Protein AF-0000000066994857 (afdb_homodimer)

Foldseek 3Di:
DPPPPPPPPPPPCPVPLPPDDKDWPPPDFQADQDDPPHDPQFAQLDPDARPDFLDDDVTDAAAAAPFFAKTKMFFAHQKWKKWKFKDWDRGDRDGDGTQQVQIKIKGDGGMAMDQGSGDDPPDPADQFTKMKMKMWIADPVRRITIHMHIYGYHNPDHYDDPVRGDTDPGIDIFGDDDPDPPPPDPPDPPPDDDPDDDPPPPPPPPPRPPPPPPPPPPD/DPPPPPPPPPPVCPVPLPPDDKFWPPPDFQADQDDPPHDPQFAQLDPDARPDFLDDDVTDAAAAAPFFAKTKMFFAHQKWKKWKFKDWDRGDRDGDGTQQVQIKIKGDGGMAMDQGSGDDPPDPADQFTKMKMKMWIADPVRRITIHMHIYGYHNPDHYDDPVRGDTDPGIDIAGDDDPDPPPPPPPDPPDDDDPDDDPPPPPPPPPRPPPPPPPPPPD

Organism: NCBI:txid100816

Nearest PDB structures (foldseek):
  4djm-assembly6_F  TM=6.824E-01  e=4.059E-03  Escherichia coli
  1l4i-assembly1_B  TM=5.398E-01  e=2.904E-03  Escherichia coli
  2co6-assembly1_B  TM=6.764E-01  e=1.550E-02  Salmonella enterica subsp. enterica serovar Typhimurium str. LT2
  2co7-assembly1_B  TM=6.664E-01  e=7.821E-02  Salmonella enterica subsp. enterica serovar Typhimurium str. LT2
  2r2c-assembly1_A  TM=3.340E-01  e=9.778E-02  Porphyromonas gingivalis W83

Sequence (438 aa):
MASAALTALALLAWGQLAHAHFGIDYPAPRAVTLGPGRNESYSQWENPCAGVPGNLPNGNRTDWPLAGGSLKLDLRHPWTYIFVNLGLGADVSNFNYTLTKPFWNSTGNGTLCVSQLTLPADLPVSDGSQGSLQVVTVGDDGNALYNCADITFRANADPLSAEECTTSPGVSFTVVEVQNDDESSQHDGSSAGSINGMNPVVLSSVAALTIVFVFGLNLMASAALTALALLAWGQLAHAHFGIDYPAPRAVTLGPGRNESYSQWENPCAGVPGNLPNGNRTDWPLAGGSLKLDLRHPWTYIFVNLGLGADVSNFNYTLTKPFWNSTGNGTLCVSQLTLPADLPVSDGSQGSLQVVTVGDDGNALYNCADITFRANADPLSAEECTTSPGVSFTVVEVQNDDESSQHDGSSAGSINGMNPVVLSSVAALTIVFVFGLNL

Solvent-accessible surface area (backbone atoms only — not comparable to full-atom values): 25487 Å² total; per-residue (Å²): 136,85,78,80,77,77,76,76,75,74,71,73,73,73,70,66,82,59,82,51,67,66,45,56,68,30,50,43,34,47,60,58,59,56,72,87,83,34,52,83,82,33,36,34,58,30,68,69,35,11,63,54,69,56,73,48,86,86,48,44,62,27,74,27,20,74,61,31,25,38,39,27,33,39,38,62,32,65,53,38,34,42,16,40,25,35,13,76,35,77,64,53,88,58,59,83,40,61,66,28,78,57,33,32,42,32,33,33,53,38,32,46,37,43,51,58,50,63,47,69,87,83,56,94,70,51,73,70,35,36,24,34,39,33,42,24,40,28,44,88,58,40,56,42,35,25,36,33,24,25,32,28,25,23,76,85,36,66,47,55,49,74,85,75,41,55,52,34,83,76,37,50,70,44,74,47,81,74,87,70,77,71,75,75,74,86,74,80,76,87,80,92,73,78,91,71,72,86,71,72,80,72,74,75,73,75,72,78,73,71,80,71,83,70,78,75,77,79,123,136,86,80,79,76,76,75,76,75,75,72,72,72,72,70,66,82,61,83,49,67,66,43,57,66,30,49,43,33,46,60,56,59,56,72,88,85,33,52,83,82,34,35,35,59,30,69,70,33,10,64,55,70,55,75,49,85,87,47,45,64,28,74,27,19,73,61,32,24,39,38,27,34,40,38,62,33,65,53,38,34,40,18,39,25,35,13,75,35,77,64,53,88,58,60,84,40,62,66,28,78,58,33,32,40,32,34,34,53,39,33,48,37,42,54,59,49,64,48,69,86,82,56,94,71,49,72,69,36,35,24,33,38,34,41,23,39,26,44,87,58,39,57,43,35,24,34,36,24,26,33,28,26,24,78,85,36,68,46,57,49,72,85,74,40,55,51,32,83,76,35,50,68,44,73,48,82,75,87,70,77,70,76,74,76,84,74,74,75,85,75,86,82,75,90,74,73,85,72,74,81,73,74,76,74,76,72,80,73,73,79,71,82,71,79,75,76,78,123

Structure (mmCIF, N/CA/C/O backbone):
data_AF-0000000066994857-model_v1
#
loop_
_entity.id
_entity.type
_entity.pdbx_description
1 polymer 'Copper acquisition factor BIM1-like domain-containing protein'
#
loop_
_atom_site.group_PDB
_atom_site.id
_atom_site.type_symbol
_atom_site.label_atom_id
_atom_site.label_alt_id
_atom_site.label_comp_id
_atom_site.label_asym_id
_atom_site.label_entity_id
_atom_site.label_seq_id
_atom_site.pdbx_PDB_ins_code
_atom_site.Cartn_x
_atom_site.Cartn_y
_atom_site.Cartn_z
_atom_site.occupancy
_atom_site.B_iso_or_equiv
_atom_site.auth_seq_id
_atom_site.auth_comp_id
_atom_site.auth_asym_id
_atom_site.auth_atom_id
_atom_site.pdbx_PDB_model_num
ATOM 1 N N . MET A 1 1 ? -10.328 42 -41.688 1 30.08 1 MET A N 1
ATOM 2 C CA . MET A 1 1 ? -9.945 40.594 -41.562 1 30.08 1 MET A CA 1
ATOM 3 C C . MET A 1 1 ? -9.43 40.281 -40.188 1 30.08 1 MET A C 1
ATOM 5 O O . MET A 1 1 ? -8.352 40.719 -39.781 1 30.08 1 MET A O 1
ATOM 9 N N . ALA A 1 2 ? -10.367 40.281 -39.094 1 41.84 2 ALA A N 1
ATOM 10 C CA . ALA A 1 2 ? -10.234 40 -37.656 1 41.84 2 ALA A CA 1
ATOM 11 C C . ALA A 1 2 ? -9.617 38.625 -37.406 1 41.84 2 ALA A C 1
ATOM 13 O O . ALA A 1 2 ? -10.062 37.625 -37.969 1 41.84 2 ALA A O 1
ATOM 14 N N . SER A 1 3 ? -8.273 38.594 -37.125 1 34.53 3 SER A N 1
ATOM 15 C CA . SER A 1 3 ? -7.375 37.5 -36.75 1 34.53 3 SER A CA 1
ATOM 16 C C . SER A 1 3 ? -7.902 36.719 -35.562 1 34.53 3 SER A C 1
ATOM 18 O O . SER A 1 3 ? -8.117 37.312 -34.5 1 34.53 3 SER A O 1
ATOM 20 N N . ALA A 1 4 ? -8.805 35.688 -35.719 1 36.22 4 ALA A N 1
ATOM 21 C CA . ALA A 1 4 ? -9.203 34.688 -34.719 1 36.22 4 ALA A CA 1
ATOM 22 C C . ALA A 1 4 ? -7.98 34.062 -34.062 1 36.22 4 ALA A C 1
ATOM 24 O O . ALA A 1 4 ? -7.199 33.375 -34.688 1 36.22 4 ALA A O 1
ATOM 25 N N . ALA A 1 5 ? -7.266 34.844 -33.156 1 36.16 5 ALA A N 1
ATOM 26 C CA . ALA A 1 5 ? -6.266 34.219 -32.281 1 36.16 5 ALA A CA 1
ATOM 27 C C . ALA A 1 5 ? -6.824 32.938 -31.625 1 36.16 5 ALA A C 1
ATOM 29 O O . ALA A 1 5 ? -7.844 33.031 -30.922 1 36.16 5 ALA A O 1
ATOM 30 N N . LEU A 1 6 ? -6.645 31.734 -32.25 1 36.22 6 LEU A N 1
ATOM 31 C CA . LEU A 1 6 ? -6.879 30.422 -31.672 1 36.22 6 LEU A CA 1
ATOM 32 C C . LEU A 1 6 ? -6.191 30.312 -30.312 1 36.22 6 LEU A C 1
ATOM 34 O O . LEU A 1 6 ? -4.965 30.406 -30.219 1 36.22 6 LEU A O 1
ATOM 38 N N . THR A 1 7 ? -6.762 30.891 -29.281 1 35.47 7 THR A N 1
ATOM 39 C CA . THR A 1 7 ? -6.316 30.578 -27.922 1 35.47 7 THR A CA 1
ATOM 40 C C . THR A 1 7 ? -6.188 29.078 -27.719 1 35.47 7 THR A C 1
ATOM 42 O O . THR A 1 7 ? -7.18 28.344 -27.781 1 35.47 7 THR A O 1
ATOM 45 N N . ALA A 1 8 ? -5.047 28.469 -28.203 1 35.72 8 ALA A N 1
ATOM 46 C CA . ALA A 1 8 ? -4.699 27.109 -27.812 1 35.72 8 ALA A CA 1
ATOM 47 C C . ALA A 1 8 ? -4.832 26.922 -26.297 1 35.72 8 ALA A C 1
ATOM 49 O O . ALA A 1 8 ? -4.121 27.562 -25.516 1 35.72 8 ALA A O 1
ATOM 50 N N . LEU A 1 9 ? -6.027 26.688 -25.812 1 34.84 9 LEU A N 1
ATOM 51 C CA . LEU A 1 9 ? -6.199 26.188 -24.453 1 34.84 9 LEU A CA 1
ATOM 52 C C . LEU A 1 9 ? -5.234 25.047 -24.156 1 34.84 9 LEU A C 1
ATOM 54 O O . LEU A 1 9 ? -5.324 23.984 -24.766 1 34.84 9 LEU A O 1
ATOM 58 N N . ALA A 1 10 ? -3.977 25.344 -23.844 1 34.5 10 ALA A N 1
ATOM 59 C CA . ALA A 1 10 ? -3.051 24.359 -23.297 1 34.5 10 ALA A CA 1
ATOM 60 C C . ALA A 1 10 ? -3.701 23.562 -22.172 1 34.5 10 ALA A C 1
ATOM 62 O O . ALA A 1 10 ? -3.959 24.094 -21.094 1 34.5 10 ALA A O 1
ATOM 63 N N . LEU A 1 11 ? -4.645 22.703 -22.484 1 33.56 11 LEU A N 1
ATOM 64 C CA . LEU A 1 11 ? -5.023 21.719 -21.469 1 33.56 11 LEU A CA 1
ATOM 65 C C . LEU A 1 11 ? -3.791 21.094 -20.828 1 33.56 11 LEU A C 1
ATOM 67 O O . LEU A 1 11 ? -2.986 20.453 -21.5 1 33.56 11 LEU A O 1
ATOM 71 N N . LEU A 1 12 ? -3.113 21.797 -19.953 1 33.5 12 LEU A N 1
ATOM 72 C CA . LEU A 1 12 ? -2.113 21.125 -19.125 1 33.5 12 LEU A CA 1
ATOM 73 C C . LEU A 1 12 ? -2.596 19.75 -18.688 1 33.5 12 LEU A C 1
ATOM 75 O O . LEU A 1 12 ? -3.611 19.641 -18 1 33.5 12 LEU A O 1
ATOM 79 N N . ALA A 1 13 ? -2.48 18.734 -19.5 1 34.84 13 ALA A N 1
ATOM 80 C CA . ALA A 1 13 ? -2.588 17.344 -19.078 1 34.84 13 ALA A CA 1
ATOM 81 C C . ALA A 1 13 ? -1.905 17.125 -17.734 1 34.84 13 ALA A C 1
ATOM 83 O O . ALA A 1 13 ? -0.675 17.141 -17.641 1 34.84 13 ALA A O 1
ATOM 84 N N . TRP A 1 14 ? -2.354 17.828 -16.672 1 34.88 14 TRP A N 1
ATOM 85 C CA . TRP A 1 14 ? -1.889 17.328 -15.383 1 34.88 14 TRP A CA 1
ATOM 86 C C . TRP A 1 14 ? -1.861 15.805 -15.359 1 34.88 14 TRP A C 1
ATOM 88 O O . TRP A 1 14 ? -2.906 15.156 -15.461 1 34.88 14 TRP A O 1
ATOM 98 N N . GLY A 1 15 ? -0.943 15.211 -16.016 1 36.09 15 GLY A N 1
ATOM 99 C CA . GLY A 1 15 ? -0.78 13.766 -15.953 1 36.09 15 GLY A CA 1
ATOM 100 C C . GLY A 1 15 ? -0.948 13.211 -14.547 1 36.09 15 GLY A C 1
ATOM 101 O O . GLY A 1 15 ? -0.131 13.484 -13.664 1 36.09 15 GLY A O 1
ATOM 102 N N . GLN A 1 16 ? -2.072 13.273 -14.016 1 40.44 16 GLN A N 1
ATOM 103 C CA . GLN A 1 16 ? -2.295 12.477 -12.812 1 40.44 16 GLN A CA 1
ATOM 104 C C . GLN A 1 16 ? -1.478 11.188 -12.852 1 40.44 16 GLN A C 1
ATOM 106 O O . GLN A 1 16 ? -1.545 10.43 -13.82 1 40.44 16 GLN A O 1
ATOM 111 N N . LEU A 1 17 ? -0.274 11.203 -12.492 1 45.28 17 LEU A N 1
ATOM 112 C CA . LEU A 1 17 ? 0.425 9.93 -12.359 1 45.28 17 LEU A CA 1
ATOM 113 C C . LEU A 1 17 ? -0.49 8.875 -11.75 1 45.28 17 LEU A C 1
ATOM 115 O O . LEU A 1 17 ? -0.737 8.875 -10.547 1 45.28 17 LEU A O 1
ATOM 119 N N . ALA A 1 18 ? -1.573 8.648 -12.398 1 50.28 18 ALA A N 1
ATOM 120 C CA . ALA A 1 18 ? -2.576 7.625 -12.133 1 50.28 18 ALA A CA 1
ATOM 121 C C . ALA A 1 18 ? -1.92 6.285 -11.828 1 50.28 18 ALA A C 1
ATOM 123 O O . ALA A 1 18 ? -0.876 5.949 -12.391 1 50.28 18 ALA A O 1
ATOM 124 N N . HIS A 1 19 ? -1.878 5.906 -10.484 1 58.94 19 HIS A N 1
ATOM 125 C CA . HIS A 1 19 ? -1.612 4.492 -10.258 1 58.94 19 HIS A CA 1
ATOM 126 C C . HIS A 1 19 ? -2.225 3.633 -11.359 1 58.94 19 HIS A C 1
ATOM 128 O O . HIS A 1 19 ? -3.402 3.793 -11.695 1 58.94 19 HIS A O 1
ATOM 134 N N . ALA A 1 20 ? -1.289 3.148 -12.148 1 68.81 20 ALA A N 1
ATOM 135 C CA . ALA A 1 20 ? -1.893 2.295 -13.164 1 68.81 20 ALA A CA 1
ATOM 136 C C . ALA A 1 20 ? -2.158 0.894 -12.625 1 68.81 20 ALA A C 1
ATOM 138 O O . ALA A 1 20 ? -1.368 0.367 -11.836 1 68.81 20 ALA A O 1
ATOM 139 N N . HIS A 1 21 ? -3.164 0.402 -12.898 1 87.62 21 HIS A N 1
ATOM 140 C CA . HIS A 1 21 ? -3.555 -0.973 -12.609 1 87.62 21 HIS A CA 1
ATOM 141 C C . HIS A 1 21 ? -2.568 -1.965 -13.219 1 87.62 21 HIS A C 1
ATOM 143 O O . HIS A 1 21 ? -1.729 -1.588 -14.039 1 87.62 21 HIS A O 1
ATOM 149 N N . PHE A 1 22 ? -2.48 -3.068 -12.703 1 95.12 22 PHE A N 1
ATOM 150 C CA . PHE A 1 22 ? -1.612 -4.137 -13.188 1 95.12 22 PHE A CA 1
ATOM 151 C C . PHE A 1 22 ? -2.381 -5.445 -13.312 1 95.12 22 PHE A C 1
ATOM 153 O O . PHE A 1 22 ? -3.5 -5.566 -12.805 1 95.12 22 PHE A O 1
ATOM 160 N N . GLY A 1 23 ? -1.72 -6.391 -14.047 1 95.56 23 GLY A N 1
ATOM 161 C CA . GLY A 1 23 ? -2.312 -7.711 -14.18 1 95.56 23 GLY A CA 1
ATOM 162 C C . GLY A 1 23 ? -1.373 -8.828 -13.766 1 95.56 23 GLY A C 1
ATOM 163 O O . GLY A 1 23 ? -0.153 -8.648 -13.75 1 95.56 23 GLY A O 1
ATOM 164 N N . ILE A 1 24 ? -1.964 -9.945 -13.359 1 97.25 24 ILE A N 1
ATOM 165 C CA . ILE A 1 24 ? -1.245 -11.219 -13.273 1 97.25 24 ILE A CA 1
ATOM 166 C C . ILE A 1 24 ? -1.544 -12.062 -14.5 1 97.25 24 ILE A C 1
ATOM 168 O O . ILE A 1 24 ? -2.699 -12.414 -14.758 1 97.25 24 ILE A O 1
ATOM 172 N N . ASP A 1 25 ? -0.541 -12.383 -15.195 1 97.38 25 ASP A N 1
ATOM 173 C CA . ASP A 1 25 ? -0.728 -13.234 -16.359 1 97.38 25 ASP A CA 1
ATOM 174 C C . ASP A 1 25 ? -0.482 -14.703 -16.016 1 97.38 25 ASP A C 1
ATOM 176 O O . ASP A 1 25 ? -1.052 -15.602 -16.656 1 97.38 25 ASP A O 1
ATOM 180 N N . TYR A 1 26 ? 0.476 -14.898 -15.07 1 98.38 26 TYR A N 1
ATOM 181 C CA . TYR A 1 26 ? 0.768 -16.234 -14.562 1 98.38 26 TYR A CA 1
ATOM 182 C C . TYR A 1 26 ? 1.281 -16.172 -13.133 1 98.38 26 TYR A C 1
ATOM 184 O O . TYR A 1 26 ? 2.174 -15.383 -12.82 1 98.38 26 TYR A O 1
ATOM 192 N N . PRO A 1 27 ? 0.78 -17.141 -12.328 1 98.44 27 PRO A N 1
ATOM 193 C CA . PRO A 1 27 ? -0.331 -18.062 -12.547 1 98.44 27 PRO A CA 1
ATOM 194 C C . PRO A 1 27 ? -1.629 -17.359 -12.93 1 98.44 27 PRO A C 1
ATOM 196 O O . PRO A 1 27 ? -1.706 -16.125 -12.859 1 98.44 27 PRO A O 1
ATOM 199 N N . ALA A 1 28 ? -2.633 -18.094 -13.383 1 96.94 28 ALA A N 1
ATOM 200 C CA . ALA A 1 28 ? -3.91 -17.484 -13.734 1 96.94 28 ALA A CA 1
ATOM 201 C C . ALA A 1 28 ? -4.484 -16.703 -12.555 1 96.94 28 ALA A C 1
ATOM 203 O O . ALA A 1 28 ? -4.523 -17.188 -11.43 1 96.94 28 ALA A O 1
ATOM 204 N N . PRO A 1 29 ? -4.867 -15.477 -12.875 1 96 29 PRO A N 1
ATOM 205 C CA . PRO A 1 29 ? -5.434 -14.688 -11.781 1 96 29 PRO A CA 1
ATOM 206 C C . PRO A 1 29 ? -6.746 -15.266 -11.258 1 96 29 PRO A C 1
ATOM 208 O O . PRO A 1 29 ? -7.488 -15.898 -12.008 1 96 29 PRO A O 1
ATOM 211 N N . ARG A 1 30 ? -7.023 -15.008 -9.984 1 94.19 30 ARG A N 1
ATOM 212 C CA . ARG A 1 30 ? -8.258 -15.477 -9.375 1 94.19 30 ARG A CA 1
ATOM 213 C C . ARG A 1 30 ? -9.477 -15 -10.156 1 94.19 30 ARG A C 1
ATOM 215 O O . ARG A 1 30 ? -10.445 -15.75 -10.328 1 94.19 30 ARG A O 1
ATOM 222 N N . ALA A 1 31 ? -9.398 -13.766 -10.57 1 92.44 31 ALA A N 1
ATOM 223 C CA . ALA A 1 31 ? -10.43 -13.156 -11.406 1 92.44 31 ALA A CA 1
ATOM 224 C C . ALA A 1 31 ? -9.852 -12.008 -12.234 1 92.44 31 ALA A C 1
ATOM 226 O O . ALA A 1 31 ? -8.734 -11.555 -11.984 1 92.44 31 ALA A O 1
ATOM 227 N N . VAL A 1 32 ? -10.625 -11.68 -13.195 1 88.81 32 VAL A N 1
ATOM 228 C CA . VAL A 1 32 ? -10.258 -10.492 -13.961 1 88.81 32 VAL A CA 1
ATOM 229 C C . VAL A 1 32 ? -10.586 -9.234 -13.156 1 88.81 32 VAL A C 1
ATOM 231 O O . VAL A 1 32 ? -11.75 -8.992 -12.82 1 88.81 32 VAL A O 1
ATOM 234 N N . THR A 1 33 ? -9.609 -8.539 -12.859 1 91 33 THR A N 1
ATOM 235 C CA . THR A 1 33 ? -9.82 -7.352 -12.031 1 91 33 THR A CA 1
ATOM 236 C C . THR A 1 33 ? -9.516 -6.082 -12.828 1 91 33 THR A C 1
ATOM 238 O O . THR A 1 33 ? -9.586 -4.977 -12.281 1 91 33 THR A O 1
ATOM 241 N N . LEU A 1 34 ? -9.117 -6.25 -14.016 1 83.69 34 LEU A N 1
ATOM 242 C CA . LEU A 1 34 ? -8.781 -5.141 -14.898 1 83.69 34 LEU A CA 1
ATOM 243 C C . LEU A 1 34 ? -9.328 -5.379 -16.297 1 83.69 34 LEU A C 1
ATOM 245 O O . LEU A 1 34 ? -9.32 -6.512 -16.797 1 83.69 34 LEU A O 1
ATOM 249 N N . GLY A 1 35 ? -9.664 -4.254 -16.938 1 76.44 35 GLY A N 1
ATOM 250 C CA . GLY A 1 35 ? -10 -4.32 -18.344 1 76.44 35 GLY A CA 1
ATOM 251 C C . GLY A 1 35 ? -11.367 -4.922 -18.609 1 76.44 35 GLY A C 1
ATOM 252 O O . GLY A 1 35 ? -12.211 -4.961 -17.719 1 76.44 35 GLY A O 1
ATOM 253 N N . PRO A 1 36 ? -11.477 -5.336 -19.922 1 79.5 36 PRO A N 1
ATOM 254 C CA . PRO A 1 36 ? -12.766 -5.902 -20.328 1 79.5 36 PRO A CA 1
ATOM 255 C C . PRO A 1 36 ? -13.086 -7.219 -19.625 1 79.5 36 PRO A C 1
ATOM 257 O O . PRO A 1 36 ? -12.188 -8.047 -19.438 1 79.5 36 PRO A O 1
ATOM 260 N N . GLY A 1 37 ? -14.297 -7.434 -19.141 1 81.62 37 GLY A N 1
ATOM 261 C CA . GLY A 1 37 ? -14.727 -8.664 -18.5 1 81.62 37 GLY A CA 1
ATOM 262 C C . GLY A 1 37 ? -14.672 -8.602 -16.984 1 81.62 37 GLY A C 1
ATOM 263 O O . GLY A 1 37 ? -15.07 -9.547 -16.312 1 81.62 37 GLY A O 1
ATOM 264 N N . ARG A 1 38 ? -14.094 -7.559 -16.516 1 81.75 38 ARG A N 1
ATOM 265 C CA . ARG A 1 38 ? -14.008 -7.406 -15.07 1 81.75 38 ARG A CA 1
ATOM 266 C C . ARG A 1 38 ? -15.398 -7.258 -14.445 1 81.75 38 ARG A C 1
ATOM 268 O O . ARG A 1 38 ? -16.266 -6.602 -15.016 1 81.75 38 ARG A O 1
ATOM 275 N N . ASN A 1 39 ? -15.57 -8.039 -13.43 1 87.06 39 ASN A N 1
ATOM 276 C CA . ASN A 1 39 ? -16.703 -7.715 -12.562 1 87.06 39 ASN A CA 1
ATOM 277 C C . ASN A 1 39 ? -16.531 -6.336 -11.93 1 87.06 39 ASN A C 1
ATOM 279 O O . ASN A 1 39 ? -15.516 -6.051 -11.305 1 87.06 39 ASN A O 1
ATOM 283 N N . GLU A 1 40 ? -17.469 -5.539 -12.039 1 88.56 40 GLU A N 1
ATOM 284 C CA . GLU A 1 40 ? -17.406 -4.145 -11.609 1 88.56 40 GLU A CA 1
ATOM 285 C C . GLU A 1 40 ? -17.281 -4.039 -10.094 1 88.56 40 GLU A C 1
ATOM 287 O O . GLU A 1 40 ? -16.891 -2.996 -9.57 1 88.56 40 GLU A O 1
ATOM 292 N N . SER A 1 41 ? -17.609 -5.09 -9.43 1 91.38 41 SER A N 1
ATOM 293 C CA . SER A 1 41 ? -17.531 -5.059 -7.977 1 91.38 41 SER A CA 1
ATOM 294 C C . SER A 1 41 ? -16.094 -5.266 -7.5 1 91.38 41 SER A C 1
ATOM 296 O O . SER A 1 41 ? -15.797 -5.078 -6.32 1 91.38 41 SER A O 1
ATOM 298 N N . TYR A 1 42 ? -15.266 -5.637 -8.406 1 93.88 42 TYR A N 1
ATOM 299 C CA . TYR A 1 42 ? -13.867 -5.84 -8.047 1 93.88 42 TYR A CA 1
ATOM 300 C C . TYR A 1 42 ? -13.055 -4.574 -8.297 1 93.88 42 TYR A C 1
ATOM 302 O O . TYR A 1 42 ? -13.289 -3.861 -9.273 1 93.88 42 TYR A O 1
ATOM 310 N N . SER A 1 43 ? -12.203 -4.305 -7.344 1 94.25 43 SER A N 1
ATOM 311 C CA . SER A 1 43 ? -11.312 -3.152 -7.438 1 94.25 43 SER A CA 1
ATOM 312 C C . SER A 1 43 ? -9.938 -3.471 -6.863 1 94.25 43 SER A C 1
ATOM 314 O O . SER A 1 43 ? -9.82 -3.904 -5.715 1 94.25 43 SER A O 1
ATOM 316 N N . GLN A 1 44 ? -8.961 -3.168 -7.609 1 95.69 44 GLN A N 1
ATOM 317 C CA . GLN A 1 44 ? -7.605 -3.447 -7.148 1 95.69 44 GLN A CA 1
ATOM 318 C C . GLN A 1 44 ? -7.242 -2.57 -5.953 1 95.69 44 GLN A C 1
ATOM 320 O O . GLN A 1 44 ? -6.246 -2.824 -5.273 1 95.69 44 GLN A O 1
ATOM 325 N N . TRP A 1 45 ? -8.055 -1.639 -5.637 1 94.56 45 TRP A N 1
ATOM 326 C CA . TRP A 1 45 ? -7.824 -0.793 -4.469 1 94.56 45 TRP A CA 1
ATOM 327 C C . TRP A 1 45 ? -8.227 -1.515 -3.188 1 94.56 45 TRP A C 1
ATOM 329 O O . TRP A 1 45 ? -7.93 -1.047 -2.086 1 94.56 45 TRP A O 1
ATOM 339 N N . GLU A 1 46 ? -8.883 -2.68 -3.408 1 94.69 46 GLU A N 1
ATOM 340 C CA . GLU A 1 46 ? -9.406 -3.387 -2.246 1 94.69 46 GLU A CA 1
ATOM 341 C C . GLU A 1 46 ? -8.453 -4.48 -1.779 1 94.69 46 GLU A C 1
ATOM 343 O O . GLU A 1 46 ? -8.227 -5.457 -2.494 1 94.69 46 GLU A O 1
ATOM 348 N N . ASN A 1 47 ? -7.953 -4.375 -0.596 1 95.12 47 ASN A N 1
ATOM 349 C CA . ASN A 1 47 ? -7.129 -5.391 0.05 1 95.12 47 ASN A CA 1
ATOM 350 C C . ASN A 1 47 ? -7.949 -6.617 0.441 1 95.12 47 ASN A C 1
ATOM 352 O O . ASN A 1 47 ? -9.102 -6.488 0.861 1 95.12 47 ASN A O 1
ATOM 356 N N . PRO A 1 48 ? -7.48 -7.781 0.395 1 95.56 48 PRO A N 1
ATOM 357 C CA . PRO A 1 48 ? -6.141 -8.164 -0.058 1 95.56 48 PRO A CA 1
ATOM 358 C C . PRO A 1 48 ? -6.117 -8.617 -1.517 1 95.56 48 PRO A C 1
ATOM 360 O O . PRO A 1 48 ? -5.043 -8.781 -2.1 1 95.56 48 PRO A O 1
ATOM 363 N N . CYS A 1 49 ? -7.238 -8.914 -2.158 1 96 49 CYS A N 1
ATOM 364 C CA . CYS A 1 49 ? -7.281 -9.562 -3.463 1 96 49 CYS A CA 1
ATOM 365 C C . CYS A 1 49 ? -8.266 -8.859 -4.391 1 96 49 CYS A C 1
ATOM 367 O O . CYS A 1 49 ? -9.008 -9.508 -5.121 1 96 49 CYS A O 1
ATOM 369 N N . ALA A 1 50 ? -8.359 -7.605 -4.23 1 95.5 50 ALA A N 1
ATOM 370 C CA . ALA A 1 50 ? -9.172 -6.777 -5.117 1 95.5 50 ALA A CA 1
ATOM 371 C C . ALA A 1 50 ? -10.664 -7.031 -4.891 1 95.5 50 ALA A C 1
ATOM 373 O O . ALA A 1 50 ? -11.469 -6.918 -5.82 1 95.5 50 ALA A O 1
ATOM 374 N N . GLY A 1 51 ? -10.953 -7.492 -3.707 1 93.62 51 GLY A N 1
ATOM 375 C CA . GLY A 1 51 ? -12.344 -7.75 -3.385 1 93.62 51 GLY A CA 1
ATOM 376 C C . GLY A 1 51 ? -12.852 -9.062 -3.945 1 93.62 51 GLY A C 1
ATOM 377 O O . GLY A 1 51 ? -14.047 -9.359 -3.871 1 93.62 51 GLY A O 1
ATOM 378 N N . VAL A 1 52 ? -11.992 -9.859 -4.551 1 93.5 52 VAL A N 1
ATOM 379 C CA . VAL A 1 52 ? -12.391 -11.141 -5.121 1 93.5 52 VAL A CA 1
ATOM 380 C C . VAL A 1 52 ? -12.453 -12.203 -4.023 1 93.5 52 VAL A C 1
ATOM 382 O O . VAL A 1 52 ? -11.469 -12.438 -3.318 1 93.5 52 VAL A O 1
ATOM 385 N N . PRO A 1 53 ? -13.609 -12.844 -3.936 1 91.31 53 PRO A N 1
ATOM 386 C CA . PRO A 1 53 ? -13.688 -13.891 -2.912 1 91.31 53 PRO A CA 1
ATOM 387 C C . PRO A 1 53 ? -12.75 -15.055 -3.186 1 91.31 53 PRO A C 1
ATOM 389 O O . PRO A 1 53 ? -12.492 -15.391 -4.348 1 91.31 53 PRO A O 1
ATOM 392 N N . GLY A 1 54 ? -12.281 -15.688 -2.096 1 88.25 54 GLY A N 1
ATOM 393 C CA . GLY A 1 54 ? -11.336 -16.781 -2.219 1 88.25 54 GLY A CA 1
ATOM 394 C C . GLY A 1 54 ? -12 -18.094 -2.598 1 88.25 54 GLY A C 1
ATOM 395 O O . GLY A 1 54 ? -11.32 -19.062 -2.963 1 88.25 54 GLY A O 1
ATOM 396 N N . ASN A 1 55 ? -13.258 -18.094 -2.545 1 88.88 55 ASN A N 1
ATOM 397 C CA . ASN A 1 55 ? -13.984 -19.344 -2.775 1 88.88 55 ASN A CA 1
ATOM 398 C C . ASN A 1 55 ? -14.922 -19.234 -3.971 1 88.88 55 ASN A C 1
ATOM 400 O O . ASN A 1 55 ? -16.047 -19.734 -3.928 1 88.88 55 ASN A O 1
ATOM 404 N N . LEU A 1 56 ? -14.477 -18.547 -5.012 1 86.88 56 LEU A N 1
ATOM 405 C CA . LEU A 1 56 ? -15.281 -18.484 -6.23 1 86.88 56 LEU A CA 1
ATOM 406 C C . LEU A 1 56 ? -15.523 -19.891 -6.785 1 86.88 56 LEU A C 1
ATOM 408 O O . LEU A 1 56 ? -14.609 -20.703 -6.84 1 86.88 56 LEU A O 1
ATOM 412 N N . PRO A 1 57 ? -16.891 -20.031 -7.152 1 81.56 57 PRO A N 1
ATOM 413 C CA . PRO A 1 57 ? -17.125 -21.297 -7.844 1 81.56 57 PRO A CA 1
ATOM 414 C C . PRO A 1 57 ? -16.375 -21.406 -9.172 1 81.56 57 PRO A C 1
ATOM 416 O O . PRO A 1 57 ? -16.328 -20.438 -9.938 1 81.56 57 PRO A O 1
ATOM 419 N N . ASN A 1 58 ? -15.578 -22.359 -9.453 1 80.06 58 ASN A N 1
ATOM 420 C CA . ASN A 1 58 ? -14.812 -22.578 -10.68 1 80.06 58 ASN A CA 1
ATOM 421 C C . ASN A 1 58 ? -13.625 -21.625 -10.773 1 80.06 58 ASN A C 1
ATOM 423 O O . ASN A 1 58 ? -13.289 -21.141 -11.859 1 80.06 58 ASN A O 1
ATOM 427 N N . GLY A 1 59 ? -13.266 -21.141 -9.695 1 82.25 59 GLY A N 1
ATOM 428 C CA . GLY A 1 59 ? -12.109 -20.266 -9.688 1 82.25 59 GLY A CA 1
ATOM 429 C C . GLY A 1 59 ? -10.867 -20.922 -10.273 1 82.25 59 GLY A C 1
ATOM 430 O O . GLY A 1 59 ? -10.719 -22.141 -10.219 1 82.25 59 GLY A O 1
ATOM 431 N N . ASN A 1 60 ? -10.086 -20.062 -10.922 1 87.69 60 ASN A N 1
ATOM 432 C CA . ASN A 1 60 ? -8.82 -20.516 -11.484 1 87.69 60 ASN A CA 1
ATOM 433 C C . ASN A 1 60 ? -7.859 -21 -10.398 1 87.69 60 ASN A C 1
ATOM 435 O O . ASN A 1 60 ? -7.734 -20.344 -9.352 1 87.69 60 ASN A O 1
ATOM 439 N N . ARG A 1 61 ? -7.324 -22.203 -10.578 1 94.44 61 ARG A N 1
ATOM 440 C CA . ARG A 1 61 ? -6.203 -22.672 -9.773 1 94.44 61 ARG A CA 1
ATOM 441 C C . ARG A 1 61 ? -5.109 -23.266 -10.656 1 94.44 61 ARG A C 1
ATOM 443 O O . ARG A 1 61 ? -5.367 -24.172 -11.461 1 94.44 61 ARG A O 1
ATOM 450 N N . THR A 1 62 ? -3.938 -22.797 -10.578 1 98 62 THR A N 1
ATOM 451 C CA . THR A 1 62 ? -2.824 -23.188 -11.43 1 98 62 THR A CA 1
ATOM 452 C C . THR A 1 62 ? -1.894 -24.156 -10.695 1 98 62 THR A C 1
ATOM 454 O O . THR A 1 62 ? -1.531 -23.906 -9.539 1 98 62 THR A O 1
ATOM 457 N N . ASP A 1 63 ? -1.558 -25.25 -11.312 1 98.5 63 ASP A N 1
ATOM 458 C CA . ASP A 1 63 ? -0.497 -26.094 -10.766 1 98.5 63 ASP A CA 1
ATOM 459 C C . ASP A 1 63 ? 0.83 -25.328 -10.719 1 98.5 63 ASP A C 1
ATOM 461 O O . ASP A 1 63 ? 1.236 -24.719 -11.703 1 98.5 63 ASP A O 1
ATOM 465 N N . TRP A 1 64 ? 1.462 -25.406 -9.609 1 98.69 64 TRP A N 1
ATOM 466 C CA . TRP A 1 64 ? 2.656 -24.625 -9.305 1 98.69 64 TRP A CA 1
ATOM 467 C C . TRP A 1 64 ? 3.686 -25.469 -8.562 1 98.69 64 TRP A C 1
ATOM 469 O O . TRP A 1 64 ? 3.332 -26.266 -7.695 1 98.69 64 TRP A O 1
ATOM 479 N N . PRO A 1 65 ? 4.98 -25.297 -8.906 1 98.38 65 PRO A N 1
ATOM 480 C CA . PRO A 1 65 ? 5.996 -26.203 -8.359 1 98.38 65 PRO A CA 1
ATOM 481 C C . PRO A 1 65 ? 6.156 -26.062 -6.848 1 98.38 65 PRO A C 1
ATOM 483 O O . PRO A 1 65 ? 5.988 -24.969 -6.301 1 98.38 65 PRO A O 1
ATOM 486 N N . LEU A 1 66 ? 6.629 -27.109 -6.176 1 97.44 66 LEU A N 1
ATOM 487 C CA . LEU A 1 66 ? 6.793 -27.156 -4.727 1 97.44 66 LEU A CA 1
ATOM 488 C C . LEU A 1 66 ? 7.906 -26.219 -4.27 1 97.44 66 LEU A C 1
ATOM 490 O O . LEU A 1 66 ? 7.867 -25.703 -3.148 1 97.44 66 LEU A O 1
ATOM 494 N N . ALA A 1 67 ? 8.891 -26 -5.07 1 96.62 67 ALA A N 1
ATOM 495 C CA . ALA A 1 67 ? 10.023 -25.172 -4.684 1 96.62 67 ALA A CA 1
ATOM 496 C C . ALA A 1 67 ? 9.797 -23.719 -5.07 1 96.62 67 ALA A C 1
ATOM 498 O O . ALA A 1 67 ? 10.633 -22.844 -4.797 1 96.62 67 ALA A O 1
ATOM 499 N N . GLY A 1 68 ? 8.688 -23.422 -5.68 1 97.88 68 GLY A N 1
ATOM 500 C CA . GLY A 1 68 ? 8.398 -22.109 -6.23 1 97.88 68 GLY A CA 1
ATOM 501 C C . GLY A 1 68 ? 8.219 -22.109 -7.738 1 97.88 68 GLY A C 1
ATOM 502 O O . GLY A 1 68 ? 8.82 -22.938 -8.438 1 97.88 68 GLY A O 1
ATOM 503 N N . GLY A 1 69 ? 7.445 -21.281 -8.25 1 98.62 69 GLY A N 1
ATOM 504 C CA . GLY A 1 69 ? 7.113 -21.266 -9.672 1 98.62 69 GLY A CA 1
ATOM 505 C C . GLY A 1 69 ? 7.234 -19.891 -10.297 1 98.62 69 GLY A C 1
ATOM 506 O O . GLY A 1 69 ? 7.777 -18.969 -9.688 1 98.62 69 GLY A O 1
ATOM 507 N N . SER A 1 70 ? 6.816 -19.844 -11.555 1 98.81 70 SER A N 1
ATOM 508 C CA . SER A 1 70 ? 6.953 -18.609 -12.336 1 98.81 70 SER A CA 1
ATOM 509 C C . SER A 1 70 ? 5.891 -17.594 -11.945 1 98.81 70 SER A C 1
ATOM 511 O O . SER A 1 70 ? 4.836 -17.953 -11.43 1 98.81 70 SER A O 1
ATOM 513 N N . LEU A 1 71 ? 6.184 -16.406 -12.141 1 98.81 71 LEU A N 1
ATOM 514 C CA . LEU A 1 71 ? 5.285 -15.266 -12.008 1 98.81 71 LEU A CA 1
ATOM 515 C C . LEU A 1 71 ? 5.398 -14.336 -13.211 1 98.81 71 LEU A C 1
ATOM 517 O O . LEU A 1 71 ? 6.5 -13.938 -13.594 1 98.81 71 LEU A O 1
ATOM 521 N N . LYS A 1 72 ? 4.355 -14.094 -13.828 1 98.69 72 LYS A N 1
ATOM 522 C CA . LYS A 1 72 ? 4.289 -13.195 -14.977 1 98.69 72 LYS A CA 1
ATOM 523 C C . LYS A 1 72 ? 3.281 -12.07 -14.734 1 98.69 72 LYS A C 1
ATOM 525 O O . LYS A 1 72 ? 2.102 -12.328 -14.5 1 98.69 72 LYS A O 1
ATOM 530 N N . LEU A 1 73 ? 3.756 -10.844 -14.812 1 98 73 LEU A N 1
ATOM 531 C CA . LEU A 1 73 ? 2.936 -9.672 -14.523 1 98 73 LEU A CA 1
ATOM 532 C C . LEU A 1 73 ? 2.805 -8.781 -15.75 1 98 73 LEU A C 1
ATOM 534 O O . LEU A 1 73 ? 3.742 -8.664 -16.547 1 98 73 LEU A O 1
ATOM 538 N N . ASP A 1 74 ? 1.648 -8.172 -15.875 1 96.81 74 ASP A N 1
ATOM 539 C CA . ASP A 1 74 ? 1.394 -7.098 -16.828 1 96.81 74 ASP A CA 1
ATOM 540 C C . ASP A 1 74 ? 1.433 -5.734 -16.141 1 96.81 74 ASP A C 1
ATOM 542 O O . ASP A 1 74 ? 0.488 -5.355 -15.445 1 96.81 74 ASP A O 1
ATOM 546 N N . LEU A 1 75 ? 2.525 -5.012 -16.344 1 95.81 75 LEU A N 1
ATOM 547 C CA . LEU A 1 75 ? 2.758 -3.738 -15.672 1 95.81 75 LEU A CA 1
ATOM 548 C C . LEU A 1 75 ? 2.445 -2.568 -16.594 1 95.81 75 LEU A C 1
ATOM 550 O O . LEU A 1 75 ? 2.768 -2.609 -17.797 1 95.81 75 LEU A O 1
ATOM 554 N N . ARG A 1 76 ? 1.82 -1.485 -16.016 1 91.38 76 ARG A N 1
ATOM 555 C CA . ARG A 1 76 ? 1.33 -0.41 -16.875 1 91.38 76 ARG A CA 1
ATOM 556 C C . ARG A 1 76 ? 1.785 0.951 -16.359 1 91.38 76 ARG A C 1
ATOM 558 O O . ARG A 1 76 ? 1.308 1.988 -16.828 1 91.38 76 ARG A O 1
ATOM 565 N N . HIS A 1 77 ? 2.658 0.961 -15.336 1 88.62 77 HIS A N 1
ATOM 566 C CA . HIS A 1 77 ? 3.283 2.172 -14.812 1 88.62 77 HIS A CA 1
ATOM 567 C C . HIS A 1 77 ? 4.781 2.182 -15.094 1 88.62 77 HIS A C 1
ATOM 569 O O . HIS A 1 77 ? 5.406 1.122 -15.188 1 88.62 77 HIS A O 1
ATOM 575 N N . PRO A 1 78 ? 5.355 3.41 -15.328 1 88.25 78 PRO A N 1
ATOM 576 C CA . PRO A 1 78 ? 6.789 3.494 -15.602 1 88.25 78 PRO A CA 1
ATOM 577 C C . PRO A 1 78 ? 7.641 2.85 -14.508 1 88.25 78 PRO A C 1
ATOM 579 O O . PRO A 1 78 ? 8.734 2.346 -14.789 1 88.25 78 PRO A O 1
ATOM 582 N N . TRP A 1 79 ? 7.207 2.947 -13.32 1 88.75 79 TRP A N 1
ATOM 583 C CA . TRP A 1 79 ? 7.871 2.238 -12.234 1 88.75 79 TRP A CA 1
ATOM 584 C C . TRP A 1 79 ? 6.895 1.937 -11.102 1 88.75 79 TRP A C 1
ATOM 586 O O . TRP A 1 79 ? 5.898 2.643 -10.93 1 88.75 79 TRP A O 1
ATOM 596 N N . THR A 1 80 ? 7.109 0.871 -10.398 1 94 80 THR A N 1
ATOM 597 C CA . THR A 1 80 ? 6.301 0.502 -9.234 1 94 80 THR A CA 1
ATOM 598 C C . THR A 1 80 ? 7.094 -0.398 -8.289 1 94 80 THR A C 1
ATOM 600 O O . THR A 1 80 ? 8.031 -1.078 -8.711 1 94 80 THR A O 1
ATOM 603 N N . TYR A 1 81 ? 6.766 -0.357 -7.004 1 94.5 81 TYR A N 1
ATOM 604 C CA . TYR A 1 81 ? 7.254 -1.36 -6.062 1 94.5 81 TYR A CA 1
ATOM 605 C C . TYR A 1 81 ? 6.375 -2.604 -6.09 1 94.5 81 TYR A C 1
ATOM 607 O O . TYR A 1 81 ? 5.148 -2.504 -6.172 1 94.5 81 TYR A O 1
ATOM 615 N N . ILE A 1 82 ? 6.992 -3.766 -6.012 1 97.38 82 ILE A N 1
ATOM 616 C CA . ILE A 1 82 ? 6.25 -5.02 -6.117 1 97.38 82 ILE A CA 1
ATOM 617 C C . ILE A 1 82 ? 6.547 -5.895 -4.902 1 97.38 82 ILE A C 1
ATOM 619 O O . ILE A 1 82 ? 7.707 -6.113 -4.555 1 97.38 82 ILE A O 1
ATOM 623 N N . PHE A 1 83 ? 5.508 -6.328 -4.305 1 97.44 83 PHE A N 1
ATOM 624 C CA . PHE A 1 83 ? 5.531 -7.301 -3.215 1 97.44 83 PHE A CA 1
ATOM 625 C C . PHE A 1 83 ? 4.734 -8.547 -3.584 1 97.44 83 PHE A C 1
ATOM 627 O O . PHE A 1 83 ? 3.648 -8.445 -4.16 1 97.44 83 PHE A O 1
ATOM 634 N N . VAL A 1 84 ? 5.297 -9.711 -3.311 1 98.56 84 VAL A N 1
ATOM 635 C CA . VAL A 1 84 ? 4.598 -10.969 -3.545 1 98.56 84 VAL A CA 1
ATOM 636 C C . VAL A 1 84 ? 4.504 -11.758 -2.24 1 98.56 84 VAL A C 1
ATOM 638 O O . VAL A 1 84 ? 5.516 -11.992 -1.577 1 98.56 84 VAL A O 1
ATOM 641 N N . ASN A 1 85 ? 3.305 -12.148 -1.893 1 97.56 85 ASN A N 1
ATOM 642 C CA . ASN A 1 85 ? 3.025 -12.867 -0.653 1 97.56 85 ASN A CA 1
ATOM 643 C C . ASN A 1 85 ? 2.307 -14.18 -0.92 1 97.56 85 ASN A C 1
ATOM 645 O O . ASN A 1 85 ? 1.61 -14.32 -1.928 1 97.56 85 ASN A O 1
ATOM 649 N N . LEU A 1 86 ? 2.541 -15.109 -0.059 1 97.5 86 LEU A N 1
ATOM 650 C CA . LEU A 1 86 ? 1.942 -16.438 -0.173 1 97.5 86 LEU A CA 1
ATOM 651 C C . LEU A 1 86 ? 1.104 -16.766 1.059 1 97.5 86 LEU A C 1
ATOM 653 O O . LEU A 1 86 ? 1.531 -16.516 2.188 1 97.5 86 LEU A O 1
ATOM 657 N N . GLY A 1 87 ? -0.1 -17.125 0.84 1 96.5 87 GLY A N 1
ATOM 658 C CA . GLY A 1 87 ? -0.931 -17.766 1.842 1 96.5 87 GLY A CA 1
ATOM 659 C C . GLY A 1 87 ? -1.149 -19.25 1.57 1 96.5 87 GLY A C 1
ATOM 660 O O . GLY A 1 87 ? -1.333 -19.656 0.421 1 96.5 87 GLY A O 1
ATOM 661 N N . LEU A 1 88 ? -1.094 -20.047 2.566 1 96.12 88 LEU A N 1
ATOM 662 C CA . LEU A 1 88 ? -1.3 -21.484 2.4 1 96.12 88 LEU A CA 1
ATOM 663 C C . LEU A 1 88 ? -2.723 -21.875 2.787 1 96.12 88 LEU A C 1
ATOM 665 O O . LEU A 1 88 ? -3.266 -21.359 3.771 1 96.12 88 LEU A O 1
ATOM 669 N N . GLY A 1 89 ? -3.34 -22.672 1.99 1 94 89 GLY A N 1
ATOM 670 C CA . GLY A 1 89 ? -4.715 -23.109 2.174 1 94 89 GLY A CA 1
ATOM 671 C C . GLY A 1 89 ? -5.598 -22.812 0.975 1 94 89 GLY A C 1
ATOM 672 O O . GLY A 1 89 ? -5.156 -22.188 0.01 1 94 89 GLY A O 1
ATOM 673 N N . ALA A 1 90 ? -6.844 -23.219 0.899 1 89.12 90 ALA A N 1
ATOM 674 C CA . ALA A 1 90 ? -7.754 -23.094 -0.234 1 89.12 90 ALA A CA 1
ATOM 675 C C . ALA A 1 90 ? -8.43 -21.734 -0.25 1 89.12 90 ALA A C 1
ATOM 677 O O . ALA A 1 90 ? -8.695 -21.172 -1.318 1 89.12 90 ALA A O 1
ATOM 678 N N . ASP A 1 91 ? -8.781 -21.156 0.794 1 85.62 91 ASP A N 1
ATOM 679 C CA . ASP A 1 91 ? -9.508 -19.891 0.93 1 85.62 91 ASP A CA 1
ATOM 680 C C . ASP A 1 91 ? -8.812 -18.969 1.922 1 85.62 91 ASP A C 1
ATOM 682 O O . ASP A 1 91 ? -9.344 -18.688 3 1 85.62 91 ASP A O 1
ATOM 686 N N . VAL A 1 92 ? -7.676 -18.469 1.299 1 85.19 92 VAL A N 1
ATOM 687 C CA . VAL A 1 92 ? -6.809 -17.766 2.232 1 85.19 92 VAL A CA 1
ATOM 688 C C . VAL A 1 92 ? -7.141 -16.266 2.215 1 85.19 92 VAL A C 1
ATOM 690 O O . VAL A 1 92 ? -7.438 -15.703 1.16 1 85.19 92 VAL A O 1
ATOM 693 N N . SER A 1 93 ? -7.199 -15.695 3.398 1 79.12 93 SER A N 1
ATOM 694 C CA . SER A 1 93 ? -7.309 -14.242 3.52 1 79.12 93 SER A CA 1
ATOM 695 C C . SER A 1 93 ? -6.086 -13.656 4.215 1 79.12 93 SER A C 1
ATOM 697 O O . SER A 1 93 ? -5.93 -12.43 4.27 1 79.12 93 SER A O 1
ATOM 699 N N . ASN A 1 94 ? -5.293 -14.57 4.645 1 85.69 94 ASN A N 1
ATOM 700 C CA . ASN A 1 94 ? -4.059 -14.141 5.289 1 85.69 94 ASN A CA 1
ATOM 701 C C . ASN A 1 94 ? -2.83 -14.594 4.504 1 85.69 94 ASN A C 1
ATOM 703 O O . ASN A 1 94 ? -2.662 -15.781 4.23 1 85.69 94 ASN A O 1
ATOM 707 N N . PHE A 1 95 ? -2.059 -13.742 4.113 1 94.88 95 PHE A N 1
ATOM 708 C CA . PHE A 1 95 ? -0.839 -13.984 3.354 1 94.88 95 PHE A CA 1
ATOM 709 C C . PHE A 1 95 ? 0.392 -13.805 4.234 1 94.88 95 PHE A C 1
ATOM 711 O O . PHE A 1 95 ? 1.004 -12.734 4.238 1 94.88 95 PHE A O 1
ATOM 718 N N . ASN A 1 96 ? 0.829 -14.906 4.871 1 91.19 96 ASN A N 1
ATOM 719 C CA . ASN A 1 96 ? 1.775 -14.781 5.973 1 91.19 96 ASN A CA 1
ATOM 720 C C . ASN A 1 96 ? 3.211 -15 5.508 1 91.19 96 ASN A C 1
ATOM 722 O O . ASN A 1 96 ? 4.152 -14.852 6.289 1 91.19 96 ASN A O 1
ATOM 726 N N . TYR A 1 97 ? 3.477 -15.375 4.285 1 94.25 97 TYR A N 1
ATOM 727 C CA . TYR A 1 97 ? 4.82 -15.562 3.754 1 94.25 97 TYR A CA 1
ATOM 728 C C . TYR A 1 97 ? 5.129 -14.539 2.67 1 94.25 97 TYR A C 1
ATOM 730 O O . TYR A 1 97 ? 4.582 -14.609 1.568 1 94.25 97 TYR A O 1
ATOM 738 N N . THR A 1 98 ? 5.996 -13.633 3.016 1 94.94 98 THR A N 1
ATOM 739 C CA . THR A 1 98 ? 6.43 -12.688 1.996 1 94.94 98 THR A CA 1
ATOM 740 C C . THR A 1 98 ? 7.586 -13.258 1.183 1 94.94 98 THR A C 1
ATOM 742 O O . THR A 1 98 ? 8.625 -13.617 1.74 1 94.94 98 THR A O 1
ATOM 745 N N . LEU A 1 99 ? 7.406 -13.273 -0.126 1 96.25 99 LEU A N 1
ATOM 746 C CA . LEU A 1 99 ? 8.359 -13.953 -0.988 1 96.25 99 LEU A CA 1
ATOM 747 C C . LEU A 1 99 ? 9.367 -12.977 -1.578 1 96.25 99 LEU A C 1
ATOM 749 O O . LEU A 1 99 ? 10.398 -13.383 -2.117 1 96.25 99 LEU A O 1
ATOM 753 N N . THR A 1 100 ? 9.055 -11.711 -1.575 1 94.44 100 THR A N 1
ATOM 754 C CA . THR A 1 100 ? 9.953 -10.664 -2.057 1 94.44 100 THR A CA 1
ATOM 755 C C . THR A 1 100 ? 10.43 -9.789 -0.902 1 94.44 100 THR A C 1
ATOM 757 O O . THR A 1 100 ? 9.992 -8.648 -0.755 1 94.44 100 THR A O 1
ATOM 760 N N . LYS A 1 101 ? 11.25 -10.281 -0.11 1 87.5 101 LYS A N 1
ATOM 761 C CA . LYS A 1 101 ? 11.914 -9.594 0.999 1 87.5 101 LYS A CA 1
ATOM 762 C C . LYS A 1 101 ? 13.43 -9.586 0.814 1 87.5 101 LYS A C 1
ATOM 764 O O . LYS A 1 101 ? 14.094 -10.586 1.062 1 87.5 101 LYS A O 1
ATOM 769 N N . PRO A 1 102 ? 14.008 -8.422 0.3 1 88 102 PRO A N 1
ATOM 770 C CA . PRO A 1 102 ? 13.367 -7.125 0.108 1 88 102 PRO A CA 1
ATOM 771 C C . PRO A 1 102 ? 12.453 -7.094 -1.117 1 88 102 PRO A C 1
ATOM 773 O O . PRO A 1 102 ? 12.438 -8.039 -1.907 1 88 102 PRO A O 1
ATOM 776 N N . PHE A 1 103 ? 11.68 -6.027 -1.254 1 93.88 103 PHE A N 1
ATOM 777 C CA . PHE A 1 103 ? 10.727 -5.887 -2.346 1 93.88 103 PHE A CA 1
ATOM 778 C C . PHE A 1 103 ? 11.422 -5.43 -3.621 1 93.88 103 PHE A C 1
ATOM 780 O O . PHE A 1 103 ? 12.617 -5.129 -3.607 1 93.88 103 PHE A O 1
ATOM 787 N N . TRP A 1 104 ? 10.656 -5.5 -4.723 1 95.25 104 TRP A N 1
ATOM 788 C CA . TRP A 1 104 ? 11.203 -5.137 -6.027 1 95.25 104 TRP A CA 1
ATOM 789 C C . TRP A 1 104 ? 10.805 -3.713 -6.402 1 95.25 104 TRP A C 1
ATOM 791 O O . TRP A 1 104 ? 9.703 -3.264 -6.082 1 95.25 104 TRP A O 1
ATOM 801 N N . ASN A 1 105 ? 11.711 -3.023 -7 1 93.56 105 ASN A N 1
ATOM 802 C CA . ASN A 1 105 ? 11.422 -1.817 -7.766 1 93.56 105 ASN A CA 1
ATOM 803 C C . ASN A 1 105 ? 11.461 -2.088 -9.266 1 93.56 105 ASN A C 1
ATOM 805 O O . ASN A 1 105 ? 12.531 -2.295 -9.844 1 93.56 105 ASN A O 1
ATOM 809 N N . SER A 1 106 ? 10.312 -2.127 -9.867 1 94.75 106 SER A N 1
ATOM 810 C CA . SER A 1 106 ? 10.258 -2.414 -11.297 1 94.75 106 SER A CA 1
ATOM 811 C C . SER A 1 106 ? 10.266 -1.13 -12.117 1 94.75 106 SER A C 1
ATOM 813 O O . SER A 1 106 ? 9.758 -0.097 -11.672 1 94.75 106 SER A O 1
ATOM 815 N N . THR A 1 107 ? 10.82 -1.239 -13.258 1 92.81 107 THR A N 1
ATOM 816 C CA . THR A 1 107 ? 10.828 -0.13 -14.203 1 92.81 107 THR A CA 1
ATOM 817 C C . THR A 1 107 ? 10.359 -0.592 -15.578 1 92.81 107 THR A C 1
ATOM 819 O O . THR A 1 107 ? 10.664 -1.709 -16 1 92.81 107 THR A O 1
ATOM 822 N N . GLY A 1 108 ? 9.594 0.314 -16.219 1 92.25 108 GLY A N 1
ATOM 823 C CA . GLY A 1 108 ? 9.109 0.032 -17.562 1 92.25 108 GLY A CA 1
ATOM 824 C C . GLY A 1 108 ? 7.684 -0.475 -17.594 1 92.25 108 GLY A C 1
ATOM 825 O O . GLY A 1 108 ? 7.191 -1.027 -16.609 1 92.25 108 GLY A O 1
ATOM 826 N N . ASN A 1 109 ? 7.051 -0.297 -18.766 1 92.81 109 ASN A N 1
ATOM 827 C CA . ASN A 1 109 ? 5.719 -0.832 -19.031 1 92.81 109 ASN A CA 1
ATOM 828 C C . ASN A 1 109 ? 5.785 -2.107 -19.859 1 92.81 109 ASN A C 1
ATOM 830 O O . ASN A 1 109 ? 6.578 -2.199 -20.812 1 92.81 109 ASN A O 1
ATOM 834 N N . GLY A 1 110 ? 5.004 -3.068 -19.531 1 96.44 110 GLY A N 1
ATOM 835 C CA . GLY A 1 110 ? 4.996 -4.332 -20.25 1 96.44 110 GLY A CA 1
ATOM 836 C C . GLY A 1 110 ? 4.984 -5.539 -19.328 1 96.44 110 GLY A C 1
ATOM 837 O O . GLY A 1 110 ? 4.492 -5.461 -18.203 1 96.44 110 GLY A O 1
ATOM 838 N N . THR A 1 111 ? 5.473 -6.625 -19.875 1 98 111 THR A N 1
ATOM 839 C CA . THR A 1 111 ? 5.469 -7.898 -19.156 1 98 111 THR A CA 1
ATOM 840 C C . THR A 1 111 ? 6.734 -8.055 -18.312 1 98 111 THR A C 1
ATOM 842 O O . THR A 1 111 ? 7.844 -7.848 -18.812 1 98 111 THR A O 1
ATOM 845 N N . LEU A 1 112 ? 6.633 -8.32 -17.094 1 98.31 112 LEU A N 1
ATOM 846 C CA . LEU A 1 112 ? 7.711 -8.812 -16.234 1 98.31 112 LEU A CA 1
ATOM 847 C C . LEU A 1 112 ? 7.523 -10.289 -15.922 1 98.31 112 LEU A C 1
ATOM 849 O O . LEU A 1 112 ? 6.512 -10.68 -15.336 1 98.31 112 LEU A O 1
ATOM 853 N N . CYS A 1 113 ? 8.43 -11.117 -16.312 1 98.69 113 CYS A N 1
ATOM 854 C CA . CYS A 1 113 ? 8.352 -12.547 -16.031 1 98.69 113 CYS A CA 1
ATOM 855 C C . CYS A 1 113 ? 9.539 -13 -15.195 1 98.69 113 CYS A C 1
ATOM 857 O O . CYS A 1 113 ? 10.688 -12.742 -15.555 1 98.69 113 CYS A O 1
ATOM 859 N N . VAL A 1 114 ? 9.312 -13.586 -14.094 1 98.25 114 VAL A N 1
ATOM 860 C CA . VAL A 1 114 ? 10.289 -14.25 -13.234 1 98.25 114 VAL A CA 1
ATOM 861 C C . VAL A 1 114 ? 10.117 -15.766 -13.328 1 98.25 114 VAL A C 1
ATOM 863 O O . VAL A 1 114 ? 9.047 -16.297 -13.016 1 98.25 114 VAL A O 1
ATOM 866 N N . SER A 1 115 ? 11.133 -16.406 -13.711 1 97.31 115 SER A N 1
ATOM 867 C CA . SER A 1 115 ? 11.016 -17.844 -13.984 1 97.31 115 SER A CA 1
ATOM 868 C C . SER A 1 115 ? 10.656 -18.609 -12.719 1 97.31 115 SER A C 1
ATOM 870 O O . SER A 1 115 ? 9.836 -19.531 -12.766 1 97.31 115 SER A O 1
ATOM 872 N N . GLN A 1 116 ? 11.305 -18.172 -11.664 1 97.31 116 GLN A N 1
ATOM 873 C CA . GLN A 1 116 ? 11.023 -18.891 -10.43 1 97.31 116 GLN A CA 1
ATOM 874 C C . GLN A 1 116 ? 11.086 -17.953 -9.219 1 97.31 116 GLN A C 1
ATOM 876 O O . GLN A 1 116 ? 12.133 -17.375 -8.93 1 97.31 116 GLN A O 1
ATOM 881 N N . LEU A 1 117 ? 9.961 -17.812 -8.641 1 97.12 117 LEU A N 1
ATOM 882 C CA . LEU A 1 117 ? 9.906 -17.281 -7.281 1 97.12 117 LEU A CA 1
ATOM 883 C C . LEU A 1 117 ? 10.195 -18.375 -6.258 1 97.12 117 LEU A C 1
ATOM 885 O O . LEU A 1 117 ? 9.297 -19.141 -5.902 1 97.12 117 LEU A O 1
ATOM 889 N N . THR A 1 118 ? 11.367 -18.359 -5.75 1 95.31 118 THR A N 1
ATOM 890 C CA . THR A 1 118 ? 11.805 -19.469 -4.902 1 95.31 118 THR A CA 1
ATOM 891 C C . THR A 1 118 ? 11.148 -19.391 -3.531 1 95.31 118 THR A C 1
ATOM 893 O O . THR A 1 118 ? 11.055 -18.312 -2.938 1 95.31 118 THR A O 1
ATOM 896 N N . LEU A 1 119 ? 10.695 -20.531 -3.152 1 96.75 119 LEU A N 1
ATOM 897 C CA . LEU A 1 119 ? 10.07 -20.609 -1.838 1 96.75 119 LEU A CA 1
ATOM 898 C C . LEU A 1 119 ? 11.094 -20.938 -0.763 1 96.75 119 LEU A C 1
ATOM 900 O O . LEU A 1 119 ? 12.086 -21.625 -1.038 1 96.75 119 LEU A O 1
ATOM 904 N N . PRO A 1 120 ? 10.773 -20.453 0.456 1 91.62 120 PRO A N 1
ATOM 905 C CA . PRO A 1 120 ? 11.609 -20.922 1.559 1 91.62 120 PRO A CA 1
ATOM 906 C C . PRO A 1 120 ? 11.578 -22.453 1.701 1 91.62 120 PRO A C 1
ATOM 908 O O . PRO A 1 120 ? 10.531 -23.062 1.526 1 91.62 120 PRO A O 1
ATOM 911 N N . ALA A 1 121 ? 12.711 -22.984 2.037 1 88.06 121 ALA A N 1
ATOM 912 C CA . ALA A 1 121 ? 12.859 -24.438 2.074 1 88.06 121 ALA A CA 1
ATOM 913 C C . ALA A 1 121 ? 12 -25.047 3.184 1 88.06 121 ALA A C 1
ATOM 915 O O . ALA A 1 121 ? 11.578 -26.203 3.086 1 88.06 121 ALA A O 1
ATOM 916 N N . ASP A 1 122 ? 11.719 -24.281 4.211 1 91.75 122 ASP A N 1
ATOM 917 C CA . ASP A 1 122 ? 11.039 -24.844 5.375 1 91.75 122 ASP A CA 1
ATOM 918 C C . ASP A 1 122 ? 9.531 -24.656 5.281 1 91.75 122 ASP A C 1
ATOM 920 O O . ASP A 1 122 ? 8.805 -24.953 6.23 1 91.75 122 ASP A O 1
ATOM 924 N N . LEU A 1 123 ? 9.117 -24.234 4.152 1 94.06 123 LEU A N 1
ATOM 925 C CA . LEU A 1 123 ? 7.672 -24.094 3.99 1 94.06 123 LEU A CA 1
ATOM 926 C C . LEU A 1 123 ? 6.992 -25.453 3.969 1 94.06 123 LEU A C 1
ATOM 928 O O . LEU A 1 123 ? 7.453 -26.375 3.283 1 94.06 123 LEU A O 1
ATOM 932 N N . PRO A 1 124 ? 5.941 -25.641 4.746 1 94.25 124 PRO A N 1
ATOM 933 C CA . PRO A 1 124 ? 5.285 -26.938 4.852 1 94.25 124 PRO A CA 1
ATOM 934 C C . PRO A 1 124 ? 4.312 -27.203 3.701 1 94.25 124 PRO A C 1
ATOM 936 O O . PRO A 1 124 ? 3.105 -27.328 3.924 1 94.25 124 PRO A O 1
ATOM 939 N N . VAL A 1 125 ? 4.781 -27.375 2.5 1 96.62 125 VAL A N 1
ATOM 940 C CA . VAL A 1 125 ? 3.924 -27.672 1.355 1 96.62 125 VAL A CA 1
ATOM 941 C C . VAL A 1 125 ? 4.312 -29.016 0.744 1 96.62 125 VAL A C 1
ATOM 943 O O . VAL A 1 125 ? 5.484 -29.406 0.783 1 96.62 125 VAL A O 1
ATOM 946 N N . SER A 1 126 ? 3.328 -29.734 0.357 1 97.38 126 SER A N 1
ATOM 947 C CA . SER A 1 126 ? 3.484 -31.016 -0.341 1 97.38 126 SER A CA 1
ATOM 948 C C . SER A 1 126 ? 2.564 -31.094 -1.555 1 97.38 126 SER A C 1
ATOM 950 O O . SER A 1 126 ? 1.787 -30.172 -1.813 1 97.38 126 SER A O 1
ATOM 952 N N . ASP A 1 127 ? 2.783 -32.188 -2.303 1 98.5 127 ASP A N 1
ATOM 953 C CA . ASP A 1 127 ? 1.953 -32.375 -3.488 1 98.5 127 ASP A CA 1
ATOM 954 C C . ASP A 1 127 ? 0.469 -32.344 -3.131 1 98.5 127 ASP A C 1
ATOM 956 O O . ASP A 1 127 ? 0.023 -33.062 -2.244 1 98.5 127 ASP A O 1
ATOM 960 N N . GLY A 1 128 ? -0.288 -31.438 -3.785 1 98.12 128 GLY A N 1
ATOM 961 C CA . GLY A 1 128 ? -1.714 -31.312 -3.531 1 98.12 128 GLY A CA 1
ATOM 962 C C . GLY A 1 128 ? -2.055 -30.156 -2.615 1 98.12 128 GLY A C 1
ATOM 963 O O . GLY A 1 128 ? -3.213 -29.734 -2.539 1 98.12 128 GLY A O 1
ATOM 964 N N . SER A 1 129 ? -1.021 -29.625 -1.889 1 97.44 129 SER A N 1
ATOM 965 C CA . SER A 1 129 ? -1.257 -28.453 -1.052 1 97.44 129 SER A CA 1
ATOM 966 C C . SER A 1 129 ? -1.8 -27.297 -1.872 1 97.44 129 SER A C 1
ATOM 968 O O . SER A 1 129 ? -1.4 -27.094 -3.021 1 97.44 129 SER A O 1
ATOM 970 N N . GLN A 1 130 ? -2.699 -26.562 -1.265 1 96.75 130 GLN A N 1
ATOM 971 C CA . GLN A 1 130 ? -3.258 -25.391 -1.931 1 96.75 130 GLN A CA 1
ATOM 972 C C . GLN A 1 130 ? -2.754 -24.094 -1.292 1 96.75 130 GLN A C 1
ATOM 974 O O . GLN A 1 130 ? -2.398 -24.078 -0.112 1 96.75 130 GLN A O 1
ATOM 979 N N . GLY A 1 131 ? -2.648 -23.094 -2.135 1 96.69 131 GLY A N 1
ATOM 980 C CA . GLY A 1 131 ? -2.266 -21.766 -1.68 1 96.69 131 GLY A CA 1
ATOM 981 C C . GLY A 1 131 ? -2.725 -20.656 -2.613 1 96.69 131 GLY A C 1
ATOM 982 O O . GLY A 1 131 ? -3.396 -20.922 -3.611 1 96.69 131 GLY A O 1
ATOM 983 N N . SER A 1 132 ? -2.465 -19.438 -2.229 1 97.19 132 SER A N 1
ATOM 984 C CA . SER A 1 132 ? -2.738 -18.25 -3.035 1 97.19 132 SER A CA 1
ATOM 985 C C . SER A 1 132 ? -1.569 -17.281 -2.992 1 97.19 132 SER A C 1
ATOM 987 O O . SER A 1 132 ? -0.958 -17.078 -1.941 1 97.19 132 SER A O 1
ATOM 989 N N . LEU A 1 133 ? -1.27 -16.766 -4.164 1 97.88 133 LEU A N 1
ATOM 990 C CA . LEU A 1 133 ? -0.326 -15.664 -4.25 1 97.88 133 LEU A CA 1
ATOM 991 C C . LEU A 1 133 ? -1.056 -14.32 -4.234 1 97.88 133 LEU A C 1
ATOM 993 O O . LEU A 1 133 ? -2.031 -14.133 -4.965 1 97.88 133 LEU A O 1
ATOM 997 N N . GLN A 1 134 ? -0.66 -13.438 -3.381 1 98 134 GLN A N 1
ATOM 998 C CA . GLN A 1 134 ? -1.033 -12.023 -3.438 1 98 134 GLN A CA 1
ATOM 999 C C . GLN A 1 134 ? 0.081 -11.188 -4.055 1 98 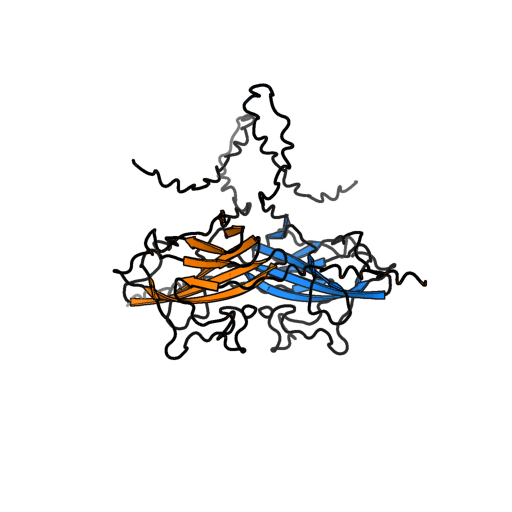134 GLN A C 1
ATOM 1001 O O . GLN A 1 134 ? 1.238 -11.273 -3.639 1 98 134 GLN A O 1
ATOM 1006 N N . VAL A 1 135 ? -0.228 -10.469 -5.074 1 98.5 135 VAL A N 1
ATOM 1007 C CA . VAL A 1 135 ? 0.689 -9.477 -5.633 1 98.5 135 VAL A CA 1
ATOM 1008 C C . VAL A 1 135 ? 0.219 -8.07 -5.27 1 98.5 135 VAL A C 1
ATOM 1010 O O . VAL A 1 135 ? -0.945 -7.723 -5.48 1 98.5 135 VAL A O 1
ATOM 1013 N N . VAL A 1 136 ? 1.1 -7.332 -4.66 1 97.81 136 VAL A N 1
ATOM 1014 C CA . VAL A 1 136 ? 0.842 -5.949 -4.27 1 97.81 136 VAL A CA 1
ATOM 1015 C C . VAL A 1 136 ? 1.771 -5.012 -5.039 1 97.81 136 VAL A C 1
ATOM 1017 O O . VAL A 1 136 ? 2.986 -5.223 -5.074 1 97.81 136 VAL A O 1
ATOM 1020 N N . THR A 1 137 ? 1.241 -4.039 -5.719 1 97.38 137 THR A N 1
ATOM 1021 C CA . THR A 1 137 ? 2.049 -2.963 -6.285 1 97.38 137 THR A CA 1
ATOM 1022 C C . THR A 1 137 ? 1.811 -1.657 -5.531 1 97.38 137 THR A C 1
ATOM 1024 O O . THR A 1 137 ? 0.681 -1.356 -5.141 1 97.38 137 THR A O 1
ATOM 1027 N N . VAL A 1 138 ? 2.875 -1.007 -5.238 1 95.88 138 VAL A N 1
ATOM 1028 C CA . VAL A 1 138 ? 2.816 0.239 -4.48 1 95.88 138 VAL A CA 1
ATOM 1029 C C . VAL A 1 138 ? 3.443 1.369 -5.293 1 95.88 138 VAL A C 1
ATOM 1031 O O . VAL A 1 138 ? 4.547 1.221 -5.824 1 95.88 138 VAL A O 1
ATOM 1034 N N . GLY A 1 139 ? 2.754 2.441 -5.395 1 92.62 139 GLY A N 1
ATOM 1035 C CA . GLY A 1 139 ? 3.27 3.602 -6.105 1 92.62 139 GLY A CA 1
ATOM 1036 C C . GLY A 1 139 ? 4.102 4.516 -5.227 1 92.62 139 GLY A C 1
ATOM 1037 O O . GLY A 1 139 ? 4.367 4.195 -4.062 1 92.62 139 GLY A O 1
ATOM 1038 N N . ASP A 1 140 ? 4.582 5.715 -5.793 1 90.06 140 ASP A N 1
ATOM 1039 C CA . ASP A 1 140 ? 5.438 6.656 -5.074 1 90.06 140 ASP A CA 1
ATOM 1040 C C . ASP A 1 140 ? 4.664 7.371 -3.971 1 90.06 140 ASP A C 1
ATOM 1042 O O . ASP A 1 140 ? 5.262 7.988 -3.088 1 90.06 140 ASP A O 1
ATOM 1046 N N . ASP A 1 141 ? 3.385 7.234 -3.99 1 94.44 141 ASP A N 1
ATOM 1047 C CA . ASP A 1 141 ? 2.541 7.855 -2.973 1 94.44 141 ASP A CA 1
ATOM 1048 C C . ASP A 1 141 ? 2.17 6.852 -1.882 1 94.44 141 ASP A C 1
ATOM 1050 O O . ASP A 1 141 ? 1.434 7.184 -0.951 1 94.44 141 ASP A O 1
ATOM 1054 N N . GLY A 1 142 ? 2.609 5.629 -2.051 1 95.56 142 GLY A N 1
ATOM 1055 C CA . GLY A 1 142 ? 2.389 4.613 -1.034 1 95.56 142 GLY A CA 1
ATOM 1056 C C . GLY A 1 142 ? 1.075 3.875 -1.206 1 95.56 142 GLY A C 1
ATOM 1057 O O . GLY A 1 142 ? 0.823 2.879 -0.525 1 95.56 142 GLY A O 1
ATOM 1058 N N . ASN A 1 143 ? 0.19 4.383 -2.109 1 96.19 143 ASN A N 1
ATOM 1059 C CA . ASN A 1 143 ? -1.071 3.686 -2.338 1 96.19 143 ASN A CA 1
ATOM 1060 C C . ASN A 1 143 ? -0.853 2.344 -3.027 1 96.19 143 ASN A C 1
ATOM 1062 O O . ASN A 1 143 ? -0.028 2.234 -3.936 1 96.19 143 ASN A O 1
ATOM 1066 N N . ALA A 1 144 ? -1.605 1.359 -2.574 1 96.88 144 ALA A N 1
ATOM 1067 C CA . ALA A 1 144 ? -1.349 -0.014 -3 1 96.88 144 ALA A CA 1
ATOM 1068 C C . ALA A 1 144 ? -2.508 -0.557 -3.83 1 96.88 144 ALA A C 1
ATOM 1070 O O . ALA A 1 144 ? -3.668 -0.224 -3.58 1 96.88 144 ALA A O 1
ATOM 1071 N N . LEU A 1 145 ? -2.168 -1.385 -4.805 1 96.88 145 LEU A N 1
ATOM 1072 C CA . LEU A 1 145 ? -3.107 -2.188 -5.582 1 96.88 145 LEU A CA 1
ATOM 1073 C C . LEU A 1 145 ? -2.873 -3.676 -5.344 1 96.88 145 LEU A C 1
ATOM 1075 O O . LEU A 1 145 ? -1.74 -4.102 -5.113 1 96.88 145 LEU A O 1
ATOM 1079 N N . TYR A 1 146 ? -3.939 -4.445 -5.441 1 96.75 146 TYR A N 1
ATOM 1080 C CA . TYR A 1 146 ? -3.879 -5.852 -5.047 1 96.75 146 TYR A CA 1
ATOM 1081 C C . TYR A 1 146 ? -4.441 -6.75 -6.141 1 96.75 146 TYR A C 1
ATOM 1083 O O . TYR A 1 146 ? -5.426 -6.398 -6.797 1 96.75 146 TYR A O 1
ATOM 1091 N N . ASN A 1 147 ? -3.871 -7.879 -6.309 1 96.81 147 ASN A N 1
ATOM 1092 C CA . ASN A 1 147 ? -4.367 -8.984 -7.117 1 96.8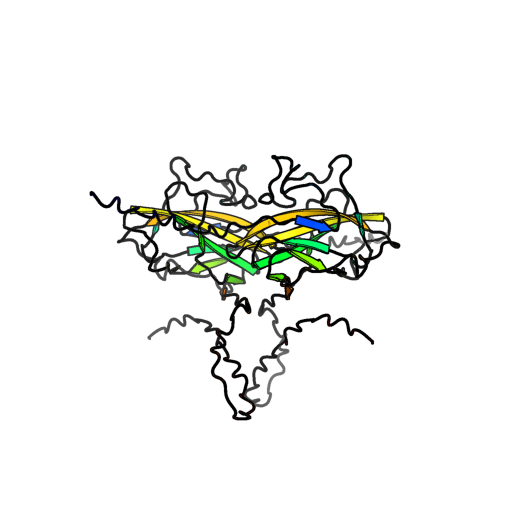1 147 ASN A CA 1
ATOM 1093 C C . ASN A 1 147 ? -3.914 -10.336 -6.559 1 96.81 147 ASN A C 1
ATOM 1095 O O . ASN A 1 147 ? -2.885 -10.414 -5.887 1 96.81 147 ASN A O 1
ATOM 1099 N N . CYS A 1 148 ? -4.715 -11.352 -6.891 1 96.81 148 CYS A N 1
ATOM 1100 C CA . CYS A 1 148 ? -4.367 -12.656 -6.348 1 96.81 148 CYS A CA 1
ATOM 1101 C C . CYS A 1 148 ? -4.473 -13.734 -7.418 1 96.81 148 CYS A C 1
ATOM 1103 O O . CYS A 1 148 ? -5.207 -13.578 -8.398 1 96.81 148 CYS A O 1
ATOM 1105 N N . ALA A 1 149 ? -3.768 -14.781 -7.25 1 97.06 149 ALA A N 1
ATOM 1106 C CA . ALA A 1 149 ? -3.811 -16 -8.047 1 97.06 149 ALA A CA 1
ATOM 1107 C C . ALA A 1 149 ? -3.785 -17.234 -7.16 1 97.06 149 ALA A C 1
ATOM 1109 O O . ALA A 1 149 ? -2.943 -17.359 -6.266 1 97.06 149 ALA A O 1
ATOM 1110 N N . ASP A 1 150 ? -4.633 -18.141 -7.426 1 97.25 150 ASP A N 1
ATOM 1111 C CA . ASP A 1 150 ? -4.699 -19.375 -6.648 1 97.25 150 ASP A CA 1
ATOM 1112 C C . ASP A 1 150 ? -3.857 -20.484 -7.285 1 97.25 150 ASP A C 1
ATOM 1114 O O . ASP A 1 150 ? -3.848 -20.625 -8.508 1 97.25 150 ASP A O 1
ATOM 1118 N N . ILE A 1 151 ? -3.215 -21.281 -6.395 1 97.81 151 ILE A N 1
ATOM 1119 C CA . ILE A 1 151 ? -2.312 -22.312 -6.918 1 97.81 151 ILE A CA 1
ATOM 1120 C C . ILE A 1 151 ? -2.533 -23.625 -6.172 1 97.81 151 ILE A C 1
ATOM 1122 O O . ILE A 1 151 ? -3.088 -23.641 -5.07 1 97.81 151 ILE A O 1
ATOM 1126 N N . THR A 1 152 ? -2.252 -24.656 -6.777 1 97.62 152 THR A N 1
ATOM 1127 C CA . THR A 1 152 ? -2.035 -25.984 -6.188 1 97.62 152 THR A CA 1
ATOM 1128 C C . THR A 1 152 ? -0.584 -26.422 -6.359 1 97.62 152 THR A C 1
ATOM 1130 O O . THR A 1 152 ? -0.076 -26.469 -7.48 1 97.62 152 THR A O 1
ATOM 1133 N N . PHE A 1 153 ? 0.03 -26.734 -5.27 1 98.25 153 PHE A N 1
ATOM 1134 C CA . PHE A 1 153 ? 1.395 -27.234 -5.355 1 98.25 153 PHE A CA 1
ATOM 1135 C C . PHE A 1 153 ? 1.412 -28.656 -5.922 1 98.25 153 PHE A C 1
ATOM 1137 O O . PHE A 1 153 ? 0.656 -29.516 -5.473 1 98.25 153 PHE A O 1
ATOM 1144 N N . ARG A 1 154 ? 2.217 -28.812 -6.898 1 98.56 154 ARG A N 1
ATOM 1145 C CA . ARG A 1 154 ? 2.348 -30.109 -7.555 1 98.56 154 ARG A CA 1
ATOM 1146 C C . ARG A 1 154 ? 3.812 -30.5 -7.711 1 98.56 154 ARG A C 1
ATOM 1148 O O . ARG A 1 154 ? 4.629 -29.703 -8.156 1 98.56 154 ARG A O 1
ATOM 1155 N N . ALA A 1 155 ? 4.137 -31.719 -7.355 1 97.75 155 ALA A N 1
ATOM 1156 C CA . ALA A 1 155 ? 5.504 -32.25 -7.457 1 97.75 155 ALA A CA 1
ATOM 1157 C C . ALA A 1 155 ? 5.965 -32.281 -8.906 1 97.75 155 ALA A C 1
ATOM 1159 O O . ALA A 1 155 ? 7.156 -32.125 -9.195 1 97.75 155 ALA A O 1
ATOM 1160 N N . ASN A 1 156 ? 5.023 -32.469 -9.828 1 97.81 156 ASN A N 1
ATOM 1161 C CA . ASN A 1 156 ? 5.391 -32.625 -11.234 1 97.81 156 ASN A CA 1
ATOM 1162 C C . ASN A 1 156 ? 5.188 -31.312 -12.008 1 97.81 156 ASN A C 1
ATOM 1164 O O . ASN A 1 156 ? 5.219 -31.312 -13.242 1 97.81 156 ASN A O 1
ATOM 1168 N N . ALA A 1 157 ? 4.859 -30.281 -11.344 1 98.12 157 ALA A N 1
ATOM 1169 C CA . ALA A 1 157 ? 4.758 -28.984 -12.016 1 98.12 157 ALA A CA 1
ATOM 1170 C C . ALA A 1 157 ? 6.137 -28.375 -12.25 1 98.12 157 ALA A C 1
ATOM 1172 O O . ALA A 1 157 ? 7.027 -28.5 -11.406 1 98.12 157 ALA A O 1
ATOM 1173 N N . ASP A 1 158 ? 6.285 -27.703 -13.414 1 97.75 158 ASP A N 1
ATOM 1174 C CA . ASP A 1 158 ? 7.527 -27.016 -13.75 1 97.75 158 ASP A CA 1
ATOM 1175 C C . ASP A 1 158 ? 7.297 -25.516 -13.898 1 97.75 158 ASP A C 1
ATOM 1177 O O . ASP A 1 158 ? 6.199 -25.078 -14.25 1 97.75 158 ASP A O 1
ATOM 1181 N N . PRO A 1 159 ? 8.391 -24.797 -13.586 1 98.19 159 PRO A N 1
ATOM 1182 C CA . PRO A 1 159 ? 8.281 -23.391 -13.984 1 98.19 159 PRO A CA 1
ATOM 1183 C C . PRO A 1 159 ? 8.047 -23.219 -15.484 1 98.19 159 PRO A C 1
ATOM 1185 O O . PRO A 1 159 ? 8.25 -24.156 -16.25 1 98.19 159 PRO A O 1
ATOM 1188 N N . LEU A 1 160 ? 7.539 -22.078 -15.812 1 98.38 160 LEU A N 1
ATOM 1189 C CA . LEU A 1 160 ? 7.41 -21.766 -17.234 1 98.38 160 LEU A CA 1
ATOM 1190 C C . LEU A 1 160 ? 8.75 -21.938 -17.953 1 98.38 160 LEU A C 1
ATOM 1192 O O . LEU A 1 160 ? 9.805 -21.672 -17.375 1 98.38 160 LEU A O 1
ATOM 1196 N N . SER A 1 161 ? 8.625 -22.359 -19.172 1 97.81 161 SER A N 1
ATOM 1197 C CA . SER A 1 161 ? 9.836 -22.469 -20 1 97.81 161 SER A CA 1
ATOM 1198 C C . SER A 1 161 ? 10.406 -21.078 -20.312 1 97.81 161 SER A C 1
ATOM 1200 O O . SER A 1 161 ? 9.727 -20.078 -20.125 1 97.81 161 SER A O 1
ATOM 1202 N N . ALA A 1 162 ? 11.625 -21.047 -20.75 1 96.81 162 ALA A N 1
ATOM 1203 C CA . ALA A 1 162 ? 12.273 -19.797 -21.141 1 96.81 162 ALA A CA 1
ATOM 1204 C C . ALA A 1 162 ? 11.477 -19.078 -22.234 1 96.81 162 ALA A C 1
ATOM 1206 O O . ALA A 1 162 ? 11.453 -17.844 -22.281 1 96.81 162 ALA A O 1
ATOM 1207 N N . GLU A 1 163 ? 10.859 -19.859 -23.109 1 97.38 163 GLU A N 1
ATOM 1208 C CA . GLU A 1 163 ? 10.055 -19.297 -24.188 1 97.38 163 GLU A CA 1
ATOM 1209 C C . GLU A 1 163 ? 8.773 -18.656 -23.641 1 97.38 163 GLU A C 1
ATOM 1211 O O . GLU A 1 163 ? 8.328 -17.625 -24.156 1 97.38 163 GLU A O 1
ATOM 1216 N N . GLU A 1 164 ? 8.234 -19.25 -22.625 1 98 164 GLU A N 1
ATOM 1217 C CA . GLU A 1 164 ? 6.973 -18.797 -22.062 1 98 164 GLU A CA 1
ATOM 1218 C C . GLU A 1 164 ? 7.195 -17.641 -21.094 1 98 164 GLU A C 1
ATOM 1220 O O . GLU A 1 164 ? 6.297 -16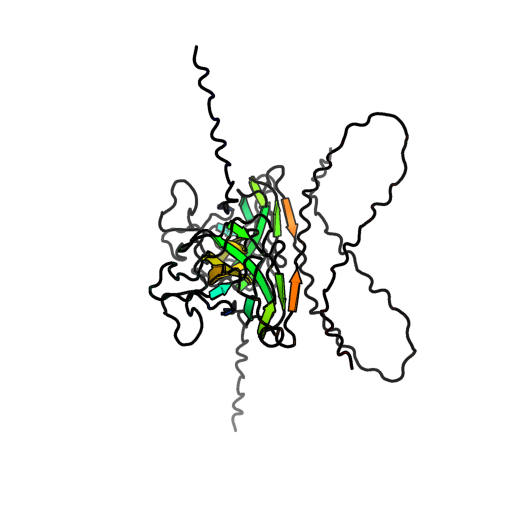.828 -20.859 1 98 164 GLU A O 1
ATOM 1225 N N . CYS A 1 165 ? 8.344 -17.625 -20.5 1 98.5 165 CYS A N 1
ATOM 1226 C CA . CYS A 1 165 ? 8.664 -16.594 -19.516 1 98.5 165 CYS A CA 1
ATOM 1227 C C . CYS A 1 165 ? 9.648 -15.586 -20.078 1 98.5 165 CYS A C 1
ATOM 1229 O O . CYS A 1 165 ? 10.859 -15.719 -19.906 1 98.5 165 CYS A O 1
ATOM 1231 N N . THR A 1 166 ? 9.102 -14.586 -20.719 1 98.06 166 THR A N 1
ATOM 1232 C CA . THR A 1 166 ? 9.914 -13.531 -21.312 1 98.06 166 THR A CA 1
ATOM 1233 C C . THR A 1 166 ? 9.484 -12.164 -20.781 1 98.06 166 THR A C 1
ATOM 1235 O O . THR A 1 166 ? 8.289 -11.875 -20.688 1 98.06 166 THR A O 1
ATOM 1238 N N . THR A 1 167 ? 10.453 -11.414 -20.375 1 98.31 167 THR A N 1
ATOM 1239 C CA . THR A 1 167 ? 10.219 -10.039 -19.953 1 98.31 167 THR A CA 1
ATOM 1240 C C . THR A 1 167 ? 10.312 -9.086 -21.141 1 98.31 167 THR A C 1
ATOM 1242 O O . THR A 1 167 ? 11.203 -9.227 -21.984 1 98.31 167 THR A O 1
ATOM 1245 N N . SER A 1 168 ? 9.391 -8.148 -21.281 1 98.06 168 SER A N 1
ATOM 1246 C CA . SER A 1 168 ? 9.375 -7.18 -22.375 1 98.06 168 SER A CA 1
ATOM 1247 C C . SER A 1 168 ? 10.656 -6.344 -22.391 1 98.06 168 SER A C 1
ATOM 1249 O O . SER A 1 168 ? 11.219 -6.055 -21.328 1 98.06 168 SER A O 1
ATOM 1251 N N . PRO A 1 169 ? 11.07 -5.938 -23.594 1 96.44 169 PRO A N 1
ATOM 1252 C CA . PRO A 1 169 ? 12.18 -4.98 -23.625 1 96.44 169 PRO A CA 1
ATOM 1253 C C . PRO A 1 169 ? 11.898 -3.723 -22.812 1 96.44 169 PRO A C 1
ATOM 1255 O O . PRO A 1 169 ? 10.781 -3.191 -22.844 1 96.44 169 PRO A O 1
ATOM 1258 N N . GLY A 1 170 ? 12.93 -3.291 -22.016 1 95.75 170 GLY A N 1
ATOM 1259 C CA . GLY A 1 170 ? 12.797 -2.068 -21.234 1 95.75 170 GLY A CA 1
ATOM 1260 C C . GLY A 1 170 ? 12.203 -2.299 -19.859 1 95.75 170 GLY A C 1
ATOM 1261 O O . GLY A 1 170 ? 12.195 -1.395 -19.016 1 95.75 170 GLY A O 1
ATOM 1262 N N . VAL A 1 171 ? 11.656 -3.496 -19.641 1 96.5 171 VAL A N 1
ATOM 1263 C CA . VAL A 1 171 ? 11.117 -3.838 -18.328 1 96.5 171 VAL A CA 1
ATOM 1264 C C . VAL A 1 171 ? 12.18 -4.562 -17.5 1 96.5 171 VAL A C 1
ATOM 1266 O O . VAL A 1 171 ? 12.891 -5.434 -18.016 1 96.5 171 VAL A O 1
ATOM 1269 N N . SER A 1 172 ? 12.383 -4.121 -16.281 1 95.88 172 SER A N 1
ATOM 1270 C CA . SER A 1 172 ? 13.32 -4.742 -15.359 1 95.88 172 SER A CA 1
ATOM 1271 C C . SER A 1 172 ? 12.93 -4.465 -13.906 1 95.88 172 SER A C 1
ATOM 1273 O O . SER A 1 172 ? 11.969 -3.736 -13.648 1 95.88 172 SER A O 1
ATOM 1275 N N . PHE A 1 173 ? 13.523 -5.176 -13.016 1 95.44 173 PHE A N 1
ATOM 1276 C CA . PHE A 1 173 ? 13.367 -4.805 -11.617 1 95.44 173 PHE A CA 1
ATOM 1277 C C . PHE A 1 173 ? 14.695 -4.902 -10.875 1 95.44 173 PHE A C 1
ATOM 1279 O O . PHE A 1 173 ? 15.602 -5.609 -11.312 1 95.44 173 PHE A O 1
ATOM 1286 N N . THR A 1 174 ? 14.828 -4.082 -9.836 1 93.25 174 THR A N 1
ATOM 1287 C CA . THR A 1 174 ? 15.906 -4.18 -8.867 1 93.25 174 THR A CA 1
ATOM 1288 C C . THR A 1 174 ? 15.359 -4.477 -7.473 1 93.25 174 THR A C 1
ATOM 1290 O O . THR A 1 174 ? 14.203 -4.152 -7.176 1 93.25 174 THR A O 1
ATOM 1293 N N . VAL A 1 175 ? 16.094 -5.191 -6.738 1 90.69 175 VAL A N 1
ATOM 1294 C CA . VAL A 1 175 ? 15.719 -5.465 -5.355 1 90.69 175 VAL A CA 1
ATOM 1295 C C . VAL A 1 175 ? 16.094 -4.273 -4.473 1 90.69 175 VAL A C 1
ATOM 1297 O O . VAL A 1 175 ? 17.219 -3.787 -4.523 1 90.69 175 VAL A O 1
ATOM 1300 N N . VAL A 1 176 ? 15.125 -3.77 -3.703 1 86.31 176 VAL A N 1
ATOM 1301 C CA . VAL A 1 176 ? 15.328 -2.576 -2.891 1 86.31 176 VAL A CA 1
ATOM 1302 C C . VAL A 1 176 ? 15.977 -2.961 -1.563 1 86.31 176 VAL A C 1
ATOM 1304 O O . VAL A 1 176 ? 15.43 -3.771 -0.811 1 86.31 176 VAL A O 1
ATOM 1307 N N . GLU A 1 177 ? 17.172 -2.553 -1.333 1 74.81 177 GLU A N 1
ATOM 1308 C CA . GLU A 1 177 ? 17.875 -2.795 -0.073 1 74.81 177 GLU A CA 1
ATOM 1309 C C . GLU A 1 177 ? 17.531 -1.723 0.959 1 74.81 177 GLU A C 1
ATOM 1311 O O . GLU A 1 177 ? 17.672 -0.528 0.689 1 74.81 177 GLU A O 1
ATOM 1316 N N . VAL A 1 178 ? 16.672 -2.158 1.911 1 65.81 178 VAL A N 1
ATOM 1317 C CA . VAL A 1 178 ? 16.375 -1.225 2.994 1 65.81 178 VAL A CA 1
ATOM 1318 C C . VAL A 1 178 ? 17.375 -1.433 4.137 1 65.81 178 VAL A C 1
ATOM 1320 O O . VAL A 1 178 ? 17.594 -2.564 4.574 1 65.81 178 VAL A O 1
ATOM 1323 N N . GLN A 1 179 ? 18.359 -0.59 4.426 1 54.31 179 GLN A N 1
ATOM 1324 C CA . GLN A 1 179 ? 19.328 -0.708 5.512 1 54.31 179 GLN A CA 1
ATOM 1325 C C . GLN A 1 179 ? 18.641 -0.573 6.871 1 54.31 179 GLN A C 1
ATOM 1327 O O . GLN A 1 179 ? 18.141 0.501 7.219 1 54.31 179 GLN A O 1
ATOM 1332 N N . ASN A 1 180 ? 17.953 -1.599 7.309 1 51.19 180 ASN A N 1
ATOM 1333 C CA . ASN A 1 180 ? 17.5 -1.526 8.695 1 51.19 180 ASN A CA 1
ATOM 1334 C C . ASN A 1 180 ? 18.641 -1.78 9.672 1 51.19 180 ASN A C 1
ATOM 1336 O O . ASN A 1 180 ? 19.406 -2.734 9.5 1 51.19 180 ASN A O 1
ATOM 1340 N N . ASP A 1 181 ? 19.188 -0.781 10.367 1 40.88 181 ASP A N 1
ATOM 1341 C CA . ASP A 1 181 ? 20.203 -0.891 11.398 1 40.88 181 ASP A CA 1
ATOM 1342 C C . ASP A 1 181 ? 19.828 -1.94 12.445 1 40.88 181 ASP A C 1
ATOM 1344 O O . ASP A 1 181 ? 20.391 -1.967 13.539 1 40.88 181 ASP A O 1
ATOM 1348 N N . ASP A 1 182 ? 19.094 -2.709 12.359 1 39.56 182 ASP A N 1
ATOM 1349 C CA . ASP A 1 182 ? 18.922 -3.568 13.523 1 39.56 182 ASP A CA 1
ATOM 1350 C C . ASP A 1 182 ? 20.109 -4.488 13.727 1 39.56 182 ASP A C 1
ATOM 1352 O O . ASP A 1 182 ? 20.031 -5.48 14.445 1 39.56 182 ASP A O 1
ATOM 1356 N N . GLU A 1 183 ? 21.281 -4.516 13.047 1 34.03 183 GLU A N 1
ATOM 1357 C CA . GLU A 1 183 ? 22.234 -5.453 13.633 1 34.03 183 GLU A CA 1
ATOM 1358 C C . GLU A 1 183 ? 22.688 -4.992 15.016 1 34.03 183 GLU A C 1
ATOM 1360 O O . GLU A 1 183 ? 23.453 -4.043 15.141 1 34.03 183 GLU A O 1
ATOM 1365 N N . SER A 1 184 ? 21.969 -4.988 16.078 1 32.97 184 SER A N 1
ATOM 1366 C CA . SER A 1 184 ? 22.578 -5.066 17.406 1 32.97 184 SER A CA 1
ATOM 1367 C C . SER A 1 184 ? 23.672 -6.125 17.438 1 32.97 184 SER A C 1
ATOM 1369 O O . SER A 1 184 ? 23.406 -7.312 17.25 1 32.97 184 SER A O 1
ATOM 1371 N N . SER A 1 185 ? 24.953 -5.773 17.203 1 29.44 185 SER A N 1
ATOM 1372 C CA . SER A 1 185 ? 26.156 -6.484 17.625 1 29.44 185 SER A CA 1
ATOM 1373 C C . SER A 1 185 ? 26.094 -6.82 19.109 1 29.44 185 SER A C 1
ATOM 1375 O O . SER A 1 185 ? 25.938 -5.93 19.953 1 29.44 185 SER A O 1
ATOM 1377 N N . GLN A 1 186 ? 25.75 -8 19.594 1 25.64 186 GLN A N 1
ATOM 1378 C CA . GLN A 1 186 ? 26.141 -8.602 20.875 1 25.64 186 GLN A CA 1
ATOM 1379 C C . GLN A 1 186 ? 27.625 -8.367 21.172 1 25.64 186 GLN A C 1
ATOM 1381 O O . GLN A 1 186 ? 28.484 -9.008 20.562 1 25.64 186 GLN A O 1
ATOM 1386 N N . HIS A 1 187 ? 28.062 -7.098 21.5 1 26.17 187 HIS A N 1
ATOM 1387 C CA . HIS A 1 187 ? 29.375 -6.836 22.094 1 26.17 187 HIS A CA 1
ATOM 1388 C C . HIS A 1 187 ? 29.531 -7.539 23.438 1 26.17 187 HIS A C 1
ATOM 1390 O O . HIS A 1 187 ? 28.812 -7.234 24.391 1 26.17 187 HIS A O 1
ATOM 1396 N N . ASP A 1 188 ? 30.016 -8.805 23.516 1 24.56 188 ASP A N 1
ATOM 1397 C CA . ASP A 1 188 ? 30.641 -9.391 24.688 1 24.56 188 ASP A CA 1
ATOM 1398 C C . ASP A 1 188 ? 31.688 -8.445 25.281 1 24.56 188 ASP A C 1
ATOM 1400 O O . ASP A 1 188 ? 32.469 -7.824 24.531 1 24.56 188 ASP A O 1
ATOM 1404 N N . GLY A 1 189 ? 31.547 -7.938 26.5 1 23.89 189 GLY A N 1
ATOM 1405 C CA . GLY A 1 189 ? 32.281 -7.031 27.391 1 23.89 189 GLY A CA 1
ATOM 1406 C C . GLY A 1 189 ? 33.656 -7.508 27.719 1 23.89 189 GLY A C 1
ATOM 1407 O O . GLY A 1 189 ? 34.031 -7.645 28.891 1 23.89 189 GLY A O 1
ATOM 1408 N N . SER A 1 190 ? 34.5 -8.289 27.016 1 25.55 190 SER A N 1
ATOM 1409 C CA . SER A 1 190 ? 35.812 -8.43 27.656 1 25.55 190 SER A CA 1
ATOM 1410 C C . SER A 1 190 ? 36.406 -7.066 27.938 1 25.55 190 SER A C 1
ATOM 1412 O O . SER A 1 190 ? 36.188 -6.109 27.188 1 25.55 190 SER A O 1
ATOM 1414 N N . SER A 1 191 ? 36.938 -6.793 29.281 1 23.94 191 SER A N 1
ATOM 1415 C CA . SER A 1 191 ? 37.406 -5.66 30.062 1 23.94 191 SER A CA 1
ATOM 1416 C C . SER A 1 191 ? 38.438 -4.84 29.281 1 23.94 191 SER A C 1
ATOM 1418 O O . SER A 1 191 ? 38.312 -3.621 29.172 1 23.94 191 SER A O 1
ATOM 1420 N N . ALA A 1 192 ? 39.781 -5.086 29.688 1 25.22 192 ALA A N 1
ATOM 1421 C CA . ALA A 1 192 ? 40.875 -4.168 30.031 1 25.22 192 ALA A CA 1
ATOM 1422 C C . ALA A 1 192 ? 41.406 -3.455 28.797 1 25.22 192 ALA A C 1
ATOM 1424 O O . ALA A 1 192 ? 42.375 -2.691 28.875 1 25.22 192 ALA A O 1
ATOM 1425 N N . GLY A 1 193 ? 41.031 -4.016 27.547 1 20.58 193 GLY A N 1
ATOM 1426 C CA . GLY A 1 193 ? 41.844 -4.133 26.359 1 20.58 193 GLY A CA 1
ATOM 1427 C C . GLY A 1 193 ? 42.156 -2.793 25.703 1 20.58 193 GLY A C 1
ATOM 1428 O O . GLY A 1 193 ? 41.5 -1.797 25.984 1 20.58 193 GLY A O 1
ATOM 1429 N N . SER A 1 194 ? 43.281 -2.754 24.719 1 22.55 194 SER A N 1
ATOM 1430 C CA . SER A 1 194 ? 44.125 -1.916 23.859 1 22.55 194 SER A CA 1
ATOM 1431 C C . SER A 1 194 ? 43.281 -0.934 23.062 1 22.55 194 SER A C 1
ATOM 1433 O O . SER A 1 194 ? 42.156 -1.253 22.656 1 22.55 194 SER A O 1
ATOM 1435 N N . ILE A 1 195 ? 43.562 0.37 23.25 1 21.36 195 ILE A N 1
ATOM 1436 C CA . ILE A 1 195 ? 43.062 1.646 22.75 1 21.36 195 ILE A CA 1
ATOM 1437 C C . ILE A 1 195 ? 42.812 1.538 21.234 1 21.36 195 ILE A C 1
ATOM 1439 O O . ILE A 1 195 ? 43.75 1.685 20.438 1 21.36 195 ILE A O 1
ATOM 1443 N N . ASN A 1 196 ? 42.25 0.351 20.875 1 19.77 196 ASN A N 1
ATOM 1444 C CA . ASN A 1 196 ? 42.219 -0.074 19.484 1 19.77 196 ASN A CA 1
ATOM 1445 C C . ASN A 1 196 ? 41.531 0.968 18.594 1 19.77 196 ASN A C 1
ATOM 1447 O O . ASN A 1 196 ? 40.594 1.618 19.016 1 19.77 196 ASN A O 1
ATOM 1451 N N . GLY A 1 197 ? 42.188 1.285 17.531 1 20.09 197 GLY A N 1
ATOM 1452 C CA . GLY A 1 197 ? 42.219 2.191 16.391 1 20.09 197 GLY A CA 1
ATOM 1453 C C . GLY A 1 197 ? 40.906 2.248 15.641 1 20.09 197 GLY A C 1
ATOM 1454 O O . GLY A 1 197 ? 40.031 1.388 15.82 1 20.09 197 GLY A O 1
ATOM 1455 N N . MET A 1 198 ? 40.688 3.352 14.852 1 21.09 198 MET A N 1
ATOM 1456 C CA . MET A 1 198 ? 39.656 3.996 14.023 1 21.09 198 MET A CA 1
ATOM 1457 C C . MET A 1 198 ? 39.094 3.012 13.016 1 21.09 198 MET A C 1
ATOM 1459 O O . MET A 1 198 ? 39.781 2.539 12.125 1 21.09 198 MET A O 1
ATOM 1463 N N . ASN A 1 199 ? 38.5 1.94 13.562 1 22.25 199 ASN A N 1
ATOM 1464 C CA . ASN A 1 199 ? 38.125 0.932 12.57 1 22.25 199 ASN A CA 1
ATOM 1465 C C . ASN A 1 199 ? 37.25 1.522 11.469 1 22.25 199 ASN A C 1
ATOM 1467 O O . ASN A 1 199 ? 36.25 2.188 11.758 1 22.25 199 ASN A O 1
ATOM 1471 N N . PRO A 1 200 ? 37.719 1.573 10.258 1 23.02 200 PRO A N 1
ATOM 1472 C CA . PRO A 1 200 ? 37.156 2.08 9.016 1 23.02 200 PRO A CA 1
ATOM 1473 C C . PRO A 1 200 ? 35.812 1.393 8.664 1 23.02 200 PRO A C 1
ATOM 1475 O O . PRO A 1 200 ? 35.719 0.174 8.812 1 23.02 200 PRO A O 1
ATOM 1478 N N . VAL A 1 201 ? 34.781 2.01 9.219 1 26 201 VAL A N 1
ATOM 1479 C CA . VAL A 1 201 ? 33.438 1.588 8.836 1 26 201 VAL A CA 1
ATOM 1480 C C . VAL A 1 201 ? 33.406 1.25 7.344 1 26 201 VAL A C 1
ATOM 1482 O O . VAL A 1 201 ? 33.75 2.09 6.504 1 26 201 VAL A O 1
ATOM 1485 N N . VAL A 1 202 ? 33.906 -0.029 7.051 1 22.28 202 VAL A N 1
ATOM 1486 C CA . VAL A 1 202 ? 33.875 -0.581 5.699 1 22.28 202 VAL A CA 1
ATOM 1487 C C . VAL A 1 202 ? 32.438 -0.592 5.16 1 22.28 202 VAL A C 1
ATOM 1489 O O . VAL A 1 202 ? 31.547 -1.157 5.785 1 22.28 202 VAL A O 1
ATOM 1492 N N . LEU A 1 203 ? 32 0.53 4.723 1 24.41 203 LEU A N 1
ATOM 1493 C CA . LEU A 1 203 ? 30.812 0.625 3.91 1 24.41 203 LEU A CA 1
ATOM 1494 C C . LEU A 1 203 ? 30.781 -0.465 2.846 1 24.41 203 LEU A C 1
ATOM 1496 O O . LEU A 1 203 ? 31.641 -0.493 1.959 1 24.41 203 LEU A O 1
ATOM 1500 N N . SER A 1 204 ? 30.578 -1.735 3.322 1 25.7 204 SER A N 1
ATOM 1501 C CA . SER A 1 204 ? 30.531 -2.752 2.275 1 25.7 204 SER A CA 1
ATOM 1502 C C . SER A 1 204 ? 29.484 -2.42 1.226 1 25.7 204 SER A C 1
ATOM 1504 O O . SER A 1 204 ? 28.359 -2.045 1.565 1 25.7 204 SER A O 1
ATOM 1506 N N . SER A 1 205 ? 29.891 -1.885 0.126 1 27.34 205 SER A N 1
ATOM 1507 C CA . SER A 1 205 ? 29.25 -1.689 -1.173 1 27.34 205 SER A CA 1
ATOM 1508 C C . SER A 1 205 ? 28.484 -2.936 -1.607 1 27.34 205 SER A C 1
ATOM 1510 O O . SER A 1 205 ? 29.094 -3.986 -1.845 1 27.34 205 SER A O 1
ATOM 1512 N N . VAL A 1 206 ? 27.5 -3.227 -0.904 1 30.28 206 VAL A N 1
ATOM 1513 C CA . VAL A 1 206 ? 26.859 -4.387 -1.517 1 30.28 206 VAL A CA 1
ATOM 1514 C C . VAL A 1 206 ? 26.469 -4.062 -2.957 1 30.28 206 VAL A C 1
ATOM 1516 O O . VAL A 1 206 ? 25.875 -3.016 -3.227 1 30.28 206 VAL A O 1
ATOM 1519 N N . ALA A 1 207 ? 27.234 -4.453 -3.963 1 27.86 207 ALA A N 1
ATOM 1520 C CA . ALA A 1 207 ? 27.078 -4.512 -5.414 1 27.86 207 ALA A CA 1
ATOM 1521 C C . ALA A 1 207 ? 25.703 -5.035 -5.801 1 27.86 207 ALA A C 1
ATOM 1523 O O . ALA A 1 207 ? 25.266 -6.082 -5.316 1 27.86 207 ALA A O 1
ATOM 1524 N N . ALA A 1 208 ? 24.828 -4.07 -6.027 1 33.81 208 ALA A N 1
ATOM 1525 C CA . ALA A 1 208 ? 23.594 -4.469 -6.688 1 33.81 208 ALA A CA 1
ATOM 1526 C C . ALA A 1 208 ? 23.875 -5.379 -7.879 1 33.81 208 ALA A C 1
ATOM 1528 O O . ALA A 1 208 ? 24.562 -4.984 -8.82 1 33.81 208 ALA A O 1
ATOM 1529 N N . LEU A 1 209 ? 24 -6.629 -7.578 1 30.02 209 LEU A N 1
ATOM 1530 C CA . LEU A 1 209 ? 24.125 -7.602 -8.656 1 30.02 209 LEU A CA 1
ATOM 1531 C C . LEU A 1 209 ? 22.938 -7.496 -9.617 1 30.02 209 LEU A C 1
ATOM 1533 O O . LEU A 1 209 ? 21.797 -7.699 -9.219 1 30.02 209 LEU A O 1
ATOM 1537 N N . THR A 1 210 ? 23.062 -6.535 -10.477 1 31.66 210 THR A N 1
ATOM 1538 C CA . THR A 1 210 ? 22.188 -6.645 -11.633 1 31.66 210 THR A CA 1
ATOM 1539 C C . THR A 1 210 ? 22.312 -8.016 -12.289 1 31.66 210 THR A C 1
ATOM 1541 O O . THR A 1 210 ? 23.422 -8.445 -12.617 1 31.66 210 THR A O 1
ATOM 1544 N N . ILE A 1 211 ? 21.594 -8.906 -11.852 1 29.38 211 ILE A N 1
ATOM 1545 C CA . ILE A 1 211 ? 21.578 -10.172 -12.578 1 29.38 211 ILE A CA 1
ATOM 1546 C C . ILE A 1 211 ? 21.125 -9.938 -14.016 1 29.38 211 ILE A C 1
ATOM 1548 O O . ILE A 1 211 ? 19.969 -9.547 -14.25 1 29.38 211 ILE A O 1
ATOM 1552 N N . VAL A 1 212 ? 22.062 -9.43 -14.82 1 29.72 212 VAL A N 1
ATOM 1553 C CA . VAL A 1 212 ? 21.812 -9.484 -16.25 1 29.72 212 VAL A CA 1
ATOM 1554 C C . VAL A 1 212 ? 21.812 -10.93 -16.734 1 29.72 212 VAL A C 1
ATOM 1556 O O . VAL A 1 212 ? 22.828 -11.633 -16.594 1 29.72 212 VAL A O 1
ATOM 1559 N N . PHE A 1 213 ? 20.719 -11.57 -16.844 1 26.84 213 PHE A N 1
ATOM 1560 C CA . PHE A 1 213 ? 20.656 -12.859 -17.516 1 26.84 213 PHE A CA 1
ATOM 1561 C C . PHE A 1 213 ? 21.125 -12.742 -18.969 1 26.84 213 PHE A C 1
ATOM 1563 O O . PHE A 1 213 ? 20.422 -12.195 -19.812 1 26.84 213 PHE A O 1
ATOM 1570 N N . VAL A 1 214 ? 22.406 -12.484 -19.188 1 29.66 214 VAL A N 1
ATOM 1571 C CA . VAL A 1 214 ? 22.922 -12.57 -20.547 1 29.66 214 VAL A CA 1
ATOM 1572 C C . VAL A 1 214 ? 22.828 -14.008 -21.047 1 29.66 214 VAL A C 1
ATOM 1574 O O . VAL A 1 214 ? 23.422 -14.914 -20.469 1 29.66 214 VAL A O 1
ATOM 1577 N N . PHE A 1 215 ? 21.719 -14.414 -21.703 1 27.73 215 PHE A N 1
ATOM 1578 C CA . PHE A 1 215 ? 21.719 -15.641 -22.5 1 27.73 215 PHE A CA 1
ATOM 1579 C C . PHE A 1 215 ? 22.891 -15.641 -23.469 1 27.73 215 PHE A C 1
ATOM 1581 O O . PHE A 1 215 ? 23.094 -14.68 -24.219 1 27.73 215 PHE A O 1
ATOM 1588 N N . GLY A 1 216 ? 24.078 -16.156 -23.062 1 28.11 216 GLY A N 1
ATOM 1589 C CA . GLY A 1 216 ? 25.125 -16.547 -23.984 1 28.11 216 GLY A CA 1
ATOM 1590 C C . GLY A 1 216 ? 24.625 -17.328 -25.188 1 28.11 216 GLY A C 1
ATOM 1591 O O . GLY A 1 216 ? 23.891 -18.297 -25.031 1 28.11 216 GLY A O 1
ATOM 1592 N N . LEU A 1 217 ? 24.281 -16.656 -26.312 1 27.5 217 LEU A N 1
ATOM 1593 C CA . LEU A 1 217 ? 24.203 -17.281 -27.609 1 27.5 217 LEU A CA 1
ATOM 1594 C C . LEU A 1 217 ? 25.438 -18.125 -27.891 1 27.5 217 LEU A C 1
ATOM 1596 O O . LEU A 1 217 ? 26.562 -17.609 -27.922 1 27.5 217 LEU A O 1
ATOM 1600 N N . ASN A 1 218 ? 25.609 -19.266 -27.266 1 23.91 218 ASN A N 1
ATOM 1601 C CA . ASN A 1 218 ? 26.547 -20.219 -27.875 1 23.91 218 ASN A CA 1
ATOM 1602 C C . ASN A 1 218 ? 26.281 -20.375 -29.375 1 23.91 218 ASN A C 1
ATOM 1604 O O . ASN A 1 218 ? 25.188 -20.766 -29.781 1 23.91 218 ASN A O 1
ATOM 1608 N N . LEU A 1 219 ? 26.844 -19.484 -30.219 1 22.31 219 LEU A N 1
ATOM 1609 C CA . LEU A 1 219 ? 27.266 -19.984 -31.531 1 22.31 219 LEU A CA 1
ATOM 1610 C C . LEU A 1 219 ? 28.391 -21.016 -31.375 1 22.31 219 LEU A C 1
ATOM 1612 O O . LEU A 1 219 ? 29.281 -20.844 -30.531 1 22.31 219 LEU A O 1
ATOM 1616 N N . MET B 1 1 ? 2.133 -43.344 41.562 1 29.25 1 MET B N 1
ATOM 1617 C CA . MET B 1 1 ? 2.221 -41.906 41.469 1 29.25 1 MET B CA 1
ATOM 1618 C C . MET B 1 1 ? 2.578 -41.5 40.031 1 29.25 1 MET B C 1
ATOM 1620 O O . MET B 1 1 ? 3.689 -41.75 39.562 1 29.25 1 MET B O 1
ATOM 1624 N N . ALA B 1 2 ? 1.593 -41.719 39 1 43.19 2 ALA B N 1
ATOM 1625 C CA . ALA B 1 2 ? 1.582 -41.406 37.562 1 43.19 2 ALA B CA 1
ATOM 1626 C C . ALA B 1 2 ? 1.898 -39.938 37.312 1 43.19 2 ALA B C 1
ATOM 1628 O O . ALA B 1 2 ? 1.262 -39.031 37.906 1 43.19 2 ALA B O 1
ATOM 1629 N N . SER B 1 3 ? 3.203 -39.594 37.031 1 34.28 3 SER B N 1
ATOM 1630 C CA . SER B 1 3 ? 3.814 -38.312 36.656 1 34.28 3 SER B CA 1
ATOM 1631 C C . SER B 1 3 ? 3.078 -37.688 35.469 1 34.28 3 SER B C 1
ATOM 1633 O O . SER B 1 3 ? 2.949 -38.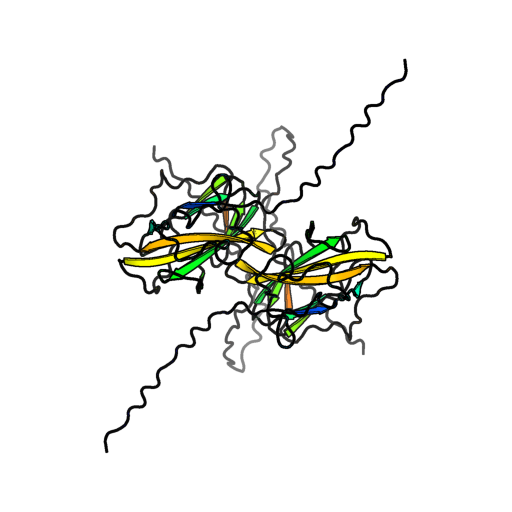312 34.406 1 34.28 3 SER B O 1
ATOM 1635 N N . ALA B 1 4 ? 1.99 -36.875 35.688 1 37.06 4 ALA B N 1
ATOM 1636 C CA . ALA B 1 4 ? 1.336 -35.969 34.75 1 37.06 4 ALA B CA 1
ATOM 1637 C C . ALA B 1 4 ? 2.357 -35.125 34 1 37.06 4 ALA B C 1
ATOM 1639 O O . ALA B 1 4 ? 3.008 -34.25 34.594 1 37.06 4 ALA B O 1
ATOM 1640 N N . ALA B 1 5 ? 3.168 -35.719 33.062 1 36.97 5 ALA B N 1
ATOM 1641 C CA . ALA B 1 5 ? 3.955 -34.906 32.125 1 36.97 5 ALA B CA 1
ATOM 1642 C C . ALA B 1 5 ? 3.098 -33.812 31.5 1 36.97 5 ALA B C 1
ATOM 1644 O O . ALA B 1 5 ? 2.096 -34.094 30.844 1 36.97 5 ALA B O 1
ATOM 1645 N N . LEU B 1 6 ? 2.994 -32.594 32.125 1 36.31 6 LEU B N 1
ATOM 1646 C CA . LEU B 1 6 ? 2.434 -31.359 31.562 1 36.31 6 LEU B CA 1
ATOM 1647 C C . LEU B 1 6 ? 3.029 -31.094 30.188 1 36.31 6 LEU B C 1
ATOM 1649 O O . LEU B 1 6 ? 4.238 -30.875 30.062 1 36.31 6 LEU B O 1
ATOM 1653 N N . THR B 1 7 ? 2.586 -31.781 29.172 1 34.56 7 THR B N 1
ATOM 1654 C CA . THR B 1 7 ? 2.893 -31.391 27.797 1 34.56 7 THR B CA 1
ATOM 1655 C C . THR B 1 7 ? 2.646 -29.891 27.609 1 34.56 7 THR B C 1
ATOM 1657 O O . THR B 1 7 ? 1.514 -29.422 27.719 1 34.56 7 THR B O 1
ATOM 1660 N N . ALA B 1 8 ? 3.646 -29.031 28.016 1 36 8 ALA B N 1
ATOM 1661 C CA . ALA B 1 8 ? 3.637 -27.625 27.625 1 36 8 ALA B CA 1
ATOM 1662 C C . ALA B 1 8 ? 3.383 -27.484 26.125 1 36 8 ALA B C 1
ATOM 1664 O O . ALA B 1 8 ? 4.18 -27.953 25.297 1 36 8 ALA B O 1
ATOM 1665 N N . LEU B 1 9 ? 2.139 -27.547 25.703 1 35.19 9 LEU B N 1
ATOM 1666 C CA . LEU B 1 9 ? 1.776 -27.125 24.359 1 35.19 9 LEU B CA 1
ATOM 1667 C C . LEU B 1 9 ? 2.42 -25.781 24.016 1 35.19 9 LEU B C 1
ATOM 1669 O O . LEU B 1 9 ? 2.105 -24.766 24.641 1 35.19 9 LEU B O 1
ATOM 1673 N N . ALA B 1 10 ? 3.682 -25.766 23.609 1 35.53 10 ALA B N 1
ATOM 1674 C CA . ALA B 1 10 ? 4.324 -24.594 23.016 1 35.53 10 ALA B CA 1
ATOM 1675 C C . ALA B 1 10 ? 3.441 -23.953 21.953 1 35.53 10 ALA B C 1
ATOM 1677 O O . ALA B 1 10 ? 3.225 -24.547 20.891 1 35.53 10 ALA B O 1
ATOM 1678 N N . LEU B 1 11 ? 2.344 -23.359 22.328 1 33.56 11 LEU B N 1
ATOM 1679 C CA . LEU B 1 11 ? 1.691 -22.484 21.344 1 33.56 11 LEU B CA 1
ATOM 1680 C C . LEU B 1 11 ? 2.707 -21.578 20.672 1 33.56 11 LEU B C 1
ATOM 1682 O O . LEU B 1 11 ? 3.35 -20.75 21.328 1 33.56 11 LEU B O 1
ATOM 1686 N N . LEU B 1 12 ? 3.523 -22.078 19.781 1 33.66 12 LEU B N 1
ATOM 1687 C CA . LEU B 1 12 ? 4.297 -21.188 18.922 1 33.66 12 LEU B CA 1
ATOM 1688 C C . LEU B 1 12 ? 3.475 -19.969 18.516 1 33.66 12 LEU B C 1
ATOM 1690 O O . LEU B 1 12 ? 2.428 -20.109 17.875 1 33.66 12 LEU B O 1
ATOM 1694 N N . ALA B 1 13 ? 3.398 -18.938 19.312 1 34.81 13 ALA B N 1
ATOM 1695 C CA . ALA B 1 13 ? 2.932 -17.609 18.922 1 34.81 13 ALA B CA 1
ATOM 1696 C C . ALA B 1 13 ? 3.455 -17.234 17.531 1 34.81 13 ALA B C 1
ATOM 1698 O O . ALA B 1 13 ? 4.645 -16.953 17.375 1 34.81 13 ALA B O 1
ATOM 1699 N N . TRP B 1 14 ? 3.127 -18.016 16.5 1 34.88 14 TRP B N 1
ATOM 1700 C CA . TRP B 1 14 ? 3.375 -17.422 15.188 1 34.88 14 TRP B CA 1
ATOM 1701 C C . TRP B 1 14 ? 3.018 -15.938 15.188 1 34.88 14 TRP B C 1
ATOM 1703 O O . TRP B 1 14 ? 1.85 -15.578 15.344 1 34.88 14 TRP B O 1
ATOM 1713 N N . GLY B 1 15 ? 3.779 -15.141 15.812 1 36.28 15 GLY B N 1
ATOM 1714 C CA . GLY B 1 15 ? 3.564 -13.703 15.766 1 36.28 15 GLY B CA 1
ATOM 1715 C C . GLY B 1 15 ? 3.207 -13.195 14.383 1 36.28 15 GLY B C 1
ATOM 1716 O O . GLY B 1 15 ? 4.027 -13.25 13.461 1 36.28 15 GLY B O 1
ATOM 1717 N N . GLN B 1 16 ? 2.092 -13.508 13.891 1 40.53 16 GLN B N 1
ATOM 1718 C CA . GLN B 1 16 ? 1.627 -12.781 12.711 1 40.53 16 GLN B CA 1
ATOM 1719 C C . GLN B 1 16 ? 2.129 -11.344 12.719 1 40.53 16 GLN B C 1
ATOM 1721 O O . GLN B 1 16 ? 1.966 -10.625 13.711 1 40.53 16 GLN B O 1
ATOM 1726 N N . LEU B 1 17 ? 3.283 -11.078 12.289 1 45.12 17 LEU B N 1
ATOM 1727 C CA . LEU B 1 17 ? 3.666 -9.68 12.125 1 45.12 17 LEU B CA 1
ATOM 1728 C C . LEU B 1 17 ? 2.486 -8.852 11.625 1 45.12 17 LEU B C 1
ATOM 1730 O O . LEU B 1 17 ? 2.137 -8.906 10.445 1 45.12 17 LEU B O 1
ATOM 1734 N N . ALA B 1 18 ? 1.442 -8.875 12.375 1 50.19 18 ALA B N 1
ATOM 1735 C CA . ALA B 1 18 ? 0.215 -8.102 12.219 1 50.19 18 ALA B CA 1
ATOM 1736 C C . ALA B 1 18 ? 0.525 -6.645 11.867 1 50.19 18 ALA B C 1
ATOM 1738 O O . ALA B 1 18 ? 1.517 -6.086 12.344 1 50.19 18 ALA B O 1
ATOM 1739 N N . HIS B 1 19 ? 0.375 -6.297 10.531 1 59.19 19 HIS B N 1
ATOM 1740 C CA . HIS B 1 19 ? 0.303 -4.859 10.297 1 59.19 19 HIS B CA 1
ATOM 1741 C C . HIS B 1 19 ? -0.388 -4.145 11.453 1 59.19 19 HIS B C 1
ATOM 1743 O O . HIS B 1 19 ? -1.461 -4.562 11.891 1 59.19 19 HIS B O 1
ATOM 1749 N N . ALA B 1 20 ? 0.479 -3.461 12.148 1 69.06 20 ALA B N 1
ATOM 1750 C CA . ALA B 1 20 ? -0.213 -2.75 13.219 1 69.06 20 ALA B CA 1
ATOM 1751 C C . ALA B 1 20 ? -0.819 -1.445 12.711 1 69.06 20 ALA B C 1
ATOM 1753 O O . ALA B 1 20 ? -0.228 -0.767 11.867 1 69.06 20 ALA B O 1
ATOM 1754 N N . HIS B 1 21 ? -1.883 -1.187 13.07 1 87.81 21 HIS B N 1
ATOM 1755 C CA . HIS B 1 21 ? -2.59 0.064 12.82 1 87.81 21 HIS B CA 1
ATOM 1756 C C . HIS B 1 21 ? -1.805 1.257 13.352 1 87.81 21 HIS B C 1
ATOM 1758 O O . HIS B 1 21 ? -0.844 1.086 14.109 1 87.81 21 HIS B O 1
ATOM 1764 N N . PHE B 1 22 ? -2.004 2.346 12.859 1 95.12 22 PHE B N 1
ATOM 1765 C CA . PHE B 1 22 ? -1.355 3.584 13.273 1 95.12 22 PHE B CA 1
ATOM 1766 C C . PHE B 1 22 ? -2.381 4.695 13.469 1 95.12 22 PHE B C 1
ATOM 1768 O O . PHE B 1 22 ? -3.537 4.559 13.062 1 95.12 22 PHE B O 1
ATOM 1775 N N . GLY B 1 23 ? -1.892 5.766 14.156 1 95.5 23 GLY B N 1
ATOM 1776 C CA . GLY B 1 23 ? -2.752 6.922 14.344 1 95.5 23 GLY B CA 1
ATOM 1777 C C . GLY B 1 23 ? -2.121 8.219 13.867 1 95.5 23 GLY B C 1
ATOM 1778 O O . GLY B 1 23 ? -0.896 8.312 13.75 1 95.5 23 GLY B O 1
ATOM 1779 N N . ILE B 1 24 ? -2.965 9.172 13.516 1 97.25 24 ILE B N 1
ATOM 1780 C CA . ILE B 1 24 ? -2.557 10.562 13.383 1 97.25 24 ILE B CA 1
ATOM 1781 C C . ILE B 1 24 ? -2.934 11.336 14.641 1 97.25 24 ILE B C 1
ATOM 1783 O O . ILE B 1 24 ? -4.109 11.422 14.992 1 97.25 24 ILE B O 1
ATOM 1787 N N . ASP B 1 25 ? -1.988 11.883 15.25 1 97.38 25 ASP B N 1
ATOM 1788 C CA . ASP B 1 25 ? -2.262 12.68 16.438 1 97.38 25 ASP B CA 1
ATOM 1789 C C . ASP B 1 25 ? -2.373 14.164 16.094 1 97.38 25 ASP B C 1
ATOM 1791 O O . ASP B 1 25 ? -3.068 14.914 16.781 1 97.38 25 ASP B O 1
ATOM 1795 N N . TYR B 1 26 ? -1.572 14.562 15.062 1 98.38 26 TYR B N 1
ATOM 1796 C CA . TYR B 1 26 ? -1.625 15.922 14.539 1 98.38 26 TYR B CA 1
ATOM 1797 C C . TYR B 1 26 ? -1.228 15.961 13.07 1 98.38 26 TYR B C 1
ATOM 1799 O O . TYR B 1 26 ? -0.209 15.383 12.68 1 98.38 26 TYR B O 1
ATOM 1807 N N . PRO B 1 27 ? -1.997 16.766 12.328 1 98.44 27 PRO B N 1
ATOM 1808 C CA . PRO B 1 27 ? -3.264 17.422 12.648 1 98.44 27 PRO B CA 1
ATOM 1809 C C . PRO B 1 27 ? -4.336 16.453 13.125 1 98.44 27 PRO B C 1
ATOM 1811 O O . PRO B 1 27 ? -4.141 15.234 13.062 1 98.44 27 PRO B O 1
ATOM 1814 N N . ALA B 1 28 ? -5.434 16.953 13.656 1 96.94 28 ALA B N 1
ATOM 1815 C CA . ALA B 1 28 ? -6.512 16.078 14.109 1 96.94 28 ALA B CA 1
ATOM 1816 C C . ALA B 1 28 ? -6.992 15.172 12.984 1 96.94 28 ALA B C 1
ATOM 1818 O O . ALA B 1 28 ? -7.23 15.641 11.867 1 96.94 28 ALA B O 1
ATOM 1819 N N . PRO B 1 29 ? -7.07 13.898 13.328 1 96 29 PRO B N 1
ATOM 1820 C CA . PRO B 1 29 ? -7.543 12.992 12.281 1 96 29 PRO B CA 1
ATOM 1821 C C . PRO B 1 29 ? -8.984 13.258 11.875 1 96 29 PRO B C 1
ATOM 1823 O O . PRO B 1 29 ? -9.789 13.727 12.695 1 96 29 PRO B O 1
ATOM 1826 N N . ARG B 1 30 ? -9.297 12.945 10.633 1 94.25 30 ARG B N 1
ATOM 1827 C CA . ARG B 1 30 ? -10.656 13.117 10.133 1 94.25 30 ARG B CA 1
ATOM 1828 C C . ARG B 1 30 ? -11.664 12.391 11.008 1 94.25 30 ARG B C 1
ATOM 1830 O O . ARG B 1 30 ? -12.758 12.906 11.266 1 94.25 30 ARG B O 1
ATOM 1837 N N . ALA B 1 31 ? -11.281 11.211 11.398 1 92.44 31 ALA B N 1
ATOM 1838 C CA . ALA B 1 31 ? -12.078 10.391 12.312 1 92.44 31 ALA B CA 1
ATOM 1839 C C . ALA B 1 31 ? -11.195 9.414 13.078 1 92.44 31 ALA B C 1
ATOM 1841 O O . ALA B 1 31 ? -10.031 9.211 12.727 1 92.44 31 ALA B O 1
ATOM 1842 N N . VAL B 1 32 ? -11.789 8.93 14.102 1 89 32 VAL B N 1
ATOM 1843 C CA . VAL B 1 32 ? -11.109 7.863 14.828 1 89 32 VAL B CA 1
ATOM 1844 C C . VAL B 1 32 ? -11.219 6.559 14.039 1 89 32 VAL B C 1
ATOM 1846 O O . VAL B 1 32 ? -12.32 6.062 13.805 1 89 32 VAL B O 1
ATOM 1849 N N . THR B 1 33 ? -10.133 6.086 13.656 1 91.06 33 THR B N 1
ATOM 1850 C CA . THR B 1 33 ? -10.141 4.875 12.844 1 91.06 33 THR B CA 1
ATOM 1851 C C . THR B 1 33 ? -9.5 3.715 13.594 1 91.06 33 THR B C 1
ATOM 1853 O O . THR B 1 33 ? -9.367 2.613 13.055 1 91.06 33 THR B O 1
ATOM 1856 N N . LEU B 1 34 ? -9.047 3.975 14.75 1 83.69 34 LEU B N 1
ATOM 1857 C CA . LEU B 1 34 ? -8.391 2.979 15.594 1 83.69 34 LEU B CA 1
ATOM 1858 C C . LEU B 1 34 ? -8.844 3.107 17.047 1 83.69 34 LEU B C 1
ATOM 1860 O O . LEU B 1 34 ? -9.055 4.219 17.531 1 83.69 34 LEU B O 1
ATOM 1864 N N . GLY B 1 35 ? -8.867 1.934 17.688 1 76.44 35 GLY B N 1
ATOM 1865 C CA . GLY B 1 35 ? -9.086 1.941 19.125 1 76.44 35 GLY B CA 1
ATOM 1866 C C . GLY B 1 35 ? -10.531 2.223 19.5 1 76.44 35 GLY B C 1
ATOM 1867 O O . GLY B 1 35 ? -11.438 2.055 18.688 1 76.44 35 GLY B O 1
ATOM 1868 N N . PRO B 1 36 ? -10.617 2.615 20.828 1 79.69 36 PRO B N 1
ATOM 1869 C CA . PRO B 1 36 ? -11.961 2.883 21.359 1 79.69 36 PRO B CA 1
ATOM 1870 C C . PRO B 1 36 ? -12.625 4.094 20.688 1 79.69 36 PRO B C 1
ATOM 1872 O O . PRO B 1 36 ? -11.953 5.094 20.422 1 79.69 36 PRO B O 1
ATOM 1875 N N . GLY B 1 37 ? -13.891 4.031 20.312 1 81.94 37 GLY B N 1
ATOM 1876 C CA . GLY B 1 37 ? -14.641 5.133 19.734 1 81.94 37 GLY B CA 1
ATOM 1877 C C . GLY B 1 37 ? -14.695 5.07 18.219 1 81.94 37 GLY B C 1
ATOM 1878 O O . GLY B 1 37 ? -15.359 5.895 17.578 1 81.94 37 GLY B O 1
ATOM 1879 N N . ARG B 1 38 ? -13.953 4.172 17.688 1 81.94 38 ARG B N 1
ATOM 1880 C CA . ARG B 1 38 ? -13.961 4.031 16.234 1 81.94 38 ARG B CA 1
ATOM 1881 C C . ARG B 1 38 ? -15.328 3.57 15.727 1 81.94 38 ARG B C 1
ATOM 1883 O O . ARG B 1 38 ? -15.977 2.738 16.359 1 81.94 38 ARG B O 1
ATOM 1890 N N . ASN B 1 39 ? -15.758 4.289 14.742 1 87.19 39 ASN B N 1
ATOM 1891 C CA . ASN B 1 39 ? -16.859 3.711 13.969 1 87.19 39 ASN B CA 1
ATOM 1892 C C . ASN B 1 39 ? -16.438 2.398 13.312 1 87.19 39 ASN B C 1
ATOM 1894 O O . ASN B 1 39 ? -15.438 2.346 12.594 1 87.19 39 ASN B O 1
ATOM 1898 N N . GLU B 1 40 ? -17.172 1.411 13.484 1 88.75 40 GLU B N 1
ATOM 1899 C CA . GLU B 1 40 ? -16.828 0.064 13.039 1 88.75 40 GLU B CA 1
ATOM 1900 C C . GLU B 1 40 ? -16.828 -0.022 11.516 1 88.75 40 GLU B C 1
ATOM 1902 O O . GLU B 1 40 ? -16.266 -0.958 10.945 1 88.75 40 GLU B O 1
ATOM 1907 N N . SER B 1 41 ? -17.422 0.926 10.906 1 91.5 41 SER B N 1
ATOM 1908 C CA . SER B 1 41 ? -17.469 0.905 9.445 1 91.5 41 SER B CA 1
ATOM 1909 C C . SER B 1 41 ? -16.172 1.42 8.844 1 91.5 41 SER B C 1
ATOM 1911 O O . SER B 1 41 ? -15.938 1.295 7.641 1 91.5 41 SER B O 1
ATOM 1913 N N . TYR B 1 42 ? -15.359 1.967 9.672 1 93.94 42 TYR B N 1
ATOM 1914 C CA . TYR B 1 42 ? -14.07 2.469 9.195 1 93.94 42 TYR B CA 1
ATOM 1915 C C . TYR B 1 42 ? -12.977 1.419 9.367 1 93.94 42 TYR B C 1
ATOM 1917 O O . TYR B 1 42 ? -12.969 0.685 10.359 1 93.94 42 TYR B O 1
ATOM 1925 N N . SER B 1 43 ? -12.18 1.338 8.336 1 94.25 43 SER B N 1
ATOM 1926 C CA . SER B 1 43 ? -11.055 0.413 8.344 1 94.25 43 SER B CA 1
ATOM 1927 C C . SER B 1 43 ? -9.836 1.02 7.656 1 94.25 43 SER B C 1
ATOM 1929 O O . SER B 1 43 ? -9.922 1.451 6.508 1 94.25 43 SER B O 1
ATOM 1931 N N . GLN B 1 44 ? -8.75 0.944 8.32 1 95.69 44 GLN B N 1
ATOM 1932 C CA . GLN B 1 44 ? -7.535 1.513 7.746 1 95.69 44 GLN B CA 1
ATOM 1933 C C . GLN B 1 44 ? -7.09 0.729 6.516 1 95.69 44 GLN B C 1
ATOM 1935 O O . GLN B 1 44 ? -6.238 1.191 5.754 1 95.69 44 GLN B O 1
ATOM 1940 N N . TRP B 1 45 ? -7.699 -0.36 6.258 1 94.56 45 TRP B N 1
ATOM 1941 C CA . TRP B 1 45 ? -7.391 -1.146 5.066 1 94.56 45 TRP B CA 1
ATOM 1942 C C . TRP B 1 45 ? -8.047 -0.542 3.83 1 94.56 45 TRP B C 1
ATOM 1944 O O . TRP B 1 45 ? -7.746 -0.942 2.701 1 94.56 45 TRP B O 1
ATOM 1954 N N . GLU B 1 46 ? -8.922 0.449 4.117 1 94.69 46 GLU B N 1
ATOM 1955 C CA . GLU B 1 46 ? -9.688 1.009 3.01 1 94.69 46 GLU B CA 1
ATOM 1956 C C . GLU B 1 46 ? -9.039 2.283 2.479 1 94.69 46 GLU B C 1
ATOM 1958 O O . GLU B 1 46 ? -8.984 3.297 3.18 1 94.69 46 GLU B O 1
ATOM 1963 N N . ASN B 1 47 ? -8.617 2.281 1.264 1 95.12 47 ASN B N 1
ATOM 1964 C CA . ASN B 1 47 ? -8.102 3.449 0.562 1 95.12 47 ASN B CA 1
ATOM 1965 C C . ASN B 1 47 ? -9.211 4.453 0.25 1 95.12 47 ASN B C 1
ATOM 1967 O O . ASN B 1 47 ? -10.328 4.066 -0.08 1 95.12 47 ASN B O 1
ATOM 1971 N N . PRO B 1 48 ? -9.008 5.688 0.268 1 95.5 48 PRO B N 1
ATOM 1972 C CA . PRO B 1 48 ? -7.754 6.367 0.612 1 95.5 48 PRO B CA 1
ATOM 1973 C C . PRO B 1 48 ? -7.711 6.828 2.066 1 95.5 48 PRO B C 1
ATOM 1975 O O . PRO B 1 48 ? -6.656 7.227 2.561 1 95.5 48 PRO B O 1
ATOM 1978 N N . CYS B 1 49 ? -8.812 6.887 2.795 1 96.06 49 CYS B N 1
ATOM 1979 C CA . CYS B 1 49 ? -8.898 7.52 4.105 1 96.06 49 CYS B CA 1
ATOM 1980 C C . CYS B 1 49 ? -9.617 6.621 5.105 1 96.06 49 CYS B C 1
ATOM 1982 O O . CYS B 1 49 ? -10.43 7.098 5.902 1 96.06 49 CYS B O 1
ATOM 1984 N N . ALA B 1 50 ? -9.445 5.375 4.945 1 95.56 50 ALA B N 1
ATOM 1985 C CA . ALA B 1 50 ? -9.977 4.395 5.887 1 95.56 50 ALA B CA 1
ATOM 1986 C C . ALA B 1 50 ? -11.5 4.305 5.785 1 95.56 50 ALA B C 1
ATOM 1988 O O . ALA B 1 50 ? -12.172 4.016 6.773 1 95.56 50 ALA B O 1
ATOM 1989 N N . GLY B 1 51 ? -11.977 4.688 4.637 1 93.62 51 GLY B N 1
ATOM 1990 C CA . GLY B 1 51 ? -13.414 4.629 4.434 1 93.62 51 GLY B CA 1
ATOM 1991 C C . GLY B 1 51 ? -14.156 5.805 5.051 1 93.62 51 GLY B C 1
ATOM 1992 O O . GLY B 1 51 ? -15.383 5.82 5.078 1 93.62 51 GLY B O 1
ATOM 1993 N N . VAL B 1 52 ? -13.445 6.777 5.582 1 93.5 52 VAL B N 1
ATOM 1994 C CA . VAL B 1 52 ? -14.07 7.945 6.199 1 93.5 52 VAL B CA 1
ATOM 1995 C C . VAL B 1 52 ? -14.453 8.953 5.121 1 93.5 52 VAL B C 1
ATOM 1997 O O . VAL B 1 52 ? -13.609 9.398 4.344 1 93.5 52 VAL B O 1
ATOM 2000 N N . PRO B 1 53 ? -15.719 9.32 5.133 1 91.38 53 PRO B N 1
ATOM 2001 C CA . PRO B 1 53 ? -16.109 10.312 4.133 1 91.38 53 PRO B CA 1
ATOM 2002 C C . PRO B 1 53 ? -15.43 11.664 4.348 1 91.38 53 PRO B C 1
ATOM 2004 O O . PRO B 1 53 ? -15.156 12.047 5.484 1 91.38 53 PRO B O 1
ATOM 2007 N N . GLY B 1 54 ? -15.211 12.375 3.232 1 88.44 54 GLY B N 1
ATOM 2008 C CA . GLY B 1 54 ? -14.531 13.664 3.295 1 88.44 54 GLY B CA 1
ATOM 2009 C C . GLY B 1 54 ? -15.43 14.789 3.75 1 88.44 54 GLY B C 1
ATOM 2010 O O . GLY B 1 54 ? -14.953 15.883 4.082 1 88.44 54 GLY B O 1
ATOM 2011 N N . ASN B 1 55 ? -16.656 14.516 3.797 1 89.12 55 ASN B N 1
ATOM 2012 C CA . ASN B 1 55 ? -17.625 15.57 4.105 1 89.12 55 ASN B CA 1
ATOM 2013 C C . ASN B 1 55 ? -18.406 15.258 5.371 1 89.12 55 ASN B C 1
ATOM 2015 O O . ASN B 1 55 ? -19.625 15.5 5.43 1 89.12 55 ASN B O 1
ATOM 2019 N N . LEU B 1 56 ? -17.734 14.703 6.367 1 87 56 LEU B N 1
ATOM 2020 C CA . LEU B 1 56 ? -18.391 14.469 7.648 1 87 56 LEU B CA 1
ATOM 2021 C C . LEU B 1 56 ? -18.906 15.781 8.242 1 87 56 LEU B C 1
ATOM 2023 O O . LEU B 1 56 ? -18.188 16.781 8.234 1 87 56 LEU B O 1
ATOM 2027 N N . PRO B 1 57 ? -20.219 15.617 8.711 1 81.88 57 PRO B N 1
ATOM 2028 C CA . PRO B 1 57 ? -20.688 16.812 9.43 1 81.88 57 PRO B CA 1
ATOM 2029 C C . PRO B 1 57 ? -19.859 17.094 10.688 1 81.88 57 PRO B C 1
ATOM 2031 O O . PRO B 1 57 ? -19.547 16.172 11.438 1 81.88 57 PRO B O 1
ATOM 2034 N N . ASN B 1 58 ? -19.297 18.203 10.922 1 80 58 ASN B N 1
ATOM 2035 C CA . ASN B 1 58 ? -18.5 18.594 12.078 1 80 58 ASN B CA 1
ATOM 2036 C C . ASN B 1 58 ? -17.125 17.938 12.062 1 80 58 ASN B C 1
ATOM 2038 O O . ASN B 1 58 ? -16.594 17.547 13.109 1 80 58 ASN B O 1
ATOM 2042 N N . GLY B 1 59 ? -16.766 17.531 10.945 1 82.44 59 GLY B N 1
ATOM 2043 C CA . GLY B 1 59 ? -15.445 16.938 10.836 1 82.44 59 GLY B CA 1
ATOM 2044 C C . GLY B 1 59 ? -14.336 17.859 11.312 1 82.44 59 GLY B C 1
ATOM 2045 O O . GLY B 1 59 ? -14.469 19.078 11.258 1 82.44 59 GLY B O 1
ATOM 2046 N N . ASN B 1 60 ? -13.32 17.219 11.883 1 87.56 60 ASN B N 1
ATOM 2047 C CA . ASN B 1 60 ? -12.141 17.953 12.336 1 87.56 60 ASN B CA 1
ATOM 2048 C C . ASN B 1 60 ? -11.406 18.609 11.172 1 87.56 60 ASN B C 1
ATOM 2050 O O . ASN B 1 60 ? -11.234 18 10.117 1 87.56 60 ASN B O 1
ATOM 2054 N N . ARG B 1 61 ? -11.141 19.906 11.32 1 94.38 61 ARG B N 1
ATOM 2055 C CA . ARG B 1 61 ? -10.219 20.609 10.43 1 94.38 61 ARG B CA 1
ATOM 2056 C C . ARG B 1 61 ? -9.211 21.438 11.219 1 94.38 61 ARG B C 1
ATOM 2058 O O . ARG B 1 61 ? -9.602 22.266 12.055 1 94.38 61 ARG B O 1
ATOM 2065 N N . THR B 1 62 ? -7.98 21.234 11.039 1 98 62 THR B N 1
ATOM 2066 C CA . THR B 1 62 ? -6.914 21.875 11.797 1 98 62 THR B CA 1
ATOM 2067 C C . THR B 1 62 ? -6.285 23.016 10.992 1 98 62 THR B C 1
ATOM 2069 O O . THR B 1 62 ? -5.977 22.844 9.812 1 98 62 THR B O 1
ATOM 2072 N N . ASP B 1 63 ? -6.152 24.156 11.594 1 98.5 63 ASP B N 1
ATOM 2073 C CA . ASP B 1 63 ? -5.355 25.219 10.969 1 98.5 63 ASP B CA 1
ATOM 2074 C C . ASP B 1 63 ? -3.904 24.781 10.805 1 98.5 63 ASP B C 1
ATOM 2076 O O . ASP B 1 63 ? -3.289 24.266 11.742 1 98.5 63 ASP B O 1
ATOM 2080 N N . TRP B 1 64 ? -3.4 24.953 9.641 1 98.69 64 TRP B N 1
ATOM 2081 C CA . TRP B 1 64 ? -2.092 24.469 9.227 1 98.69 64 TRP B CA 1
ATOM 2082 C C . TRP B 1 64 ? -1.344 25.516 8.414 1 98.69 64 TRP B C 1
ATOM 2084 O O . TRP B 1 64 ? -1.939 26.203 7.586 1 98.69 64 TRP B O 1
ATOM 2094 N N . PRO B 1 65 ? -0.023 25.641 8.648 1 98.38 65 PRO B N 1
ATOM 2095 C CA . PRO B 1 65 ? 0.716 26.75 8.031 1 98.38 65 PRO B CA 1
ATOM 2096 C C . PRO B 1 65 ? 0.771 26.641 6.508 1 98.38 65 PRO B C 1
ATOM 2098 O O . PRO B 1 65 ? 0.793 25.531 5.965 1 98.38 65 PRO B O 1
ATOM 2101 N N . LEU B 1 66 ? 0.951 27.734 5.801 1 97.44 66 LEU B N 1
ATOM 2102 C CA . LEU B 1 66 ? 0.975 27.812 4.344 1 97.44 66 LEU B CA 1
ATOM 2103 C C . LEU B 1 66 ? 2.223 27.156 3.781 1 97.44 66 LEU B C 1
ATOM 2105 O O . LEU B 1 66 ? 2.205 26.641 2.66 1 97.44 66 LEU B O 1
ATOM 2109 N N . ALA B 1 67 ? 3.293 27.156 4.504 1 96.56 67 ALA B N 1
ATOM 2110 C CA . ALA B 1 67 ? 4.547 26.594 4.012 1 96.56 67 ALA B CA 1
ATOM 2111 C C . ALA B 1 67 ? 4.68 25.125 4.398 1 96.56 67 ALA B C 1
ATOM 2113 O O . ALA B 1 67 ? 5.66 24.469 4.043 1 96.56 67 ALA B O 1
ATOM 2114 N N . GLY B 1 68 ? 3.711 24.594 5.094 1 97.88 68 GLY B N 1
ATOM 2115 C CA . GLY B 1 68 ? 3.775 23.25 5.656 1 97.88 68 GLY B CA 1
ATOM 2116 C C . GLY B 1 68 ? 3.727 23.234 7.172 1 97.88 68 GLY B C 1
ATOM 2117 O O . GLY B 1 68 ? 4.188 24.172 7.824 1 97.88 68 GLY B O 1
ATOM 2118 N N . GLY B 1 69 ? 3.211 22.266 7.742 1 98.62 69 GLY B N 1
ATOM 2119 C CA . GLY B 1 69 ? 3.012 22.188 9.18 1 98.62 69 GLY B CA 1
ATOM 2120 C C . GLY B 1 69 ? 3.49 20.875 9.781 1 98.62 69 GLY B C 1
ATOM 2121 O O . GLY B 1 69 ? 4.172 20.094 9.117 1 98.62 69 GLY B O 1
ATOM 2122 N N . SER B 1 70 ? 3.205 20.734 11.07 1 98.81 70 SER B N 1
ATOM 2123 C CA . SER B 1 70 ? 3.676 19.578 11.82 1 98.81 70 SER B CA 1
ATOM 2124 C C . SER B 1 70 ? 2.84 18.344 11.516 1 98.81 70 SER B C 1
ATOM 2126 O O . SER B 1 70 ? 1.689 18.453 11.086 1 98.81 70 SER B O 1
ATOM 2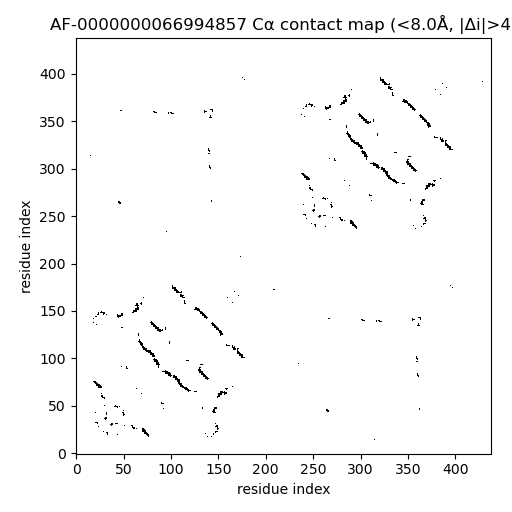128 N N . LEU B 1 71 ? 3.395 17.25 11.672 1 98.81 71 LEU B N 1
ATOM 2129 C CA . LEU B 1 71 ? 2.766 15.938 11.602 1 98.81 71 LEU B CA 1
ATOM 2130 C C . LEU B 1 71 ? 3.184 15.07 12.789 1 98.81 71 LEU B C 1
ATOM 2132 O O . LEU B 1 71 ? 4.375 14.922 13.062 1 98.81 71 LEU B O 1
ATOM 2136 N N . LYS B 1 72 ? 2.277 14.625 13.492 1 98.69 72 LYS B N 1
ATOM 2137 C CA . LYS B 1 72 ? 2.51 13.742 14.633 1 98.69 72 LYS B CA 1
ATOM 2138 C C . LYS B 1 72 ? 1.761 12.422 14.469 1 98.69 72 LYS B C 1
ATOM 2140 O O . LYS B 1 72 ? 0.536 12.414 14.328 1 98.69 72 LYS B O 1
ATOM 2145 N N . LEU B 1 73 ? 2.502 11.32 14.492 1 98 73 LEU B N 1
ATOM 2146 C CA . LEU B 1 73 ? 1.938 9.992 14.258 1 98 73 LEU B CA 1
ATOM 2147 C C . LEU B 1 73 ? 2.111 9.102 15.484 1 98 73 LEU B C 1
ATOM 2149 O O . LEU B 1 73 ? 3.111 9.211 16.203 1 98 73 LEU B O 1
ATOM 2153 N N . ASP B 1 74 ? 1.13 8.258 15.703 1 96.81 74 ASP B N 1
ATOM 2154 C CA . ASP B 1 74 ? 1.203 7.164 16.656 1 96.81 74 ASP B CA 1
ATOM 2155 C C . ASP B 1 74 ? 1.488 5.836 15.961 1 96.81 74 ASP B C 1
ATOM 2157 O O . ASP B 1 74 ? 0.597 5.25 15.344 1 96.81 74 ASP B O 1
ATOM 2161 N N . LEU B 1 75 ? 2.727 5.379 16.062 1 95.81 75 LEU B N 1
ATOM 2162 C CA . LEU B 1 75 ? 3.18 4.184 15.352 1 95.81 75 LEU B CA 1
ATOM 2163 C C . LEU B 1 75 ? 3.213 2.982 16.297 1 95.81 75 LEU B C 1
ATOM 2165 O O . LEU B 1 75 ? 3.617 3.105 17.453 1 95.81 75 LEU B O 1
ATOM 2169 N N . ARG B 1 76 ? 2.799 1.788 15.758 1 91.25 76 ARG B N 1
ATOM 2170 C CA . ARG B 1 76 ? 2.631 0.639 16.641 1 91.25 76 ARG B CA 1
ATOM 2171 C C . ARG B 1 76 ? 3.326 -0.594 16.078 1 91.25 76 ARG B C 1
ATOM 2173 O O . ARG B 1 76 ? 3.109 -1.71 16.547 1 91.25 76 ARG B O 1
ATOM 2180 N N . HIS B 1 77 ? 4.113 -0.427 15.008 1 88.56 77 HIS B N 1
ATOM 2181 C CA . HIS B 1 77 ? 4.941 -1.476 14.43 1 88.56 77 HIS B CA 1
ATOM 2182 C C . HIS B 1 77 ? 6.426 -1.15 14.578 1 88.56 77 HIS B C 1
ATOM 2184 O O . HIS B 1 77 ? 6.805 0.021 14.625 1 88.56 77 HIS B O 1
ATOM 2190 N N . PRO B 1 78 ? 7.273 -2.207 14.742 1 88.25 78 PRO B N 1
ATOM 2191 C CA . PRO B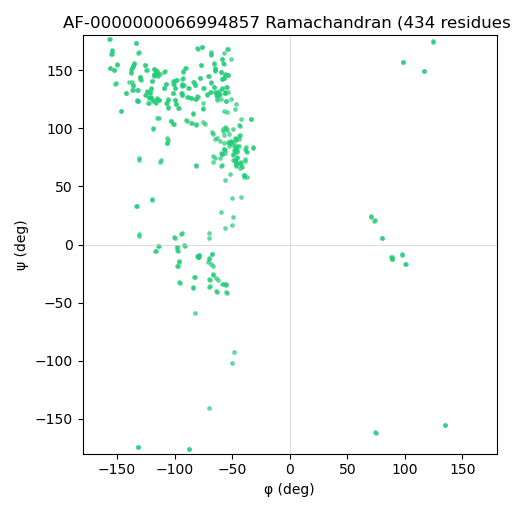 1 78 ? 8.711 -1.966 14.891 1 88.25 78 PRO B CA 1
ATOM 2192 C C . PRO B 1 78 ? 9.297 -1.157 13.734 1 88.25 78 PRO B C 1
ATOM 2194 O O . PRO B 1 78 ? 10.266 -0.418 13.922 1 88.25 78 PRO B O 1
ATOM 2197 N N . TRP B 1 79 ? 8.797 -1.362 12.594 1 88.94 79 TRP B N 1
ATOM 2198 C CA . TRP B 1 79 ? 9.188 -0.533 11.461 1 88.94 79 TRP B CA 1
ATOM 2199 C C . TRP B 1 79 ? 8.078 -0.467 10.414 1 88.94 79 TRP B C 1
ATOM 2201 O O . TRP B 1 79 ? 7.25 -1.378 10.328 1 88.94 79 TRP B O 1
ATOM 2211 N N . THR B 1 80 ? 7.984 0.606 9.703 1 94.06 80 THR B N 1
ATOM 2212 C CA . THR B 1 80 ? 7.02 0.775 8.617 1 94.06 80 THR B CA 1
ATOM 2213 C C . THR B 1 80 ? 7.508 1.818 7.617 1 94.06 80 THR B C 1
ATOM 2215 O O . THR B 1 80 ? 8.305 2.695 7.965 1 94.06 80 THR B O 1
ATOM 2218 N N . TYR B 1 81 ? 7.098 1.698 6.359 1 94.5 81 TYR B N 1
ATOM 2219 C CA . TYR B 1 81 ? 7.266 2.775 5.387 1 94.5 81 TYR B CA 1
ATOM 2220 C C . TYR B 1 81 ? 6.137 3.793 5.5 1 94.5 81 TYR B C 1
ATOM 2222 O O . TYR B 1 81 ? 4.977 3.424 5.688 1 94.5 81 TYR B O 1
ATOM 2230 N N . ILE B 1 82 ? 6.473 5.055 5.391 1 97.38 82 ILE B N 1
ATOM 2231 C CA . ILE B 1 82 ? 5.484 6.109 5.566 1 97.38 82 ILE B CA 1
ATOM 2232 C C . ILE B 1 82 ? 5.473 7.02 4.34 1 97.38 82 ILE B C 1
ATOM 2234 O O . ILE B 1 82 ? 6.527 7.488 3.896 1 97.38 82 ILE B O 1
ATOM 2238 N N . PHE B 1 83 ? 4.324 7.215 3.828 1 97.38 83 PHE B N 1
ATOM 2239 C CA . PHE B 1 83 ? 4.039 8.156 2.75 1 97.38 83 PHE B CA 1
ATOM 2240 C C . PHE B 1 83 ? 3.018 9.195 3.197 1 97.38 83 PHE B C 1
ATOM 2242 O O . PHE B 1 83 ? 2.031 8.859 3.859 1 97.38 83 PHE B O 1
ATOM 2249 N N . VAL B 1 84 ? 3.281 10.445 2.902 1 98.56 84 VAL B N 1
ATOM 2250 C CA . VAL B 1 84 ? 2.342 11.523 3.209 1 98.56 84 VAL B CA 1
ATOM 2251 C C . VAL B 1 84 ? 1.967 12.258 1.928 1 98.56 84 VAL B C 1
ATOM 2253 O O . VAL B 1 84 ? 2.842 12.711 1.184 1 98.56 84 VAL B O 1
ATOM 2256 N N . ASN B 1 85 ? 0.686 12.367 1.676 1 97.62 85 ASN B N 1
ATOM 2257 C CA . ASN B 1 85 ? 0.151 12.992 0.472 1 97.62 85 ASN B CA 1
ATOM 2258 C C . ASN B 1 85 ? -0.819 14.125 0.812 1 97.62 85 ASN B C 1
ATOM 2260 O O . ASN B 1 85 ? -1.443 14.109 1.874 1 97.62 85 ASN B O 1
ATOM 2264 N N . LEU B 1 86 ? -0.867 15.078 -0.051 1 97.56 86 LEU B N 1
ATOM 2265 C CA . LEU B 1 86 ? -1.733 16.234 0.127 1 97.56 86 LEU B CA 1
ATOM 2266 C C . LEU B 1 86 ? -2.725 16.359 -1.026 1 97.56 86 LEU B C 1
ATOM 2268 O O . LEU B 1 86 ? -2.35 16.203 -2.191 1 97.56 86 LEU B O 1
ATOM 2272 N N . GLY B 1 87 ? -3.967 16.453 -0.709 1 96.56 87 GLY B N 1
ATOM 2273 C CA . GLY B 1 87 ? -5.004 16.891 -1.631 1 96.56 87 GLY B CA 1
ATOM 2274 C C . GLY B 1 87 ? -5.523 18.281 -1.327 1 96.56 87 GLY B C 1
ATOM 2275 O O . GLY B 1 87 ? -5.699 18.641 -0.162 1 96.56 87 GLY B O 1
ATOM 2276 N N . LEU B 1 88 ? -5.723 19.047 -2.322 1 96.19 88 LEU B N 1
ATOM 2277 C CA . LEU B 1 88 ? -6.23 20.406 -2.125 1 96.19 88 LEU B CA 1
ATOM 2278 C C . LEU B 1 88 ? -7.73 20.469 -2.389 1 96.19 88 LEU B C 1
ATOM 2280 O O . LEU B 1 88 ? -8.227 19.844 -3.33 1 96.19 88 LEU B O 1
ATOM 2284 N N . GLY B 1 89 ? -8.445 21.125 -1.522 1 94 89 GLY B N 1
ATOM 2285 C CA . GLY B 1 89 ? -9.891 21.234 -1.589 1 94 89 GLY B CA 1
ATOM 2286 C C . GLY B 1 89 ? -10.586 20.766 -0.323 1 94 89 GLY B C 1
ATOM 2287 O O . GLY B 1 89 ? -9.938 20.266 0.601 1 94 89 GLY B O 1
ATOM 2288 N N . ALA B 1 90 ? -11.883 20.875 -0.147 1 89.19 90 ALA B N 1
ATOM 2289 C CA . ALA B 1 90 ? -12.648 20.562 1.058 1 89.19 90 ALA B CA 1
ATOM 2290 C C . ALA B 1 90 ? -12.992 19.078 1.121 1 89.19 90 ALA B C 1
ATOM 2292 O O . ALA B 1 90 ? -13.039 18.5 2.205 1 89.19 90 ALA B O 1
ATOM 2293 N N . ASP B 1 91 ? -13.281 18.422 0.108 1 85.88 91 ASP B N 1
ATOM 2294 C CA . ASP B 1 91 ? -13.711 17.031 0.025 1 85.88 91 ASP B CA 1
ATOM 2295 C C . ASP B 1 91 ? -12.914 16.266 -1.03 1 85.88 91 ASP B C 1
ATOM 2297 O O . ASP B 1 91 ? -13.461 15.852 -2.053 1 85.88 91 ASP B O 1
ATOM 2301 N N . VAL B 1 92 ? -11.648 16.062 -0.521 1 85.25 92 VAL B N 1
ATOM 2302 C CA . VAL B 1 92 ? -10.734 15.555 -1.533 1 85.25 92 VAL B CA 1
ATOM 2303 C C . VAL B 1 92 ? -10.727 14.023 -1.503 1 85.25 92 VAL B C 1
ATOM 2305 O O . VAL B 1 92 ? -10.797 13.422 -0.432 1 85.25 92 VAL B O 1
ATOM 2308 N N . SER B 1 93 ? -10.75 13.43 -2.684 1 79.25 93 SER B N 1
ATOM 2309 C CA . SER B 1 93 ? -10.547 11.992 -2.811 1 79.25 93 SER B CA 1
ATOM 2310 C C . SER B 1 93 ? -9.289 11.68 -3.611 1 79.25 93 SER B C 1
ATOM 2312 O O . SER B 1 93 ? -8.875 10.523 -3.701 1 79.25 93 SER B O 1
ATOM 2314 N N . ASN B 1 94 ? -8.758 12.758 -4.086 1 85.69 94 ASN B N 1
ATOM 2315 C CA . ASN B 1 94 ? -7.516 12.602 -4.836 1 85.69 94 ASN B CA 1
ATOM 2316 C C . ASN B 1 94 ? -6.359 13.32 -4.148 1 85.69 94 ASN B C 1
ATOM 2318 O O . ASN B 1 94 ? -6.445 14.516 -3.867 1 85.69 94 ASN B O 1
ATOM 2322 N N . PHE B 1 95 ? -5.387 12.672 -3.852 1 94.88 95 PHE B N 1
ATOM 2323 C CA . PHE B 1 95 ? -4.188 13.195 -3.199 1 94.88 95 PHE B CA 1
ATOM 2324 C C . PHE B 1 95 ? -3.029 13.281 -4.184 1 94.88 95 PHE B C 1
ATOM 2326 O O . PHE B 1 95 ? -2.209 12.359 -4.266 1 94.88 95 PHE B O 1
ATOM 2333 N N . ASN B 1 96 ? -2.893 14.461 -4.832 1 91 96 ASN B N 1
ATOM 2334 C CA . ASN B 1 96 ? -2.037 14.539 -6.012 1 91 96 ASN B CA 1
ATOM 2335 C C . ASN B 1 96 ? -0.654 15.086 -5.664 1 91 96 ASN B C 1
ATOM 2337 O O . ASN B 1 96 ? 0.225 15.148 -6.523 1 91 96 ASN B O 1
ATOM 2341 N N . TYR B 1 97 ? -0.382 15.5 -4.461 1 94.25 97 TYR B N 1
ATOM 2342 C CA . TYR B 1 97 ? 0.928 15.992 -4.043 1 94.25 97 TYR B CA 1
ATOM 2343 C C . TYR B 1 97 ? 1.546 15.07 -3 1 94.25 97 TYR B C 1
ATOM 2345 O O . TYR B 1 97 ? 1.088 15.016 -1.856 1 94.25 97 TYR B O 1
ATOM 2353 N N . THR B 1 98 ? 2.566 14.375 -3.426 1 94.88 98 THR B N 1
ATOM 2354 C CA . THR B 1 98 ? 3.285 13.555 -2.455 1 94.88 98 THR B CA 1
ATOM 2355 C C . THR B 1 98 ? 4.348 14.383 -1.735 1 94.88 98 THR B C 1
ATOM 2357 O O . THR B 1 98 ? 5.23 14.961 -2.373 1 94.88 98 THR B O 1
ATOM 2360 N N . LEU B 1 99 ? 4.285 14.367 -0.407 1 96.25 99 LEU B N 1
ATOM 2361 C CA . LEU B 1 99 ? 5.133 15.25 0.379 1 96.25 99 LEU B CA 1
ATOM 2362 C C . LEU B 1 99 ? 6.375 14.523 0.874 1 96.25 99 LEU B C 1
ATOM 2364 O O . LEU B 1 99 ? 7.332 15.148 1.332 1 96.25 99 LEU B O 1
ATOM 2368 N N . THR B 1 100 ? 6.355 13.219 0.872 1 94.38 100 THR B N 1
ATOM 2369 C CA . THR B 1 100 ? 7.496 12.398 1.269 1 94.38 100 THR B CA 1
ATOM 2370 C C . THR B 1 100 ? 8.062 11.641 0.071 1 94.38 100 THR B C 1
ATOM 2372 O O . THR B 1 100 ? 7.871 10.43 -0.049 1 94.38 100 THR B O 1
ATOM 2375 N N . LYS B 1 101 ? 8.672 12.305 -0.78 1 87.56 101 LYS B N 1
ATOM 2376 C CA . LYS B 1 101 ? 9.367 11.766 -1.944 1 87.56 101 LYS B CA 1
ATOM 2377 C C . LYS B 1 101 ? 10.859 12.094 -1.888 1 87.56 101 LYS B C 1
ATOM 2379 O O . LYS B 1 101 ? 11.266 13.219 -2.178 1 87.56 101 LYS B O 1
ATOM 2384 N N . PRO B 1 102 ? 11.734 11.094 -1.449 1 87.81 102 PRO B N 1
ATOM 2385 C CA . PRO B 1 102 ? 11.414 9.688 -1.217 1 87.81 102 PRO B CA 1
ATOM 2386 C C . PRO B 1 102 ? 10.641 9.461 0.081 1 87.81 102 PRO B C 1
ATOM 2388 O O . PRO B 1 102 ? 10.492 10.391 0.882 1 87.81 102 PRO B O 1
ATOM 2391 N N . PHE B 1 103 ? 10.125 8.25 0.272 1 93.88 103 PHE B N 1
ATOM 2392 C CA . PHE B 1 103 ? 9.312 7.906 1.438 1 93.88 103 PHE B CA 1
ATOM 2393 C C . PHE B 1 103 ? 10.195 7.633 2.648 1 93.88 103 PHE B C 1
ATOM 2395 O O . PHE B 1 103 ? 11.422 7.605 2.533 1 93.88 103 PHE B O 1
ATOM 2402 N N . TRP B 1 104 ? 9.531 7.555 3.814 1 95.31 104 TRP B N 1
ATOM 2403 C CA . TRP B 1 104 ? 10.25 7.332 5.066 1 95.31 104 TRP B CA 1
ATOM 2404 C C . TRP B 1 104 ? 10.219 5.859 5.461 1 95.31 104 TRP B C 1
ATOM 2406 O O . TRP B 1 104 ? 9.219 5.172 5.234 1 95.31 104 TRP B O 1
ATOM 2416 N N . ASN B 1 105 ? 11.312 5.398 5.977 1 93.56 105 ASN B N 1
ATOM 2417 C CA . ASN B 1 105 ? 11.367 4.164 6.754 1 93.56 105 ASN B CA 1
ATOM 2418 C C . ASN B 1 105 ? 11.469 4.449 8.25 1 93.56 105 ASN B C 1
ATOM 2420 O O . ASN B 1 105 ? 12.508 4.898 8.734 1 93.56 105 ASN B O 1
ATOM 2424 N N . SER B 1 106 ? 10.383 4.234 8.938 1 94.75 106 SER B N 1
ATOM 2425 C CA . SER B 1 106 ? 10.383 4.52 10.367 1 94.75 106 SER B CA 1
ATOM 2426 C C . SER B 1 106 ? 10.75 3.277 11.18 1 94.75 106 SER B C 1
ATOM 2428 O O . SER B 1 106 ? 10.453 2.154 10.766 1 94.75 106 SER B O 1
ATOM 2430 N N . THR B 1 107 ? 11.367 3.52 12.258 1 92.81 107 THR B N 1
ATOM 2431 C CA . THR B 1 107 ? 11.703 2.455 13.195 1 92.81 107 THR B CA 1
ATOM 2432 C C . THR B 1 107 ? 11.25 2.811 14.609 1 92.81 107 THR B C 1
ATOM 2434 O O . THR B 1 107 ? 11.32 3.973 15.016 1 92.81 107 THR B O 1
ATOM 2437 N N . GLY B 1 108 ? 10.766 1.755 15.297 1 92.12 108 GLY B N 1
ATOM 2438 C CA . GLY B 1 108 ? 10.344 1.935 16.672 1 92.12 108 GLY B CA 1
ATOM 2439 C C . GLY B 1 108 ? 8.852 2.113 16.828 1 92.12 108 GLY B C 1
ATOM 2440 O O . GLY B 1 108 ? 8.164 2.525 15.891 1 92.12 108 GLY B O 1
ATOM 2441 N N . ASN B 1 109 ? 8.367 1.811 18.047 1 92.69 109 ASN B N 1
ATOM 2442 C CA . ASN B 1 109 ? 6.98 2.037 18.422 1 92.69 109 ASN B CA 1
ATOM 2443 C C . ASN B 1 109 ? 6.832 3.301 19.266 1 92.69 109 ASN B C 1
ATOM 2445 O O . ASN B 1 109 ? 7.656 3.572 20.141 1 92.69 109 ASN B O 1
ATOM 2449 N N . GLY B 1 110 ? 5.828 4.062 19 1 96.5 110 GLY B N 1
ATOM 2450 C CA . GLY B 1 110 ? 5.598 5.301 19.734 1 96.5 110 GLY B CA 1
ATOM 2451 C C . GLY B 1 110 ? 5.242 6.469 18.828 1 96.5 110 GLY B C 1
ATOM 2452 O O . GLY B 1 110 ? 4.691 6.273 17.75 1 96.5 110 GLY B O 1
ATOM 2453 N N . THR B 1 111 ? 5.523 7.645 19.344 1 98 111 THR B N 1
ATOM 2454 C CA . THR B 1 111 ? 5.176 8.875 18.641 1 98 111 THR B CA 1
ATOM 2455 C C . THR B 1 111 ? 6.305 9.305 17.703 1 98 111 THR B C 1
ATOM 2457 O O . THR B 1 111 ? 7.469 9.352 18.109 1 98 111 THR B O 1
ATOM 2460 N N . LEU B 1 112 ? 6.043 9.523 16.5 1 98.31 112 LEU B N 1
ATOM 2461 C CA . LEU B 1 112 ? 6.91 10.227 15.562 1 98.31 112 LEU B CA 1
ATOM 2462 C C . LEU B 1 112 ? 6.375 11.625 15.273 1 98.31 112 LEU B C 1
ATOM 2464 O O . LEU B 1 112 ? 5.254 11.773 14.781 1 98.31 112 LEU B O 1
ATOM 2468 N N . CYS B 1 113 ? 7.098 12.641 15.594 1 98.69 113 CYS B N 1
ATOM 2469 C CA . CYS B 1 113 ? 6.684 14.016 15.336 1 98.69 113 CYS B CA 1
ATOM 2470 C C . CYS B 1 113 ? 7.664 14.719 14.406 1 98.69 113 CYS B C 1
ATOM 2472 O O . CYS B 1 113 ? 8.867 14.719 14.656 1 98.69 113 CYS B O 1
ATOM 2474 N N . VAL B 1 114 ? 7.227 15.219 13.336 1 98.25 114 VAL B N 1
ATOM 2475 C CA . VAL B 1 114 ? 7.957 16.078 12.398 1 98.25 114 VAL B CA 1
ATOM 2476 C C . VAL B 1 114 ? 7.461 17.516 12.523 1 98.25 114 VAL B C 1
ATOM 2478 O O . VAL B 1 114 ? 6.277 17.797 12.305 1 98.25 114 VAL B O 1
ATOM 2481 N N . SER B 1 115 ? 8.336 18.375 12.828 1 97.38 115 SER B N 1
ATOM 2482 C CA . SER B 1 115 ? 7.926 19.734 13.125 1 97.38 115 SER B CA 1
ATOM 2483 C C . SER B 1 115 ? 7.297 20.406 11.906 1 97.38 115 SER B C 1
ATOM 2485 O O . SER B 1 115 ? 6.305 21.125 12.031 1 97.38 115 SER B O 1
ATOM 2487 N N . GLN B 1 116 ? 7.938 20.109 10.789 1 97.38 116 GLN B N 1
ATOM 2488 C CA . GLN B 1 116 ? 7.398 20.734 9.586 1 97.38 116 GLN B CA 1
ATOM 2489 C C . GLN B 1 116 ? 7.566 19.828 8.367 1 97.38 116 GLN B C 1
ATOM 2491 O O . GLN B 1 116 ? 8.688 19.484 7.992 1 97.38 116 GLN B O 1
ATOM 2496 N N . LEU B 1 117 ? 6.445 19.438 7.883 1 97.12 117 LEU B N 1
ATOM 2497 C CA . LEU B 1 117 ? 6.402 18.906 6.531 1 97.12 117 LEU B CA 1
ATOM 2498 C C . LEU B 1 117 ? 6.352 20.031 5.5 1 97.12 117 LEU B C 1
ATOM 2500 O O . LEU B 1 117 ? 5.281 20.578 5.223 1 97.12 117 LEU B O 1
ATOM 2504 N N . THR B 1 118 ? 7.453 20.266 4.891 1 95.38 118 THR B N 1
ATOM 2505 C CA . THR B 1 118 ? 7.562 21.438 4.023 1 95.38 118 THR B CA 1
ATOM 2506 C C . THR B 1 118 ? 6.824 21.203 2.709 1 95.38 118 THR B C 1
ATOM 2508 O O . THR B 1 118 ? 6.93 20.125 2.111 1 95.38 118 THR B O 1
ATOM 2511 N N . LEU B 1 119 ? 6.102 22.203 2.375 1 96.69 119 LEU B N 1
ATOM 2512 C CA . LEU B 1 119 ? 5.367 22.109 1.118 1 96.69 119 LEU B CA 1
ATOM 2513 C C . LEU B 1 119 ? 6.199 22.672 -0.036 1 96.69 119 LEU B C 1
ATOM 2515 O O . LEU B 1 119 ? 7.035 23.547 0.162 1 96.69 119 LEU B O 1
ATOM 2519 N N . PRO B 1 120 ? 5.891 22.109 -1.229 1 91.56 120 PRO B N 1
ATOM 2520 C CA . PRO B 1 120 ? 6.504 22.75 -2.393 1 91.56 120 PRO B CA 1
ATOM 2521 C C . PRO B 1 120 ? 6.125 24.219 -2.518 1 91.56 120 PRO B C 1
ATOM 2523 O O . PRO B 1 120 ? 4.977 24.594 -2.252 1 91.56 120 PRO B O 1
ATOM 2526 N N . ALA B 1 121 ? 7.07 25 -2.939 1 88 121 ALA B N 1
ATOM 2527 C CA . ALA B 1 121 ? 6.887 26.453 -2.973 1 88 121 ALA B CA 1
ATOM 2528 C C . ALA B 1 121 ? 5.828 26.844 -3.998 1 88 121 ALA B C 1
ATOM 2530 O O . ALA B 1 121 ? 5.168 27.875 -3.852 1 88 121 ALA B O 1
ATOM 2531 N N . ASP B 1 122 ? 5.625 26.031 -4.996 1 91.69 122 ASP B N 1
ATOM 2532 C CA . ASP B 1 122 ? 4.75 26.422 -6.094 1 91.69 122 ASP B CA 1
ATOM 2533 C C . ASP B 1 122 ? 3.33 25.906 -5.879 1 91.69 122 ASP B C 1
ATOM 2535 O O . ASP B 1 122 ? 2.477 26.016 -6.758 1 91.69 122 ASP B O 1
ATOM 2539 N N . LEU B 1 123 ? 3.125 25.406 -4.719 1 94 123 LEU B N 1
ATOM 2540 C CA . LEU B 1 123 ? 1.768 24.953 -4.438 1 94 123 LEU B CA 1
ATOM 2541 C C . LEU B 1 123 ? 0.807 26.125 -4.344 1 94 123 LEU B C 1
ATOM 2543 O O . LEU B 1 123 ? 1.11 27.141 -3.693 1 94 123 LEU B O 1
ATOM 2547 N N . PRO B 1 124 ? -0.32 26.062 -5.023 1 94.12 124 PRO B N 1
ATOM 2548 C CA . PRO B 1 124 ? -1.262 27.172 -5.059 1 94.12 124 PRO B CA 1
ATOM 2549 C C . PRO B 1 124 ? -2.166 27.234 -3.828 1 94.12 124 PRO B C 1
ATOM 2551 O O . PRO B 1 124 ? -3.385 27.078 -3.947 1 94.12 124 PRO B O 1
ATOM 2554 N N . VAL B 1 125 ? -1.643 27.516 -2.668 1 96.62 125 VAL B N 1
ATOM 2555 C CA . VAL B 1 125 ? -2.443 27.609 -1.452 1 96.62 125 VAL B CA 1
ATOM 2556 C C . VAL B 1 125 ? -2.314 29.016 -0.863 1 96.62 125 VAL B C 1
ATOM 2558 O O . VAL B 1 125 ? -1.271 29.656 -1.002 1 96.62 125 VAL B O 1
ATOM 2561 N N . SER B 1 126 ? -3.4 29.5 -0.385 1 97.31 126 SER B N 1
ATOM 2562 C CA . SER B 1 126 ? -3.475 30.781 0.308 1 97.31 126 SER B CA 1
ATOM 2563 C C . SER B 1 126 ? -4.277 30.672 1.599 1 97.31 126 SER B C 1
ATOM 2565 O O . SER B 1 126 ? -4.801 29.609 1.918 1 97.31 126 SER B O 1
ATOM 2567 N N . ASP B 1 127 ? -4.25 31.781 2.334 1 98.5 127 ASP B N 1
ATOM 2568 C CA . ASP B 1 127 ? -4.992 31.797 3.59 1 98.5 127 ASP B CA 1
ATOM 2569 C C . ASP B 1 127 ? -6.461 31.438 3.361 1 98.5 127 ASP B C 1
ATOM 2571 O O . ASP B 1 127 ? -7.133 32.031 2.523 1 98.5 127 ASP B O 1
ATOM 2575 N N . GLY B 1 128 ? -6.938 30.391 4.066 1 98.12 128 GLY B N 1
ATOM 2576 C CA . GLY B 1 128 ? -8.312 29.953 3.932 1 98.12 128 GLY B CA 1
ATOM 2577 C C . GLY B 1 128 ? -8.469 28.734 3.035 1 98.12 128 GLY B C 1
ATOM 2578 O O . GLY B 1 128 ? -9.5 28.062 3.055 1 98.12 128 GLY B O 1
ATOM 2579 N N . SER B 1 129 ? -7.406 28.453 2.215 1 97.44 129 SER B N 1
ATOM 2580 C CA . SER B 1 129 ? -7.445 27.25 1.387 1 97.44 129 SER B CA 1
ATOM 2581 C C . SER B 1 129 ? -7.645 26 2.236 1 97.44 129 SER B C 1
ATOM 2583 O O . SER B 1 129 ? -7.117 25.906 3.346 1 97.44 129 SER B O 1
ATOM 2585 N N . GLN B 1 130 ? -8.406 25.078 1.699 1 96.75 130 GLN B N 1
ATOM 2586 C CA . GLN B 1 130 ? -8.625 23.812 2.398 1 96.75 130 GLN B CA 1
ATOM 2587 C C . GLN B 1 130 ? -7.902 22.672 1.707 1 96.75 130 GLN B C 1
ATOM 2589 O O . GLN B 1 130 ? -7.656 22.719 0.5 1 96.75 130 GLN B O 1
ATOM 2594 N N . GLY B 1 131 ? -7.508 21.719 2.535 1 96.75 131 GLY B N 1
ATOM 2595 C CA . GLY B 1 131 ? -6.879 20.5 2.037 1 96.75 131 GLY B CA 1
ATOM 2596 C C . GLY B 1 131 ? -7.004 19.328 2.994 1 96.75 131 GLY B C 1
ATOM 2597 O O . GLY B 1 131 ? -7.633 19.453 4.047 1 96.75 131 GLY B O 1
ATOM 2598 N N . SER B 1 132 ? -6.512 18.203 2.568 1 97.19 132 SER B N 1
ATOM 2599 C CA . SER B 1 132 ? -6.449 16.984 3.383 1 97.19 132 SER B CA 1
ATOM 2600 C C . SER B 1 132 ? -5.098 16.297 3.232 1 97.19 132 SER B C 1
ATOM 2602 O O . SER B 1 132 ? -4.551 16.219 2.131 1 97.19 132 SER B O 1
ATOM 2604 N N . LEU B 1 133 ? -4.598 15.883 4.367 1 97.88 133 LEU B N 1
ATOM 2605 C CA . LEU B 1 133 ? -3.428 15.016 4.363 1 97.88 133 LEU B CA 1
ATOM 2606 C C . LEU B 1 133 ? -3.844 13.547 4.398 1 97.88 133 LEU B C 1
ATOM 2608 O O . LEU B 1 133 ? -4.684 13.156 5.207 1 97.88 133 LEU B O 1
ATOM 2612 N N . GLN B 1 134 ? -3.332 12.766 3.502 1 98 134 GLN B N 1
ATOM 2613 C CA . GLN B 1 134 ? -3.377 11.305 3.576 1 98 134 GLN B CA 1
ATOM 2614 C C . GLN B 1 134 ? -2.057 10.742 4.086 1 98 134 GLN B C 1
ATOM 2616 O O . GLN B 1 134 ? -0.988 11.078 3.572 1 98 134 GLN B O 1
ATOM 2621 N N . VAL B 1 135 ? -2.104 9.977 5.129 1 98.5 135 VAL B N 1
ATOM 2622 C CA . VAL B 1 135 ? -0.945 9.227 5.594 1 98.5 135 VAL B CA 1
ATOM 2623 C C . VAL B 1 135 ? -1.122 7.746 5.258 1 98.5 135 VAL B C 1
ATOM 2625 O O . VAL B 1 135 ? -2.158 7.152 5.566 1 98.5 135 VAL B O 1
ATOM 2628 N N . VAL B 1 136 ? -0.157 7.207 4.562 1 97.75 136 VAL B N 1
ATOM 2629 C CA . VAL B 1 136 ? -0.131 5.797 4.188 1 97.75 136 VAL B CA 1
ATOM 2630 C C . VAL B 1 136 ? 1.044 5.102 4.867 1 97.75 136 VAL B C 1
ATOM 2632 O O . VAL B 1 136 ? 2.18 5.578 4.805 1 97.75 136 VAL B O 1
ATOM 2635 N N . THR B 1 137 ? 0.8 4.043 5.574 1 97.31 137 THR B N 1
ATOM 2636 C CA . THR B 1 137 ? 1.869 3.178 6.066 1 97.31 137 THR B CA 1
ATOM 2637 C C . THR B 1 137 ? 1.864 1.842 5.328 1 97.31 137 THR B C 1
ATOM 2639 O O . THR B 1 137 ? 0.8 1.295 5.031 1 97.31 137 THR B O 1
ATOM 2642 N N . VAL B 1 138 ? 3.02 1.441 4.938 1 95.88 138 VAL B N 1
ATOM 2643 C CA . VAL B 1 138 ? 3.176 0.207 4.176 1 95.88 138 VAL B CA 1
ATOM 2644 C C . VAL B 1 138 ? 4.105 -0.748 4.926 1 95.88 138 VAL B C 1
ATOM 2646 O O . VAL B 1 138 ? 5.184 -0.352 5.367 1 95.88 138 VAL B O 1
ATOM 2649 N N . GLY B 1 139 ? 3.691 -1.938 5.062 1 92.62 139 GLY B N 1
ATOM 2650 C CA . GLY B 1 139 ? 4.512 -2.949 5.711 1 92.62 139 GLY B CA 1
ATOM 2651 C C . GLY B 1 139 ? 5.453 -3.658 4.754 1 92.62 139 GLY B C 1
ATOM 2652 O O . GLY B 1 139 ? 5.539 -3.295 3.58 1 92.62 139 GLY B O 1
ATOM 2653 N N . ASP B 1 140 ? 6.238 -4.719 5.273 1 90.12 140 ASP B N 1
ATOM 2654 C CA . ASP B 1 140 ? 7.219 -5.453 4.48 1 90.12 140 ASP B CA 1
ATOM 2655 C C . ASP B 1 140 ? 6.531 -6.332 3.438 1 90.12 140 ASP B C 1
ATOM 2657 O O . ASP B 1 140 ? 7.176 -6.816 2.504 1 90.12 140 ASP B O 1
ATOM 2661 N N . ASP B 1 141 ? 5.258 -6.492 3.562 1 94.5 141 ASP B N 1
ATOM 2662 C CA . ASP B 1 141 ? 4.488 -7.289 2.613 1 94.5 141 ASP B CA 1
ATOM 2663 C C . ASP B 1 141 ? 3.814 -6.402 1.571 1 94.5 141 ASP B C 1
ATOM 2665 O O . ASP B 1 141 ? 3.094 -6.898 0.7 1 94.5 141 ASP B O 1
ATOM 2669 N N . GLY B 1 142 ? 3.984 -5.117 1.714 1 95.56 142 GLY B N 1
ATOM 2670 C CA . GLY B 1 142 ? 3.459 -4.184 0.732 1 95.56 142 GLY B CA 1
ATOM 2671 C C . GLY B 1 142 ? 2.031 -3.754 1.021 1 95.56 142 GLY B C 1
ATOM 2672 O O . GLY B 1 142 ? 1.506 -2.85 0.369 1 95.56 142 GLY B O 1
ATOM 2673 N N . ASN B 1 143 ? 1.361 -4.441 1.992 1 96.19 143 ASN B N 1
ATOM 2674 C CA . ASN B 1 143 ? 0.001 -4.039 2.334 1 96.19 143 ASN B CA 1
ATOM 2675 C C . ASN B 1 143 ? -0.029 -2.676 3.014 1 96.19 143 ASN B C 1
ATOM 2677 O O . ASN B 1 143 ? 0.825 -2.375 3.85 1 96.19 143 ASN B O 1
ATOM 2681 N N . ALA B 1 144 ? -1.019 -1.893 2.645 1 96.88 144 ALA B N 1
ATOM 2682 C CA . ALA B 1 144 ? -1.035 -0.492 3.059 1 96.88 144 ALA B CA 1
ATOM 2683 C C . ALA B 1 144 ? -2.215 -0.208 3.984 1 96.88 144 ALA B C 1
ATOM 2685 O O . ALA B 1 144 ? -3.291 -0.786 3.824 1 96.88 144 ALA B O 1
ATOM 2686 N N . LEU B 1 145 ? -1.994 0.686 4.934 1 96.88 145 LEU B N 1
ATOM 2687 C CA . LEU B 1 145 ? -3.02 1.267 5.793 1 96.88 145 LEU B CA 1
ATOM 2688 C C . LEU B 1 145 ? -3.143 2.768 5.555 1 96.88 145 LEU B C 1
ATOM 2690 O O . LEU B 1 145 ? -2.158 3.432 5.227 1 96.88 145 LEU B O 1
ATOM 2694 N N . TYR B 1 146 ? -4.336 3.283 5.75 1 96.75 146 TYR B N 1
ATOM 2695 C CA . TYR B 1 146 ? -4.621 4.66 5.363 1 96.75 146 TYR B CA 1
ATOM 2696 C C . TYR B 1 146 ? -5.277 5.422 6.508 1 96.75 146 TYR B C 1
ATOM 2698 O O . TYR B 1 146 ? -6.098 4.867 7.246 1 96.75 146 TYR B O 1
ATOM 2706 N N . ASN B 1 147 ? -4.961 6.656 6.641 1 96.81 147 ASN B N 1
ATOM 2707 C CA . ASN B 1 147 ? -5.617 7.633 7.5 1 96.81 147 ASN B CA 1
ATOM 2708 C C . ASN B 1 147 ? -5.52 9.039 6.922 1 96.81 147 ASN B C 1
ATOM 2710 O O . ASN B 1 147 ? -4.598 9.344 6.164 1 96.81 147 ASN B O 1
ATOM 2714 N N . CYS B 1 148 ? -6.504 9.859 7.324 1 96.88 148 CYS B N 1
ATOM 2715 C CA . CYS B 1 148 ? -6.5 11.203 6.766 1 96.88 148 CYS B CA 1
ATOM 2716 C C . CYS B 1 148 ? -6.75 12.25 7.852 1 96.88 148 CYS B C 1
ATOM 2718 O O . CYS B 1 148 ? -7.34 11.938 8.883 1 96.88 148 CYS B O 1
ATOM 2720 N N . ALA B 1 149 ? -6.32 13.422 7.629 1 97.06 149 ALA B N 1
ATOM 2721 C CA . ALA B 1 149 ? -6.566 14.609 8.445 1 97.06 149 ALA B CA 1
ATOM 2722 C C . ALA B 1 149 ? -6.891 15.82 7.574 1 97.06 149 ALA B C 1
ATOM 2724 O O . ALA B 1 149 ? -6.172 16.109 6.613 1 97.06 149 ALA B O 1
ATOM 2725 N N . ASP B 1 150 ? -7.891 16.5 7.922 1 97.25 150 ASP B N 1
ATOM 2726 C CA . ASP B 1 150 ? -8.297 17.688 7.164 1 97.25 150 ASP B CA 1
ATOM 2727 C C . ASP B 1 150 ? -7.668 18.953 7.742 1 97.25 150 ASP B C 1
ATOM 2729 O O . ASP B 1 150 ? -7.586 19.109 8.961 1 97.25 150 ASP B O 1
ATOM 2733 N N . ILE B 1 151 ? -7.305 19.875 6.793 1 97.81 151 ILE B N 1
ATOM 2734 C CA . ILE B 1 151 ? -6.609 21.078 7.25 1 97.81 151 ILE B CA 1
ATOM 2735 C C . ILE B 1 151 ? -7.18 22.297 6.543 1 97.81 151 ILE B C 1
ATOM 2737 O O . ILE B 1 151 ? -7.816 22.188 5.492 1 97.81 151 ILE B O 1
ATOM 2741 N N . THR B 1 152 ? -7.082 23.391 7.133 1 97.62 152 THR B N 1
ATOM 2742 C CA . THR B 1 152 ? -7.215 24.719 6.543 1 97.62 152 THR B CA 1
ATOM 2743 C C . THR B 1 152 ? -5.887 25.469 6.594 1 97.62 152 THR B C 1
ATOM 2745 O O . THR B 1 152 ? -5.309 25.641 7.672 1 97.62 152 THR B O 1
ATOM 2748 N N . PHE B 1 153 ? -5.453 25.891 5.465 1 98.25 153 PHE B N 1
ATOM 2749 C CA . PHE B 1 153 ? -4.234 26.688 5.441 1 98.25 153 PHE B CA 1
ATOM 2750 C C . PHE B 1 153 ? -4.48 28.078 6.02 1 98.25 153 PHE B C 1
ATOM 2752 O O . PHE B 1 153 ? -5.445 28.75 5.648 1 98.25 153 PHE B O 1
ATOM 2759 N N . ARG B 1 154 ? -3.648 28.438 6.914 1 98.56 154 ARG B N 1
ATOM 2760 C CA . ARG B 1 154 ? -3.758 29.734 7.57 1 98.56 154 ARG B CA 1
ATOM 2761 C C . ARG B 1 154 ? -2.408 30.438 7.609 1 98.56 154 ARG B C 1
ATOM 2763 O O . ARG B 1 154 ? -1.395 29.844 7.969 1 98.56 154 ARG B O 1
ATOM 2770 N N . ALA B 1 155 ? -2.398 31.703 7.242 1 97.75 155 ALA B N 1
ATOM 2771 C CA . ALA B 1 155 ? -1.179 32.5 7.234 1 97.75 155 ALA B CA 1
ATOM 2772 C C . ALA B 1 155 ? -0.616 32.656 8.648 1 97.75 155 ALA B C 1
ATOM 2774 O O . ALA B 1 155 ? 0.599 32.781 8.828 1 97.75 155 ALA B O 1
ATOM 2775 N N . ASN B 1 156 ? -1.495 32.625 9.641 1 97.81 156 ASN B N 1
ATOM 2776 C CA . ASN B 1 156 ? -1.056 32.875 11.016 1 97.81 156 ASN B CA 1
ATOM 2777 C C . ASN B 1 156 ? -0.893 31.562 11.789 1 97.81 156 ASN B C 1
ATOM 2779 O O . ASN B 1 156 ? -0.752 31.578 13.016 1 97.81 156 ASN B O 1
ATOM 2783 N N . ALA B 1 157 ? -1.03 30.469 11.141 1 98.12 157 ALA B N 1
ATOM 2784 C CA . ALA B 1 157 ? -0.784 29.188 11.805 1 98.12 157 ALA B CA 1
ATOM 2785 C C . ALA B 1 157 ? 0.712 28.906 11.914 1 98.12 157 ALA B C 1
ATOM 2787 O O . ALA B 1 157 ? 1.478 29.219 11 1 98.12 157 ALA B O 1
ATOM 2788 N N . ASP B 1 158 ? 1.096 28.297 13.047 1 97.75 158 ASP B N 1
ATOM 2789 C CA . ASP B 1 158 ? 2.484 27.906 13.266 1 97.75 158 ASP B CA 1
ATOM 2790 C C . ASP B 1 158 ? 2.607 26.391 13.422 1 97.75 158 ASP B C 1
ATOM 2792 O O . ASP B 1 158 ? 1.668 25.734 13.859 1 97.75 158 ASP B O 1
ATOM 2796 N N . PRO B 1 159 ? 3.807 25.938 13.016 1 98.19 159 PRO B N 1
ATOM 2797 C CA . PRO B 1 159 ? 4.047 24.547 13.406 1 98.19 159 PRO B CA 1
ATOM 2798 C C . PRO B 1 159 ? 3.982 24.344 14.922 1 98.19 159 PRO B C 1
ATOM 2800 O O . PRO B 1 159 ? 4.031 25.312 15.688 1 98.19 159 PRO B O 1
ATOM 2803 N N . LEU B 1 160 ? 3.773 23.109 15.281 1 98.38 160 LEU B N 1
ATOM 2804 C CA . LEU B 1 160 ? 3.838 22.797 16.703 1 98.38 160 LEU B CA 1
ATOM 2805 C C . LEU B 1 160 ? 5.156 23.266 17.312 1 98.38 160 LEU B C 1
ATOM 2807 O O . LEU B 1 160 ? 6.195 23.234 16.641 1 98.38 160 LEU B O 1
ATOM 2811 N N . SER B 1 161 ? 5.055 23.672 18.547 1 97.88 161 SER B N 1
ATOM 2812 C CA . SER B 1 161 ? 6.273 24.047 19.25 1 97.88 161 SER B CA 1
ATOM 2813 C C . SER B 1 161 ? 7.156 22.828 19.5 1 97.88 161 SER B C 1
ATOM 2815 O O . SER B 1 161 ? 6.703 21.688 19.391 1 97.88 161 SER B O 1
ATOM 2817 N N . ALA B 1 162 ? 8.383 23.062 19.859 1 96.88 162 ALA B N 1
ATOM 2818 C CA . ALA B 1 162 ? 9.32 22 20.172 1 96.88 162 ALA B CA 1
ATOM 2819 C C . ALA B 1 162 ? 8.797 21.141 21.312 1 96.88 162 ALA B C 1
ATOM 2821 O O . ALA B 1 162 ? 9.047 19.922 21.359 1 96.88 162 ALA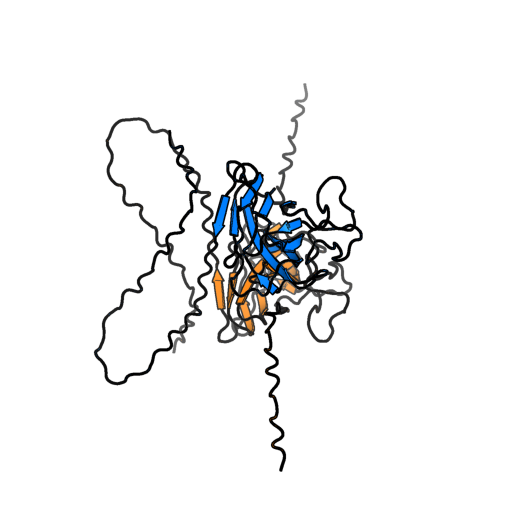 B O 1
ATOM 2822 N N . GLU B 1 163 ? 8.102 21.75 22.234 1 97.44 163 GLU B N 1
ATOM 2823 C CA . GLU B 1 163 ? 7.527 21.031 23.375 1 97.44 163 GLU B CA 1
ATOM 2824 C C . GLU B 1 163 ? 6.383 20.125 22.938 1 97.44 163 GLU B C 1
ATOM 2826 O O . GLU B 1 163 ? 6.215 19.016 23.469 1 97.44 163 GLU B O 1
ATOM 2831 N N . GLU B 1 164 ? 5.633 20.578 21.984 1 98 164 GLU B N 1
ATOM 2832 C CA . GLU B 1 164 ? 4.461 19.844 21.516 1 98 164 GLU B CA 1
ATOM 2833 C C . GLU B 1 164 ? 4.855 18.75 20.516 1 98 164 GLU B C 1
ATOM 2835 O O . GLU B 1 164 ? 4.145 17.766 20.375 1 98 164 GLU B O 1
ATOM 2840 N N . CYS B 1 165 ? 5.93 19 19.844 1 98.5 165 CYS B N 1
ATOM 2841 C CA . CYS B 1 165 ? 6.391 18.062 18.828 1 98.5 165 CYS B CA 1
ATOM 2842 C C . CYS B 1 165 ? 7.621 17.297 19.297 1 98.5 165 CYS B C 1
ATOM 2844 O O . CYS B 1 165 ? 8.75 17.688 19.016 1 98.5 165 CYS B O 1
ATOM 2846 N N . THR B 1 166 ? 7.359 16.219 19.969 1 98.06 166 THR B N 1
ATOM 2847 C CA . THR B 1 166 ? 8.438 15.367 20.469 1 98.06 166 THR B CA 1
ATOM 2848 C C . THR B 1 166 ? 8.273 13.938 19.969 1 98.06 166 THR B C 1
ATOM 2850 O O . THR B 1 166 ? 7.164 13.398 19.969 1 98.06 166 THR B O 1
ATOM 2853 N N . THR B 1 167 ? 9.336 13.406 19.469 1 98.31 167 THR B N 1
ATOM 2854 C CA . THR B 1 167 ? 9.383 12.008 19.062 1 98.31 167 THR B CA 1
ATOM 2855 C C . THR B 1 167 ? 9.781 11.117 20.234 1 98.31 167 THR B C 1
ATOM 2857 O O . THR B 1 167 ? 10.688 11.453 21 1 98.31 167 THR B O 1
ATOM 2860 N N . SER B 1 168 ? 9.102 10 20.438 1 98.06 168 SER B N 1
ATOM 2861 C CA . SER B 1 168 ? 9.398 9.062 21.516 1 98.06 168 SER B CA 1
ATOM 2862 C C . SER B 1 168 ? 10.828 8.531 21.406 1 98.06 168 SER B C 1
ATOM 2864 O O . SER B 1 168 ? 11.352 8.367 20.312 1 98.06 168 SER B O 1
ATOM 2866 N N . PRO B 1 169 ? 11.43 8.242 22.578 1 96.5 169 PRO B N 1
ATOM 2867 C CA . PRO B 1 169 ? 12.719 7.555 22.516 1 96.5 169 PRO B CA 1
ATOM 2868 C C . PRO B 1 169 ? 12.664 6.258 21.703 1 96.5 169 PRO B C 1
ATOM 2870 O O . PRO B 1 169 ? 11.703 5.492 21.828 1 96.5 169 PRO B O 1
ATOM 2873 N N . GLY B 1 170 ? 13.703 6.062 20.828 1 95.81 170 GLY B N 1
ATOM 2874 C CA . GLY B 1 170 ? 13.773 4.832 20.062 1 95.81 170 GLY B CA 1
ATOM 2875 C C . GLY B 1 170 ? 13.031 4.918 18.734 1 95.81 170 GLY B C 1
ATOM 2876 O O . GLY B 1 170 ? 13.156 4.031 17.891 1 95.81 170 GLY B O 1
ATOM 2877 N N . VAL B 1 171 ? 12.219 5.961 18.562 1 96.56 171 VAL B N 1
ATOM 2878 C CA . VAL B 1 171 ? 11.5 6.164 17.297 1 96.56 171 VAL B CA 1
ATOM 2879 C C . VAL B 1 171 ? 12.297 7.102 16.406 1 96.56 171 VAL B C 1
ATOM 2881 O O . VAL B 1 171 ? 12.836 8.109 16.859 1 96.56 171 VAL B O 1
ATOM 2884 N N . SER B 1 172 ? 12.5 6.719 15.164 1 95.94 172 SER B N 1
ATOM 2885 C CA . SER B 1 172 ? 13.188 7.527 14.164 1 95.94 172 SER B CA 1
ATOM 2886 C C . SER B 1 172 ? 12.742 7.152 12.758 1 95.94 172 SER B C 1
ATOM 2888 O O . SER B 1 172 ? 11.953 6.219 12.57 1 95.94 172 SER B O 1
ATOM 2890 N N . PHE B 1 173 ? 13.086 7.965 11.828 1 95.44 173 PHE B N 1
ATOM 2891 C CA . PHE B 1 173 ? 12.898 7.551 10.438 1 95.44 173 PHE B CA 1
ATOM 2892 C C . PHE B 1 173 ? 14.102 7.938 9.586 1 95.44 173 PHE B C 1
ATOM 2894 O O . PHE B 1 173 ? 14.867 8.836 9.953 1 95.44 173 PHE B O 1
ATOM 2901 N N . THR B 1 174 ? 14.336 7.152 8.539 1 93.31 174 THR B N 1
ATOM 2902 C CA . THR B 1 174 ? 15.281 7.48 7.477 1 93.31 174 THR B CA 1
ATOM 2903 C C . THR B 1 174 ? 14.562 7.629 6.137 1 93.31 174 THR B C 1
ATOM 2905 O O . THR B 1 174 ? 13.492 7.055 5.938 1 93.31 174 THR B O 1
ATOM 2908 N N . VAL B 1 175 ? 15.055 8.477 5.355 1 90.69 175 VAL B N 1
ATOM 2909 C CA . VAL B 1 175 ? 14.516 8.648 4.012 1 90.69 175 VAL B CA 1
ATOM 2910 C C . VAL B 1 175 ? 15.062 7.559 3.096 1 90.69 175 VAL B C 1
ATOM 2912 O O . VAL B 1 175 ? 16.281 7.328 3.049 1 90.69 175 VAL B O 1
ATOM 2915 N N . VAL B 1 176 ? 14.172 6.848 2.41 1 86.44 176 VAL B N 1
ATOM 2916 C CA . VAL B 1 176 ? 14.57 5.719 1.572 1 86.44 176 VAL B CA 1
ATOM 2917 C C . VAL B 1 176 ? 15 6.227 0.196 1 86.44 176 VAL B C 1
ATOM 2919 O O . VAL B 1 176 ? 14.219 6.875 -0.504 1 86.44 176 VAL B O 1
ATOM 2922 N N . GLU B 1 177 ? 16.25 6.109 -0.133 1 74.88 177 GLU B N 1
ATOM 2923 C CA . GLU B 1 177 ? 16.766 6.484 -1.447 1 74.88 177 GLU B CA 1
ATOM 2924 C C . GLU B 1 177 ? 16.594 5.344 -2.447 1 74.88 177 GLU B C 1
ATOM 2926 O O . GLU B 1 177 ? 17.031 4.215 -2.188 1 74.88 177 GLU B O 1
ATOM 2931 N N . VAL B 1 178 ? 15.586 5.547 -3.307 1 66.12 178 VAL B N 1
ATOM 2932 C CA . VAL B 1 178 ? 15.438 4.551 -4.363 1 66.12 178 VAL B CA 1
ATOM 2933 C C . VAL B 1 178 ? 16.281 4.957 -5.574 1 66.12 178 VAL B C 1
ATOM 2935 O O . VAL B 1 178 ? 16.219 6.102 -6.023 1 66.12 178 VAL B O 1
ATOM 2938 N N . GLN B 1 179 ? 17.406 4.355 -5.91 1 54.62 179 GLN B N 1
ATOM 2939 C CA . GLN B 1 179 ? 18.25 4.668 -7.062 1 54.62 179 GLN B CA 1
ATOM 2940 C C . GLN B 1 179 ? 17.516 4.371 -8.367 1 54.62 179 GLN B C 1
ATOM 2942 O O . GLN B 1 179 ? 17.234 3.211 -8.68 1 54.62 179 GLN B O 1
ATOM 2947 N N . ASN B 1 180 ? 16.578 5.199 -8.742 1 50.5 180 ASN B N 1
ATOM 2948 C CA . ASN B 1 180 ? 16.062 5.02 -10.094 1 50.5 180 ASN B CA 1
ATOM 2949 C C . ASN B 1 180 ? 17.062 5.508 -11.141 1 50.5 180 ASN B C 1
ATOM 2951 O O . ASN B 1 180 ? 17.594 6.613 -11.031 1 50.5 180 ASN B O 1
ATOM 2955 N N . ASP B 1 181 ? 17.766 4.645 -11.828 1 40.84 181 ASP B N 1
ATOM 2956 C CA . ASP B 1 181 ? 18.656 4.973 -12.938 1 40.84 181 ASP B CA 1
ATOM 2957 C C . ASP B 1 181 ? 17.969 5.871 -13.953 1 40.84 181 ASP B C 1
ATOM 2959 O O . ASP B 1 181 ? 18.328 5.891 -15.133 1 40.84 181 ASP B O 1
ATOM 2963 N N . ASP B 1 182 ? 17.109 6.527 -13.727 1 39.34 182 ASP B N 1
ATOM 2964 C CA . ASP B 1 182 ? 16.688 7.34 -14.859 1 39.34 182 ASP B CA 1
ATOM 2965 C C . ASP B 1 182 ? 17.719 8.422 -15.188 1 39.34 182 ASP B C 1
ATOM 2967 O O . ASP B 1 182 ? 17.391 9.414 -15.844 1 39.34 182 ASP B O 1
ATOM 2971 N N . GLU B 1 183 ? 18.969 8.57 -14.695 1 33.78 183 GLU B N 1
ATOM 2972 C CA . GLU B 1 183 ? 19.734 9.594 -15.398 1 33.78 183 GLU B CA 1
ATOM 2973 C C . GLU B 1 183 ? 19.891 9.258 -16.875 1 33.78 183 GLU B C 1
ATOM 2975 O O . GLU B 1 183 ? 20.625 8.328 -17.234 1 33.78 183 GLU B O 1
ATOM 2980 N N . SER B 1 184 ? 18.984 9.359 -17.75 1 32.28 184 SER B N 1
ATOM 2981 C CA . SER B 1 184 ? 19.312 9.594 -19.156 1 32.28 184 SER B CA 1
ATOM 2982 C C . SER B 1 184 ? 20.422 10.625 -19.297 1 32.28 184 SER B C 1
ATOM 2984 O O . SER B 1 184 ? 20.344 11.711 -18.719 1 32.28 184 SER B O 1
ATOM 2986 N N . SER B 1 185 ? 21.672 10.195 -19.688 1 30.78 185 SER B N 1
ATOM 2987 C CA . SER B 1 185 ? 22.812 10.852 -20.312 1 30.78 185 SER B CA 1
ATOM 2988 C C . SER B 1 185 ? 22.375 11.75 -21.469 1 30.78 185 SER B C 1
ATOM 2990 O O . SER B 1 185 ? 21.828 11.266 -22.453 1 30.78 185 SER B O 1
ATOM 2992 N N . GLN B 1 186 ? 21.969 12.969 -21.281 1 25.33 186 GLN B N 1
ATOM 2993 C CA . GLN B 1 186 ? 22.125 13.93 -22.375 1 25.33 186 GLN B CA 1
ATOM 2994 C C . GLN B 1 186 ? 23.531 13.859 -22.953 1 25.33 186 GLN B C 1
ATOM 2996 O O . GLN B 1 186 ? 24.5 14.32 -22.344 1 25.33 186 GLN B O 1
ATOM 3001 N N . HIS B 1 187 ? 23.859 12.719 -23.734 1 26.34 187 HIS B N 1
ATOM 3002 C CA . HIS B 1 187 ? 25.031 12.617 -24.594 1 26.34 187 HIS B CA 1
ATOM 3003 C C . HIS B 1 187 ? 25.016 13.711 -25.656 1 26.34 187 HIS B C 1
ATOM 3005 O O . HIS B 1 187 ? 24.203 13.68 -26.578 1 26.34 187 HIS B O 1
ATOM 3011 N N . ASP B 1 188 ? 25.391 15 -25.297 1 23.33 188 ASP B N 1
ATOM 3012 C CA . ASP B 1 188 ? 25.859 15.898 -26.344 1 23.33 188 ASP B CA 1
ATOM 3013 C C . ASP B 1 188 ? 26.953 15.242 -27.188 1 23.33 188 ASP B C 1
ATOM 3015 O O . ASP B 1 188 ? 27.766 14.484 -26.672 1 23.33 188 ASP B O 1
ATOM 3019 N N . GLY B 1 189 ? 26.812 15.164 -28.5 1 23.78 189 GLY B N 1
ATOM 3020 C CA . GLY B 1 189 ? 27.562 14.656 -29.641 1 23.78 189 GLY B CA 1
ATOM 3021 C C . GLY B 1 189 ? 28.953 15.234 -29.75 1 23.78 189 GLY B C 1
ATOM 3022 O O . GLY B 1 189 ? 29.578 15.18 -30.812 1 23.78 189 GLY B O 1
ATOM 3023 N N . SER B 1 190 ? 29.609 15.906 -28.797 1 24.64 190 SER B N 1
ATOM 3024 C CA . SER B 1 190 ? 30.875 16.391 -29.359 1 24.64 190 SER B CA 1
ATOM 3025 C C . SER B 1 190 ? 31.734 15.227 -29.844 1 24.64 190 SER B C 1
ATOM 3027 O O . SER B 1 190 ? 31.781 14.172 -29.219 1 24.64 190 SER B O 1
ATOM 3029 N N . SER B 1 191 ? 32.188 15.25 -31.188 1 22.84 191 SER B N 1
ATOM 3030 C CA . SER B 1 191 ? 32.875 14.383 -32.156 1 22.84 191 SER B CA 1
ATOM 3031 C C . SER B 1 191 ? 34.125 13.758 -31.531 1 22.84 191 SER B C 1
ATOM 3033 O O . SER B 1 191 ? 34.312 12.539 -31.625 1 22.84 191 SER B O 1
ATOM 3035 N N . ALA B 1 192 ? 35.281 14.492 -31.734 1 23.12 192 ALA B N 1
ATOM 3036 C CA . ALA B 1 192 ? 36.5 13.969 -32.344 1 23.12 192 ALA B CA 1
ATOM 3037 C C . ALA B 1 192 ? 37.188 12.969 -31.406 1 23.12 192 ALA B C 1
ATOM 3039 O O . ALA B 1 192 ? 36.781 12.805 -30.266 1 23.12 192 ALA B O 1
ATOM 3040 N N . GLY B 1 193 ? 38.625 13.047 -31.375 1 22.75 193 GLY B N 1
ATOM 3041 C CA . GLY B 1 193 ? 39.812 12.188 -31.438 1 22.75 193 GLY B CA 1
ATOM 3042 C C . GLY B 1 193 ? 40.156 11.555 -30.094 1 22.75 193 GLY B C 1
ATOM 3043 O O . GLY B 1 193 ? 40.688 10.445 -30.047 1 22.75 193 GLY B O 1
ATOM 3044 N N . SER B 1 194 ? 40.406 12.383 -29.047 1 22.44 194 SER B N 1
ATOM 3045 C CA . SER B 1 194 ? 41.5 12.07 -28.125 1 22.44 194 SER B CA 1
ATOM 3046 C C . SER B 1 194 ? 41.125 10.938 -27.188 1 22.44 194 SER B C 1
ATOM 3048 O O . SER B 1 194 ? 39.969 10.82 -26.781 1 22.44 194 SER B O 1
ATOM 3050 N N . ILE B 1 195 ? 41.938 9.766 -27.172 1 21.62 195 ILE B N 1
ATOM 3051 C CA . ILE B 1 195 ? 41.938 8.469 -26.516 1 21.62 195 ILE B CA 1
ATOM 3052 C C . ILE B 1 195 ? 41.75 8.641 -25.016 1 21.62 195 ILE B C 1
ATOM 3054 O O . ILE B 1 195 ? 42.719 8.609 -24.25 1 21.62 195 ILE B O 1
ATOM 3058 N N . ASN B 1 196 ? 40.844 9.609 -24.641 1 19.69 196 ASN B N 1
ATOM 3059 C CA . ASN B 1 196 ? 40.781 10.188 -23.297 1 19.69 196 ASN B CA 1
ATOM 3060 C C . ASN B 1 196 ? 40.5 9.133 -22.25 1 19.69 196 ASN B C 1
ATOM 3062 O O . ASN B 1 196 ? 39.688 8.227 -22.484 1 19.69 196 ASN B O 1
ATOM 3066 N N . GLY B 1 197 ? 41.312 9.102 -21.203 1 20.33 197 GLY B N 1
ATOM 3067 C CA . GLY B 1 197 ? 41.719 8.328 -20.047 1 20.33 197 GLY B CA 1
ATOM 3068 C C . GLY B 1 197 ? 40.562 8.008 -19.109 1 20.33 197 GLY B C 1
ATOM 3069 O O . GLY B 1 197 ? 39.469 8.594 -19.234 1 20.33 197 GLY B O 1
ATOM 3070 N N . MET B 1 198 ? 40.781 7.027 -18.172 1 20.97 198 MET B N 1
ATOM 3071 C CA . MET B 1 198 ? 40.125 6.168 -17.203 1 20.97 198 MET B CA 1
ATOM 3072 C C . MET B 1 198 ? 39.312 7 -16.188 1 20.97 198 MET B C 1
ATOM 3074 O O . MET B 1 198 ? 39.906 7.73 -15.391 1 20.97 198 MET B O 1
ATOM 3078 N N . ASN B 1 199 ? 38.406 7.824 -16.719 1 21.92 199 ASN B N 1
ATOM 3079 C CA . ASN B 1 199 ? 37.844 8.734 -15.727 1 21.92 199 ASN B CA 1
ATOM 3080 C C . ASN B 1 199 ? 37.219 7.984 -14.555 1 21.92 199 ASN B C 1
ATOM 3082 O O . ASN B 1 199 ? 36.438 7.055 -14.758 1 21.92 199 ASN B O 1
ATOM 3086 N N . PRO B 1 200 ? 37.781 8.148 -13.375 1 22.72 200 PRO B N 1
ATOM 3087 C CA . PRO B 1 200 ? 37.438 7.559 -12.086 1 22.72 200 PRO B CA 1
ATOM 3088 C C . PRO B 1 200 ? 36 7.855 -11.672 1 22.72 200 PRO B C 1
ATOM 3090 O O . PRO B 1 200 ? 35.469 8.945 -11.945 1 22.72 200 PRO B O 1
ATOM 3093 N N . VAL B 1 201 ? 35.156 6.883 -12.023 1 25.19 201 VAL B N 1
ATOM 3094 C CA . VAL B 1 201 ? 33.75 6.863 -11.578 1 25.19 201 VAL B CA 1
ATOM 3095 C C . VAL B 1 201 ? 33.656 7.379 -10.148 1 25.19 201 VAL B C 1
ATOM 3097 O O . VAL B 1 201 ? 34.312 6.836 -9.242 1 25.19 201 VAL B O 1
ATOM 3100 N N . VAL B 1 202 ? 33.688 8.781 -10.055 1 21.98 202 VAL B N 1
ATOM 3101 C CA . VAL B 1 202 ? 33.531 9.445 -8.766 1 21.98 202 VAL B CA 1
ATOM 3102 C C . VAL B 1 202 ? 32.219 9.031 -8.117 1 21.98 202 VAL B C 1
ATOM 3104 O O . VAL B 1 202 ? 31.156 9.133 -8.734 1 21.98 202 VAL B O 1
ATOM 3107 N N . LEU B 1 203 ? 32.188 7.93 -7.48 1 23.91 203 LEU B N 1
ATOM 3108 C CA . LEU B 1 203 ? 31.141 7.477 -6.578 1 23.91 203 LEU B CA 1
ATOM 3109 C C . LEU B 1 203 ? 30.734 8.594 -5.617 1 23.91 203 LEU B C 1
ATOM 3111 O O . LEU B 1 203 ? 31.547 9.047 -4.809 1 23.91 203 LEU B O 1
ATOM 3115 N N . SER B 1 204 ? 30.062 9.633 -6.184 1 25.25 204 SER B N 1
ATOM 3116 C CA . SER B 1 204 ? 29.688 10.648 -5.203 1 25.25 204 SER B CA 1
ATOM 3117 C C . SER B 1 204 ? 28.859 10.039 -4.07 1 25.25 204 SER B C 1
ATOM 3119 O O . SER B 1 204 ? 27.953 9.25 -4.316 1 25.25 204 SER B O 1
ATOM 3121 N N . SER B 1 205 ? 29.469 9.797 -2.971 1 26.62 205 SER B N 1
ATOM 3122 C CA . SER B 1 205 ? 29 9.469 -1.627 1 26.62 205 SER B CA 1
ATOM 3123 C C . SER B 1 205 ? 27.875 10.391 -1.191 1 26.62 205 SER B C 1
ATOM 3125 O O . SER B 1 205 ? 28.062 11.594 -1.042 1 26.62 205 SER B O 1
ATOM 3127 N N . VAL B 1 206 ? 26.781 10.25 -1.844 1 29.66 206 VAL B N 1
ATOM 3128 C CA . VAL B 1 206 ? 25.797 11.133 -1.238 1 29.66 206 VAL B CA 1
ATOM 3129 C C . VAL B 1 206 ? 25.625 10.781 0.24 1 29.66 206 VAL B C 1
ATOM 3131 O O . VAL B 1 206 ? 25.422 9.617 0.593 1 29.66 206 VAL B O 1
ATOM 3134 N N . ALA B 1 207 ? 26.234 11.438 1.18 1 26.48 207 ALA B N 1
ATOM 3135 C CA . ALA B 1 207 ? 26.188 11.531 2.637 1 26.48 207 ALA B CA 1
ATOM 3136 C C . ALA B 1 207 ? 24.734 11.656 3.131 1 26.48 207 ALA B C 1
ATOM 3138 O O . ALA B 1 207 ? 24 12.531 2.682 1 26.48 207 ALA B O 1
ATOM 3139 N N . ALA B 1 208 ? 24.188 10.484 3.375 1 34.72 208 ALA B N 1
ATOM 3140 C CA . ALA B 1 208 ? 22.922 10.523 4.113 1 34.72 208 ALA B CA 1
ATOM 3141 C C . ALA B 1 208 ? 23.062 11.391 5.363 1 34.72 208 ALA B C 1
ATOM 3143 O O . ALA B 1 208 ? 23.891 11.125 6.23 1 34.72 208 ALA B O 1
ATOM 3144 N N . LEU B 1 209 ? 22.812 12.648 5.188 1 30.17 209 LEU B N 1
ATOM 3145 C CA . LEU B 1 209 ? 22.781 13.57 6.316 1 30.17 209 LEU B CA 1
ATOM 3146 C C . LEU B 1 209 ? 21.766 13.109 7.355 1 30.17 209 LEU B C 1
ATOM 3148 O O . LEU B 1 209 ? 20.578 12.969 7.051 1 30.17 209 LEU B O 1
ATOM 3152 N N . THR B 1 210 ? 22.219 12.211 8.141 1 31.81 210 THR B N 1
ATOM 3153 C CA . THR B 1 210 ? 21.453 12.039 9.367 1 31.81 210 THR B CA 1
ATOM 3154 C C . THR B 1 210 ? 21.266 13.367 10.086 1 31.81 210 THR B C 1
ATOM 3156 O O . THR B 1 210 ? 22.25 14.078 10.352 1 31.81 210 THR B O 1
ATOM 3159 N N . ILE B 1 211 ? 20.297 14.055 9.773 1 28.72 211 ILE B N 1
ATOM 3160 C CA . ILE B 1 211 ? 20.016 15.266 10.539 1 28.72 211 ILE B CA 1
ATOM 3161 C C . ILE B 1 211 ? 19.781 14.898 12.008 1 28.72 211 ILE B C 1
ATOM 3163 O O . ILE B 1 211 ? 18.812 14.203 12.336 1 28.72 211 ILE B O 1
ATOM 3167 N N . VAL B 1 212 ? 20.891 14.664 12.734 1 29.81 212 VAL B N 1
ATOM 3168 C CA . VAL B 1 212 ? 20.781 14.633 14.188 1 29.81 212 VAL B CA 1
ATOM 3169 C C . VAL B 1 212 ? 20.453 16.031 14.711 1 29.81 212 VAL B C 1
ATOM 3171 O O . VAL B 1 212 ? 21.203 16.969 14.492 1 29.81 212 VAL B O 1
ATOM 3174 N N . PHE B 1 213 ? 19.234 16.344 14.969 1 27.7 213 PHE B N 1
ATOM 3175 C CA . PHE B 1 213 ? 18.906 17.562 15.703 1 27.7 213 PHE B CA 1
ATOM 3176 C C . PHE B 1 213 ? 19.547 17.547 17.094 1 27.7 213 PHE B C 1
ATOM 3178 O O . PHE B 1 213 ? 19.125 16.781 17.969 1 27.7 213 PHE B O 1
ATOM 3185 N N . VAL B 1 214 ? 20.844 17.625 17.156 1 29.12 214 VAL B N 1
ATOM 3186 C CA . VAL B 1 214 ? 21.469 17.828 18.469 1 29.12 214 VAL B CA 1
ATOM 3187 C C . VAL B 1 214 ? 21.031 19.172 19.031 1 29.12 214 VAL B C 1
ATOM 3189 O O . VAL B 1 214 ? 21.281 20.219 18.438 1 29.12 214 VAL B O 1
ATOM 3192 N N . PHE B 1 215 ? 19.922 19.234 19.828 1 27.72 215 PHE B N 1
ATOM 3193 C CA . PHE B 1 215 ? 19.688 20.406 20.656 1 27.72 215 PHE B CA 1
ATOM 3194 C C . PHE B 1 215 ? 20.891 20.703 21.531 1 27.72 215 PHE B C 1
ATOM 3196 O O . PHE B 1 215 ? 21.391 19.812 22.234 1 27.72 215 PHE B O 1
ATOM 3203 N N . GLY B 1 216 ? 21.859 21.484 21.062 1 28.12 216 GLY B N 1
ATOM 3204 C CA . GLY B 1 216 ? 22.844 22.109 21.906 1 28.12 216 GLY B CA 1
ATOM 3205 C C . GLY B 1 216 ? 22.234 22.797 23.125 1 28.12 216 GLY B C 1
ATOM 3206 O O . GLY B 1 216 ? 21.312 23.594 22.984 1 28.12 216 GLY B O 1
ATOM 3207 N N . LEU B 1 217 ? 22.109 22.094 24.266 1 27.05 217 LEU B N 1
ATOM 3208 C CA . LEU B 1 217 ? 21.969 22.719 25.578 1 27.05 217 LEU B CA 1
ATOM 3209 C C . LEU B 1 217 ? 23.016 23.812 25.766 1 27.05 217 LEU B C 1
ATOM 3211 O O . LEU B 1 217 ? 24.219 23.547 25.734 1 27.05 217 LEU B O 1
ATOM 3215 N N . ASN B 1 218 ? 22.906 24.953 25.125 1 23.97 218 ASN B N 1
ATOM 3216 C CA . ASN B 1 218 ? 23.641 26.094 25.672 1 23.97 218 ASN B CA 1
ATOM 3217 C C . ASN B 1 218 ? 23.391 26.25 27.172 1 23.97 218 ASN B C 1
ATOM 3219 O O . ASN B 1 218 ? 22.25 26.422 27.594 1 23.97 218 ASN B O 1
ATOM 3223 N N . LEU B 1 219 ? 24.172 25.531 28.031 1 22.05 219 LEU B N 1
ATOM 3224 C CA . LEU B 1 219 ? 24.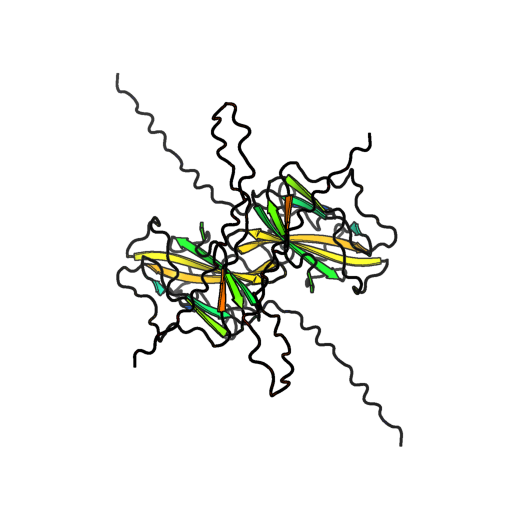547 26.188 29.281 1 22.05 219 LEU B CA 1
ATOM 3225 C C . LEU B 1 219 ? 25.406 27.406 29.016 1 22.05 219 LEU B C 1
ATOM 3227 O O . LEU B 1 219 ? 26.234 27.406 28.094 1 22.05 219 LEU B O 1
#

pLDDT: mean 76.61, std 28.67, range [19.69, 98.81]

Radius of gyration: 25.74 Å; Cα contacts (8 Å, |Δi|>4): 880; chains: 2; bounding box: 65×82×83 Å

InterPro domains:
  IPR046530 Copper acquisition factor BIM1-like domain [PF20238] (19-168)
  IPR046936 Copper acquisition factor BIM1-like [PTHR34992] (1-217)

Secondary structure (DSSP, 8-state):
----------------------EEEESPBSS--SSTT--TT--TTBTTTTT--TT-TT---EEEETT---EEEEE-SSEEEEEEEEEESSS-----EESSSSPEEEESSEEEEES--PPPTT----TT-EEEEEEEEE-TT--EEEEEEEEEEETT--PPPTTT--PPTT-EEEE----------------S---------------------------/----------------------EEEESPBSS--SSTT--TT--TTBTTTTT--TT-TT---EEEETT---EEEEE-SSEEEEEEEEEESSS-----EESSSSPEEEESSEEEEES--PPPTT----TT-EEEEEEEEE-TT--EEEEEEEEEEETT--PPPTTT--PPTT-EEEE--------------------------------------------